Protein AF-A0A2T4X636-F1 (afdb_monomer)

Mean predicted aligned error: 6.69 Å

Radius of gyration: 26.36 Å; Cα contacts (8 Å, |Δi|>4): 778; chains: 1; bounding box: 72×62×75 Å

Solvent-accessible surface area (backbone atoms only — not comparable to full-atom values): 30979 Å² total; per-residue (Å²): 132,88,80,74,57,60,69,55,56,63,67,68,44,77,60,80,83,81,60,77,66,59,59,66,57,51,48,53,50,50,52,52,51,50,48,54,50,50,49,51,52,50,52,53,51,54,50,48,56,52,46,47,70,71,57,72,45,69,71,61,35,57,55,52,45,30,56,50,26,40,52,50,53,51,48,53,50,49,50,53,46,49,56,43,63,79,36,38,71,59,47,50,43,44,52,48,47,42,45,55,34,64,25,47,36,58,58,36,20,49,49,41,29,59,50,24,45,52,48,18,50,39,34,67,51,46,36,67,74,73,46,41,51,54,33,66,53,58,76,89,53,53,46,79,38,68,100,33,43,70,54,66,77,70,54,90,72,36,49,67,62,48,51,51,38,25,50,52,17,18,53,19,16,46,34,28,24,52,7,43,60,27,44,67,20,19,48,51,20,26,55,25,41,50,51,59,67,42,57,51,37,28,60,69,43,79,68,84,57,43,63,74,31,50,51,38,47,48,42,38,61,43,67,43,35,50,20,88,15,51,48,26,49,52,46,25,74,76,71,65,51,72,71,70,71,58,33,29,72,37,23,32,56,56,43,52,53,50,48,53,52,20,48,31,34,27,29,15,29,50,36,20,29,62,72,31,8,55,53,36,23,76,39,67,22,54,42,26,49,28,27,40,39,18,56,40,54,76,64,57,70,53,94,74,66,58,69,82,38,59,70,60,42,22,52,49,41,43,48,50,39,52,49,22,55,44,35,53,63,24,58,50,41,81,70,40,32,52,53,40,32,53,48,48,44,50,50,37,49,50,33,31,57,62,41,70,48,61,58,64,65,61,38,51,59,41,58,67,70,51,65,56,66,62,52,46,60,62,65,55,74,80,54,61,69,70,58,54,50,49,51,52,48,47,52,38,60,74,43,56,92,43,82,62,56,45,58,53,54,53,57,40,54,58,54,52,54,61,58,70,73,60,93,70,86,65,80,85,71,79,78,83,66,66,68,63,80,58,42,50,58,51,51,51,48,55,51,50,52,36,48,53,24,23,75,68,68,35,66,31,76,79,42,43,29,37,85,37,76,24,70,68,54,55,64,53,49,60,34,50,46,73,50,30,22,32,86,86,64,50,74,53,61,62,66,60,52,31,57,75,67,71,52,59,46,73,71,48,44,60,49,20,39,49,32,43,51,28,55,75,68,66,39,60,67,60,25,46,56,50,46,50,42,49,50,52,53,51,34,60,70,35,69,77,47,67,59,40,54,32,25,41,29,29,43,35,31,34,54,31,48,75,95,65,66,79,63,63,79,40,76,43,81,67,29,37,35,36,65,56,98,86,40,82,44,74,45,113

Sequence (588 aa):
MVNMHWTNIYRALPRPADAAPDYGAWRRLSLTGLRYFGLLLALFSVCYYFLDWLVGEARYFRTLQLYYSRLLVLGIGAIVGYLVLGHWLVFKGVVARFLFESVAPQLLALLRMALLFKLAGHLFYYVPTHLAAAAAMPYEARAGLPYANWYIQLLPINPDLYQVVSILGGVSCLLAGVGLFTRPSLIVATLAIFYVLGVPNFYGKVNHTHFMLWAPAILAFSPAGAALSIDAWWRYRRDGTLVRQPHYAYGLPLKVILLQLGFVYFFSAIGKLWLGGLQWALSDNLIHLMHLEWLEQYDKIPALRIDRYPWLCRLGAMGVICFELLYIFLILTPVTRVVALVGAIGFHGITGYFLTINFKFLQLLNALSLNFWAIYARLWRGLPVLVGWLVGGILFFLFRTIDFIGGLVFLFGLFAFWQVRRPEPAPFSPVVVLPARLFTPLVVGLLSFNFLFGLNQITSWPFSAYPSYSFVRTGEVRYVWFIPQTATGDTLDLNQLGQQAAYRKENILPLAEQAVNLWNQQDTIAFRKHTLNYWLLFREQLPALKAATGAAVVLQEFSTNPDSLAAPRWEVKIGEISRQAGEWQLQF

Foldseek 3Di:
DDPPPCVVVVVVPPDCPPDVQPVVVVVVLVVVLVVQLVVLVVVLLVVLVVLCVVPVDPVVSQVVLLVSLVVSVVVNVVSVVCSCVVPVVNNVSLQCCQLWPFAWLVLLLLCLQLLLQVLLCCLVPVLVQFPLLLLCFDLLQFAAAVVCNVVSVPDDGHNVVLNVLSNLLSVLSVCCNQLPVVLVSLVSNLVSCLRNLASLCRRQDQDQCLLSNVLSVLVSQAVNSLPNHPVVVVVCVVPVDHDGTTGSSSSNSLSLSQLLVLLLLQLLLVLQCNPVGLCCQQPLQLLLLLLVLCVLQLNVAFPDPCSVPSVVSSVVSVVSSVLSNCLNVLLSDQVSLVVSLCSLCVVQVVCCRRNVGHPVVSNVSSVSSHSVVVVCCVVVPDDDPVVVVVVLVVVLVVVVVSVPSSVVVVVVSVVVVVVVPDDDDDPDDPPPNPPVVPSVVSSCVLSVQQNVQSVVQRRGPSHGNHNSVSDRDDQKDKFWDKFFAAPVRDTDDLSVLCVVSVHGSVSLRSLRVVLVVCVVVVVVVCNFSSVVSSLSSSCSSRVVSVRTQKIFIKIFMAGSDSVRGDGGPDIDRPWMWHDDPNDTGTGD

pLDDT: mean 87.61, std 14.61, range [34.47, 98.56]

Secondary structure (DSSP, 8-state):
-----HHHHHHHSPPTTS----HHHHHHHHHHHHHHHHHHHHHHHHHHHHHHHHH--HHHHHHHHHHHHHHHHHHHHHHHHHHHHHTHHHHHHHHHHHHT--B-HHHHHHHHHHHHHHHHHIIIIIIIIIIHHHHHS-GGG--PPTTTHHHHHH----HHHHHHHHHHHHHHHHHHHHTSSHHHHHHHHHHHHHHHHHGGGGGS---S-HHHHHHHHHHHTTTTTSSSSHHHHHHHHHH-----S-BHHHHHHHHHHHHHHHHHHHHHHHHIIIII-THHHHSTHHHHHHHHHHHHTTS---SS-GGG-HHHHHHHHHHHHHHHHHHHHHTTSHHHHHHHHHHHHHHHHHHHHHSS---HHHHHHHHTTS-HHHHHHHHTTSS-HHHHHHHHHHHHHHTTT-TTHHHHHHHHHHHHHHHHT-------PPP----HHHHHHHHHHHHHHHHHHHHTT-B-SS-B----------SEEEEEEEEEEETT-PBP-HHHHHHHTT--GGGTHHHHHHHHHHHHTT-HHHHHHHHHHHHHHHHHHSGGGGGEEEEEEEEEEEE--GGG-SS-SEEEEEEEEEEETTEEEEE-

Structure (mmCIF, N/CA/C/O backbone):
data_AF-A0A2T4X636-F1
#
_entry.id   AF-A0A2T4X636-F1
#
loop_
_atom_site.group_PDB
_atom_site.id
_atom_site.type_symbol
_atom_site.label_atom_id
_atom_site.label_alt_id
_atom_site.label_comp_id
_atom_site.label_asym_id
_atom_site.label_entity_id
_atom_site.label_seq_id
_atom_site.pdbx_PDB_ins_code
_atom_site.Cartn_x
_atom_site.Cartn_y
_atom_site.Cartn_z
_atom_site.occupancy
_atom_site.B_iso_or_equiv
_atom_site.auth_seq_id
_atom_site.auth_comp_id
_atom_site.auth_asym_id
_atom_site.auth_atom_id
_atom_site.pdbx_PDB_model_num
ATOM 1 N N . MET A 1 1 ? 44.057 6.626 -2.683 1.00 37.16 1 MET A N 1
ATOM 2 C CA . MET A 1 1 ? 42.802 7.355 -2.984 1.00 37.16 1 MET A CA 1
ATOM 3 C C . MET A 1 1 ? 42.229 6.819 -4.288 1.00 37.16 1 MET A C 1
ATOM 5 O O . MET A 1 1 ? 42.777 7.075 -5.351 1.00 37.16 1 MET A O 1
ATOM 9 N N . VAL A 1 2 ? 41.200 5.975 -4.200 1.00 35.97 2 VAL A N 1
ATOM 10 C CA . VAL A 1 2 ? 40.680 5.182 -5.325 1.00 35.97 2 VAL A CA 1
ATOM 11 C C . VAL A 1 2 ? 39.724 6.029 -6.166 1.00 35.97 2 VAL A C 1
ATOM 13 O O . VAL A 1 2 ? 38.530 6.115 -5.892 1.00 35.97 2 VAL A O 1
ATOM 16 N N . ASN A 1 3 ? 40.247 6.643 -7.226 1.00 34.47 3 ASN A N 1
ATOM 17 C CA . ASN A 1 3 ? 39.444 7.140 -8.342 1.00 34.47 3 ASN A CA 1
ATOM 18 C C . ASN A 1 3 ? 39.066 5.943 -9.237 1.00 34.47 3 ASN A C 1
ATOM 20 O O . ASN A 1 3 ? 39.542 5.804 -10.360 1.00 34.47 3 ASN A O 1
ATOM 24 N N . MET A 1 4 ? 38.215 5.038 -8.736 1.00 36.34 4 MET A N 1
ATOM 25 C CA . MET A 1 4 ? 37.537 4.072 -9.606 1.00 36.34 4 MET A CA 1
ATOM 26 C C . MET A 1 4 ? 36.564 4.862 -10.481 1.00 36.34 4 MET A C 1
ATOM 28 O O . MET A 1 4 ? 35.461 5.244 -10.082 1.00 36.34 4 MET A O 1
ATOM 32 N N . HIS A 1 5 ? 37.025 5.190 -11.681 1.00 44.06 5 HIS A N 1
ATOM 33 C CA . HIS A 1 5 ? 36.209 5.769 -12.726 1.00 44.06 5 HIS A CA 1
ATOM 34 C C . HIS A 1 5 ? 35.113 4.768 -13.103 1.00 44.06 5 HIS A C 1
ATOM 36 O O . HIS A 1 5 ? 35.369 3.733 -13.710 1.00 44.06 5 HIS A O 1
ATOM 42 N N . TRP A 1 6 ? 33.869 5.082 -12.734 1.00 42.94 6 TRP A N 1
ATOM 43 C CA . TRP A 1 6 ? 32.672 4.301 -13.062 1.00 42.94 6 TRP A CA 1
ATOM 44 C C . TRP A 1 6 ? 32.520 4.038 -14.566 1.00 42.94 6 TRP A C 1
ATOM 46 O O . TRP A 1 6 ? 31.889 3.057 -14.945 1.00 42.94 6 TRP A O 1
ATOM 56 N N . THR A 1 7 ? 33.145 4.848 -15.426 1.00 44.50 7 THR A N 1
ATOM 57 C CA . THR A 1 7 ? 33.273 4.569 -16.864 1.00 44.50 7 THR A CA 1
ATOM 58 C C . THR A 1 7 ? 33.902 3.201 -17.147 1.00 44.50 7 THR A C 1
ATOM 60 O O . THR A 1 7 ? 33.511 2.566 -18.120 1.00 44.50 7 THR A O 1
ATOM 63 N N . ASN A 1 8 ? 34.783 2.690 -16.280 1.00 45.50 8 ASN A N 1
ATOM 64 C CA . ASN A 1 8 ? 35.349 1.345 -16.402 1.00 45.50 8 ASN A CA 1
ATOM 65 C C . ASN A 1 8 ? 34.354 0.248 -16.001 1.00 45.50 8 ASN A C 1
ATOM 67 O O . ASN A 1 8 ? 34.302 -0.773 -16.673 1.00 45.50 8 ASN A O 1
ATOM 71 N N . ILE A 1 9 ? 33.504 0.467 -14.989 1.00 50.72 9 ILE A N 1
ATOM 72 C CA . ILE A 1 9 ? 32.430 -0.483 -14.635 1.00 50.72 9 ILE A CA 1
ATOM 73 C C . ILE A 1 9 ? 31.382 -0.537 -15.757 1.00 50.72 9 ILE A C 1
ATOM 75 O O . ILE A 1 9 ? 30.964 -1.619 -16.154 1.00 50.72 9 ILE A O 1
ATOM 79 N N . TYR A 1 10 ? 31.012 0.610 -16.337 1.00 48.12 10 TYR A N 1
ATOM 80 C CA . TYR A 1 10 ? 30.095 0.664 -17.483 1.00 48.12 10 TYR A CA 1
ATOM 81 C C . TYR A 1 10 ? 30.688 0.071 -18.771 1.00 48.12 10 TYR A C 1
ATOM 83 O O . TYR A 1 10 ? 29.934 -0.465 -19.575 1.00 48.12 10 TYR A O 1
ATOM 91 N N . ARG A 1 11 ? 32.013 0.141 -18.974 1.00 50.44 11 ARG A N 1
ATOM 92 C CA . ARG A 1 11 ? 32.704 -0.551 -20.081 1.00 50.44 11 ARG A CA 1
ATOM 93 C C . ARG A 1 11 ? 32.886 -2.051 -19.829 1.00 50.44 11 ARG A C 1
ATOM 95 O O . ARG A 1 11 ? 32.939 -2.801 -20.794 1.00 50.44 11 ARG A O 1
ATOM 102 N N . ALA A 1 12 ? 32.996 -2.468 -18.566 1.00 53.56 12 ALA A N 1
ATOM 103 C CA . ALA A 1 12 ? 33.135 -3.870 -18.170 1.00 53.56 12 ALA A CA 1
ATOM 104 C C . ALA A 1 12 ? 31.794 -4.618 -18.127 1.00 53.56 12 ALA A C 1
ATOM 106 O O . ALA A 1 12 ? 31.770 -5.846 -18.199 1.00 53.56 12 ALA A O 1
ATOM 107 N N . LEU A 1 13 ? 30.670 -3.902 -18.019 1.00 48.22 13 LEU A N 1
ATOM 108 C CA . LEU A 1 13 ? 29.362 -4.490 -18.272 1.00 48.22 13 LEU A CA 1
ATOM 109 C C . LEU A 1 13 ? 29.266 -4.804 -19.774 1.00 48.22 13 LEU A C 1
ATOM 111 O O . LEU A 1 13 ? 29.459 -3.894 -20.584 1.00 48.22 13 LEU A O 1
ATOM 115 N N . PRO A 1 14 ? 28.988 -6.062 -20.163 1.00 48.62 14 PRO A N 1
ATOM 116 C CA . PRO A 1 14 ? 28.871 -6.429 -21.567 1.00 48.62 14 PRO A CA 1
ATOM 117 C C . PRO A 1 14 ? 27.861 -5.505 -22.241 1.00 48.62 14 PRO A C 1
ATOM 119 O O . PRO A 1 14 ? 26.773 -5.259 -21.703 1.00 48.62 14 PRO A O 1
ATOM 122 N N . ARG A 1 15 ? 28.230 -4.960 -23.407 1.00 52.50 15 ARG A N 1
ATOM 123 C CA . ARG A 1 15 ? 27.288 -4.166 -24.191 1.00 52.50 15 ARG A CA 1
ATOM 124 C C . ARG A 1 15 ? 26.075 -5.062 -24.459 1.00 52.50 15 ARG A C 1
ATOM 126 O O . ARG A 1 15 ? 26.259 -6.219 -24.831 1.00 52.50 15 ARG A O 1
ATOM 133 N N . PRO A 1 16 ? 24.837 -4.559 -24.314 1.00 51.44 16 PRO A N 1
ATOM 134 C CA . PRO A 1 16 ? 23.624 -5.354 -24.527 1.00 51.44 16 PRO A CA 1
ATOM 135 C C . PRO A 1 16 ? 23.537 -6.053 -25.897 1.00 51.44 16 PRO A C 1
ATOM 137 O O . PRO A 1 16 ? 22.674 -6.906 -26.081 1.00 51.44 16 PRO A O 1
ATOM 140 N N . ALA A 1 17 ? 24.389 -5.669 -26.852 1.00 52.31 17 ALA A N 1
ATOM 141 C CA . ALA A 1 17 ? 24.473 -6.241 -28.187 1.00 52.31 17 ALA A CA 1
ATOM 142 C C . ALA A 1 17 ? 25.197 -7.602 -28.248 1.00 52.31 17 ALA A C 1
ATOM 144 O O . ALA A 1 17 ? 24.907 -8.372 -29.158 1.00 52.31 17 ALA A O 1
ATOM 145 N N . ASP A 1 18 ? 26.070 -7.935 -27.290 1.00 52.69 18 ASP A N 1
ATOM 146 C CA . ASP A 1 18 ? 27.062 -9.008 -27.504 1.00 52.69 18 ASP A CA 1
ATOM 147 C C . ASP A 1 18 ? 26.649 -10.377 -26.928 1.00 52.69 18 ASP A C 1
ATOM 149 O O . ASP A 1 18 ? 27.280 -11.393 -27.202 1.00 52.69 18 ASP A O 1
ATOM 153 N N . ALA A 1 19 ? 25.547 -10.446 -26.178 1.00 54.38 19 ALA A N 1
ATOM 154 C CA . ALA A 1 19 ? 24.903 -11.706 -25.820 1.00 54.38 19 ALA A CA 1
ATOM 155 C C . ALA A 1 19 ? 23.397 -11.474 -25.714 1.00 54.38 19 ALA A C 1
ATOM 157 O O . ALA A 1 19 ? 22.909 -10.960 -24.705 1.00 54.38 19 ALA A O 1
ATOM 158 N N . ALA A 1 20 ? 22.644 -11.818 -26.762 1.00 58.78 20 ALA A N 1
ATOM 159 C CA . ALA A 1 20 ? 21.191 -11.825 -26.675 1.00 58.78 20 ALA A CA 1
ATOM 160 C C . ALA A 1 20 ? 20.803 -12.801 -25.549 1.00 58.78 20 ALA A C 1
ATOM 162 O O . ALA A 1 20 ? 21.075 -13.995 -25.680 1.00 58.78 20 ALA A O 1
ATOM 163 N N . PRO A 1 21 ? 20.220 -12.340 -24.424 1.00 64.38 21 PRO A N 1
ATOM 164 C CA . PRO A 1 21 ? 19.830 -13.263 -23.375 1.00 64.38 21 PRO A CA 1
ATOM 165 C C . PRO A 1 21 ? 18.822 -14.239 -23.967 1.00 64.38 21 PRO A C 1
ATOM 167 O O . PRO A 1 21 ? 17.889 -13.818 -24.662 1.00 64.38 21 PRO A O 1
ATOM 170 N N . ASP A 1 22 ? 19.018 -15.528 -23.693 1.00 80.62 22 ASP A N 1
ATOM 171 C CA . ASP A 1 22 ? 18.103 -16.574 -24.127 1.00 80.62 22 ASP A CA 1
ATOM 172 C C . ASP A 1 22 ? 16.776 -16.411 -23.365 1.00 80.62 22 ASP A C 1
ATOM 174 O O . ASP A 1 22 ? 16.523 -17.026 -22.328 1.00 80.62 22 ASP A O 1
ATOM 178 N N . TYR A 1 23 ? 15.904 -15.532 -23.868 1.00 81.94 23 TYR A N 1
ATOM 179 C CA . TYR A 1 23 ? 14.536 -15.400 -23.377 1.00 81.94 23 TYR A CA 1
ATOM 180 C C . TYR A 1 23 ? 13.763 -16.709 -23.520 1.00 81.94 23 TYR A C 1
ATOM 182 O O . TYR A 1 23 ? 12.804 -16.917 -22.780 1.00 81.94 23 TYR A O 1
ATOM 190 N N . GLY A 1 24 ? 14.178 -17.597 -24.427 1.00 87.75 24 GLY A N 1
ATOM 191 C CA . GLY A 1 24 ? 13.690 -18.966 -24.482 1.00 87.75 24 GLY A CA 1
ATOM 192 C C . GLY A 1 24 ? 14.033 -19.723 -23.200 1.00 87.75 24 GLY A C 1
ATOM 193 O O . GLY A 1 24 ? 13.133 -20.299 -22.592 1.00 87.75 24 GLY A O 1
ATOM 194 N N . ALA A 1 25 ? 15.284 -19.664 -22.734 1.00 89.12 25 ALA A N 1
ATOM 195 C CA . ALA A 1 25 ? 15.699 -20.249 -21.456 1.00 89.12 25 ALA A CA 1
ATOM 196 C C . ALA A 1 25 ? 14.946 -19.636 -20.275 1.00 89.12 25 ALA A C 1
ATOM 198 O O . ALA A 1 25 ? 14.393 -20.382 -19.471 1.00 89.12 25 ALA A O 1
ATOM 199 N N . TRP A 1 26 ? 14.844 -18.304 -20.194 1.00 90.62 26 TRP A N 1
ATOM 200 C CA . TRP A 1 26 ? 14.069 -17.661 -19.126 1.00 90.62 26 TRP A CA 1
ATOM 201 C C . TRP A 1 26 ? 12.590 -18.057 -19.160 1.00 90.62 26 TRP A C 1
ATOM 203 O O . TRP A 1 26 ? 12.001 -18.329 -18.116 1.00 90.62 26 TRP A O 1
ATOM 213 N N . ARG A 1 27 ? 11.977 -18.130 -20.347 1.00 90.75 27 ARG A N 1
ATOM 214 C CA . ARG A 1 27 ? 10.582 -18.559 -20.506 1.00 90.75 27 ARG A CA 1
ATOM 215 C C . ARG A 1 27 ? 10.394 -20.005 -20.057 1.00 90.75 27 ARG A C 1
ATOM 217 O O . ARG A 1 27 ? 9.453 -20.272 -19.317 1.00 90.75 27 ARG A O 1
ATOM 224 N N . ARG A 1 28 ? 11.281 -20.922 -20.462 1.00 93.25 28 ARG A N 1
ATOM 225 C CA . ARG A 1 28 ? 11.257 -22.323 -20.004 1.00 93.25 28 ARG A CA 1
ATOM 226 C C . ARG A 1 28 ? 11.391 -22.395 -18.483 1.00 93.25 28 ARG A C 1
ATOM 228 O O . ARG A 1 28 ? 10.572 -23.041 -17.842 1.00 93.25 28 ARG A O 1
ATOM 235 N N . LEU A 1 29 ? 12.345 -21.660 -17.910 1.00 91.31 29 LEU A N 1
ATOM 236 C CA . LEU A 1 29 ? 12.572 -21.606 -16.467 1.00 91.31 29 LEU A CA 1
ATOM 237 C C . LEU A 1 29 ? 11.365 -21.045 -15.705 1.00 91.31 29 LEU A C 1
ATOM 239 O O . LEU A 1 29 ? 10.954 -21.614 -14.699 1.00 91.31 29 LEU A O 1
ATOM 243 N N . SER A 1 30 ? 10.760 -19.971 -16.216 1.00 89.38 30 SER A N 1
ATOM 244 C CA . SER A 1 30 ? 9.572 -19.347 -15.625 1.00 89.38 30 SER A CA 1
ATOM 245 C C . SER A 1 30 ? 8.375 -20.293 -15.640 1.00 89.38 30 SER A C 1
ATOM 247 O O . SER A 1 30 ? 7.648 -20.374 -14.657 1.00 89.38 30 SER A O 1
ATOM 249 N N . LEU A 1 31 ? 8.176 -21.039 -16.733 1.00 92.88 31 LEU A N 1
ATOM 250 C CA . LEU A 1 31 ? 7.114 -22.043 -16.828 1.00 92.88 31 LEU A CA 1
ATOM 251 C C . LEU A 1 31 ? 7.350 -23.207 -15.863 1.00 92.88 31 LEU A C 1
ATOM 253 O O . LEU A 1 31 ? 6.410 -23.650 -15.211 1.00 92.88 31 LEU A O 1
ATOM 257 N N . THR A 1 32 ? 8.591 -23.678 -15.736 1.00 92.75 32 THR A N 1
ATOM 258 C CA . THR A 1 32 ? 8.965 -24.698 -14.748 1.00 92.75 32 THR A CA 1
ATOM 259 C C . THR A 1 32 ? 8.712 -24.207 -13.323 1.00 92.75 32 THR A C 1
ATOM 261 O O . THR A 1 32 ? 8.068 -24.904 -12.543 1.00 92.75 32 THR A O 1
ATOM 264 N N . GLY A 1 33 ? 9.136 -22.984 -12.996 1.00 92.31 33 GLY A N 1
ATOM 265 C CA . GLY A 1 33 ? 8.871 -22.377 -11.694 1.00 92.31 33 GLY A CA 1
ATOM 266 C C . GLY A 1 33 ? 7.382 -22.211 -11.411 1.00 92.31 33 GLY A C 1
ATOM 267 O O . GLY A 1 33 ? 6.932 -22.565 -10.326 1.00 92.31 33 GLY A O 1
ATOM 268 N N . LEU A 1 34 ? 6.598 -21.768 -12.398 1.00 93.69 34 LEU A N 1
ATOM 269 C CA . LEU A 1 34 ? 5.147 -21.632 -12.268 1.00 93.69 34 LEU A CA 1
ATOM 270 C C . LEU A 1 34 ? 4.459 -22.986 -12.031 1.00 93.69 34 LEU A C 1
ATOM 272 O O . LEU A 1 34 ? 3.527 -23.060 -11.235 1.00 93.69 34 LEU A O 1
ATOM 276 N N . ARG A 1 35 ? 4.934 -24.060 -12.677 1.00 95.88 35 ARG A N 1
ATOM 277 C CA . ARG A 1 35 ? 4.435 -25.425 -12.444 1.00 95.88 35 ARG A CA 1
ATOM 278 C C . ARG A 1 35 ? 4.702 -25.878 -11.013 1.00 95.88 35 ARG A C 1
ATOM 280 O O . ARG A 1 35 ? 3.768 -26.305 -10.346 1.00 95.88 35 ARG A O 1
ATOM 287 N N . TYR A 1 36 ? 5.937 -25.751 -10.525 1.00 95.56 36 TYR A N 1
ATOM 288 C CA . TYR A 1 36 ? 6.264 -26.134 -9.147 1.00 95.56 36 TYR A CA 1
ATOM 289 C C . TYR A 1 36 ? 5.523 -25.285 -8.115 1.00 95.56 36 TYR A C 1
ATOM 291 O O . TYR A 1 36 ? 5.009 -25.822 -7.138 1.00 95.56 36 TYR A O 1
ATOM 299 N N . PHE A 1 37 ? 5.414 -23.978 -8.358 1.00 95.38 37 PHE A N 1
ATOM 300 C CA . PHE A 1 37 ? 4.633 -23.071 -7.525 1.00 95.38 37 PHE A CA 1
ATOM 301 C C . PHE A 1 37 ? 3.161 -23.499 -7.451 1.00 95.38 37 PHE A C 1
ATOM 303 O O . PHE A 1 37 ? 2.620 -23.643 -6.357 1.00 95.38 37 PHE A O 1
ATOM 310 N N . GLY A 1 38 ? 2.528 -23.763 -8.600 1.00 95.94 38 GLY A N 1
ATOM 311 C CA . GLY A 1 38 ? 1.140 -24.220 -8.659 1.00 95.94 38 GLY A CA 1
ATOM 312 C C . GLY A 1 38 ? 0.927 -25.576 -7.982 1.00 95.94 38 GLY A C 1
ATOM 313 O O . GLY A 1 38 ? -0.039 -25.735 -7.242 1.00 95.94 38 GLY A O 1
ATOM 314 N N . LEU A 1 39 ? 1.846 -26.529 -8.177 1.00 96.88 39 LEU A N 1
ATOM 315 C CA . LEU A 1 39 ? 1.794 -27.845 -7.531 1.00 96.88 39 LEU A CA 1
ATOM 316 C C . LEU A 1 39 ? 1.913 -27.745 -6.009 1.00 96.88 39 LEU A C 1
ATOM 318 O O . LEU A 1 39 ? 1.117 -28.362 -5.306 1.00 96.88 39 LEU A O 1
ATOM 322 N N . LEU A 1 40 ? 2.861 -26.951 -5.498 1.00 96.50 40 LEU A N 1
ATOM 323 C CA . LEU A 1 40 ? 2.974 -26.713 -4.059 1.00 96.50 40 LEU A CA 1
ATOM 324 C C . LEU A 1 40 ? 1.703 -26.079 -3.506 1.00 96.50 40 LEU A C 1
ATOM 326 O O . LEU A 1 40 ? 1.175 -26.547 -2.506 1.00 96.50 40 LEU A O 1
ATOM 330 N N . LEU A 1 41 ? 1.191 -25.036 -4.155 1.00 95.75 41 LEU A N 1
ATOM 331 C CA . LEU A 1 41 ? 0.007 -24.341 -3.669 1.00 95.75 41 LEU A CA 1
ATOM 332 C C . LEU A 1 41 ? -1.226 -25.251 -3.656 1.00 95.75 41 LEU A C 1
ATOM 334 O O . LEU A 1 41 ? -1.993 -25.229 -2.695 1.00 95.75 41 LEU A O 1
ATOM 338 N N . ALA A 1 42 ? -1.396 -26.081 -4.688 1.00 97.00 42 ALA A N 1
ATOM 339 C CA . ALA A 1 42 ? -2.473 -27.062 -4.760 1.00 97.00 42 ALA A CA 1
ATOM 340 C C . ALA A 1 42 ? -2.342 -28.126 -3.661 1.00 97.00 42 ALA A C 1
ATOM 342 O O . ALA A 1 42 ? -3.301 -28.354 -2.927 1.00 97.00 42 ALA A O 1
ATOM 343 N N . LEU A 1 43 ? -1.150 -28.715 -3.497 1.00 97.50 43 LEU A N 1
ATOM 344 C CA . LEU A 1 43 ? -0.867 -29.689 -2.440 1.00 97.50 43 LEU A CA 1
ATOM 345 C C . LEU A 1 43 ? -1.187 -29.105 -1.061 1.00 97.50 43 LEU A C 1
ATOM 347 O O . LEU A 1 43 ? -1.933 -29.704 -0.290 1.00 97.50 43 LEU A O 1
ATOM 351 N N . PHE A 1 44 ? -0.688 -27.900 -0.785 1.00 98.00 44 PHE A N 1
ATOM 352 C CA . PHE A 1 44 ? -0.918 -27.231 0.487 1.00 98.00 44 PHE A CA 1
ATOM 353 C C . PHE A 1 44 ? -2.381 -26.830 0.698 1.00 98.00 44 PHE A C 1
ATOM 355 O O . PHE A 1 44 ? -2.886 -26.902 1.815 1.00 98.00 44 PHE A O 1
ATOM 362 N N . SER A 1 45 ? -3.115 -26.504 -0.360 1.00 97.62 45 SER A N 1
ATOM 363 C CA . SER A 1 45 ? -4.551 -26.239 -0.245 1.00 97.62 45 SER A CA 1
ATOM 364 C C . SER A 1 45 ? -5.352 -27.506 0.077 1.00 97.62 45 SER A C 1
ATOM 366 O O . SER A 1 45 ? -6.252 -27.464 0.910 1.00 97.62 45 SER A O 1
ATOM 368 N N . VAL A 1 46 ? -5.009 -28.649 -0.526 1.00 97.81 46 VAL A N 1
ATOM 369 C CA . VAL A 1 46 ? -5.656 -29.939 -0.222 1.00 97.81 46 VAL A CA 1
ATOM 370 C C . VAL A 1 46 ? -5.358 -30.367 1.215 1.00 97.81 46 VAL A C 1
ATOM 372 O O . VAL A 1 46 ? -6.273 -30.705 1.965 1.00 97.81 46 VAL A O 1
ATOM 375 N N . CYS A 1 47 ? -4.092 -30.297 1.629 1.00 97.44 47 CYS A N 1
ATOM 376 C CA . CYS A 1 47 ? -3.693 -30.631 2.992 1.00 97.44 47 CYS A CA 1
ATOM 377 C C . CYS A 1 47 ? -4.308 -29.695 4.037 1.00 97.44 47 CYS A C 1
ATOM 379 O O . CYS A 1 47 ? -4.592 -30.150 5.137 1.00 97.44 47 CYS A O 1
ATOM 381 N N . TYR A 1 48 ? -4.547 -28.420 3.710 1.00 97.50 48 TYR A N 1
ATOM 382 C CA . TYR A 1 48 ? -5.262 -27.496 4.592 1.00 97.50 48 TYR A CA 1
ATOM 383 C C . TYR A 1 48 ? -6.664 -28.015 4.936 1.00 97.50 48 TYR A C 1
ATOM 385 O O . TYR A 1 48 ? -6.996 -28.114 6.113 1.00 97.50 48 TYR A O 1
ATOM 393 N N . TYR A 1 49 ? -7.459 -28.407 3.933 1.00 97.62 49 TYR A N 1
ATOM 394 C CA . TYR A 1 49 ? -8.805 -28.943 4.169 1.00 97.62 49 TYR A CA 1
ATOM 395 C C . TYR A 1 49 ? -8.783 -30.311 4.858 1.00 97.62 49 TYR A C 1
ATOM 397 O O . TYR A 1 49 ? -9.632 -30.590 5.699 1.00 97.62 49 TYR A O 1
ATOM 405 N N . PHE A 1 50 ? -7.791 -31.152 4.552 1.00 97.88 50 PHE A N 1
ATOM 406 C CA . PHE A 1 50 ? -7.596 -32.410 5.274 1.00 97.88 50 PHE A CA 1
ATOM 407 C C . PHE A 1 50 ? -7.266 -32.177 6.757 1.00 97.88 50 PHE A C 1
ATOM 409 O O . PHE A 1 50 ? -7.796 -32.867 7.623 1.00 97.88 50 PHE A O 1
ATOM 416 N N . LEU A 1 51 ? -6.419 -31.187 7.055 1.00 97.00 51 LEU A N 1
ATOM 417 C CA . LEU A 1 51 ? -6.052 -30.807 8.417 1.00 97.00 51 LEU A CA 1
ATOM 418 C C . LEU A 1 51 ? -7.245 -30.231 9.193 1.00 97.00 51 LEU A C 1
ATOM 420 O O . LEU A 1 51 ? -7.402 -30.549 10.368 1.00 97.00 51 LEU A O 1
ATOM 424 N N . ASP A 1 52 ? -8.071 -29.412 8.540 1.00 96.69 52 ASP A N 1
ATOM 425 C CA . ASP A 1 52 ? -9.307 -28.856 9.110 1.00 96.69 52 ASP A CA 1
ATOM 426 C C . ASP A 1 52 ? -10.267 -29.978 9.521 1.00 96.69 52 ASP A C 1
ATOM 428 O O . ASP A 1 52 ? -10.689 -30.064 10.675 1.00 96.69 52 ASP A O 1
ATOM 432 N N . TRP A 1 53 ? -10.500 -30.917 8.599 1.00 97.31 53 TRP A N 1
ATOM 433 C CA . TRP A 1 53 ? -11.325 -32.099 8.830 1.00 97.31 53 TRP A CA 1
ATOM 434 C C . TRP A 1 53 ? -10.791 -32.999 9.955 1.00 97.31 53 TRP A C 1
ATOM 436 O O . TRP A 1 53 ? -11.572 -33.486 10.769 1.00 97.31 53 TRP A O 1
ATOM 446 N N . LEU A 1 54 ? -9.474 -33.220 10.014 1.00 97.62 54 LEU A N 1
ATOM 447 C CA . LEU A 1 54 ? -8.853 -34.133 10.977 1.00 97.62 54 LEU A CA 1
ATOM 448 C C . LEU A 1 54 ? -8.835 -33.578 12.408 1.00 97.62 54 LEU A C 1
ATOM 450 O O . LEU A 1 54 ? -9.025 -34.332 13.359 1.00 97.62 54 LEU A O 1
ATOM 454 N N . VAL A 1 55 ? -8.534 -32.286 12.572 1.00 97.12 55 VAL A N 1
ATOM 455 C CA . VAL A 1 55 ? -8.308 -31.681 13.894 1.00 97.12 55 VAL A CA 1
ATOM 456 C C . VAL A 1 55 ? -9.629 -31.305 14.562 1.00 97.12 55 VAL A C 1
ATOM 458 O O . VAL A 1 55 ? -9.767 -31.521 15.764 1.00 97.12 55 VAL A O 1
ATOM 461 N N . GLY A 1 56 ? -10.582 -30.732 13.815 1.00 89.94 56 GLY A N 1
ATOM 462 C CA . GLY A 1 56 ? -11.914 -30.318 14.286 1.00 89.94 56 GLY A CA 1
ATOM 463 C C . GLY A 1 56 ? -11.942 -29.171 15.313 1.00 89.94 56 GLY A C 1
ATOM 464 O O . GLY A 1 56 ? -12.838 -28.330 15.281 1.00 89.94 56 GLY A O 1
ATOM 465 N N . GLU A 1 57 ? -10.958 -29.079 16.211 1.00 94.88 57 GLU A N 1
ATOM 466 C CA . GLU A 1 57 ? -10.853 -28.019 17.211 1.00 94.88 57 GLU A CA 1
ATOM 467 C C . GLU A 1 57 ? -10.155 -26.771 16.645 1.00 94.88 57 GLU A C 1
ATOM 469 O O . GLU A 1 57 ? -8.959 -26.773 16.330 1.00 94.88 57 GLU A O 1
ATOM 474 N N . ALA A 1 58 ? -10.893 -25.658 16.590 1.00 92.94 58 ALA A N 1
ATOM 475 C CA . ALA A 1 58 ? -10.462 -24.416 15.944 1.00 92.94 58 ALA A CA 1
ATOM 476 C C . ALA A 1 58 ? -9.121 -23.866 16.466 1.00 92.94 58 ALA A C 1
ATOM 478 O O . ALA A 1 58 ? -8.322 -23.327 15.693 1.00 92.94 58 ALA A O 1
ATOM 479 N N . ARG A 1 59 ? -8.843 -24.004 17.771 1.00 94.62 59 ARG A N 1
ATOM 480 C CA . ARG A 1 59 ? -7.607 -23.495 18.385 1.00 94.62 59 ARG A CA 1
ATOM 481 C C . ARG A 1 59 ? -6.376 -24.257 17.895 1.00 94.62 59 ARG A C 1
ATOM 483 O O . ARG A 1 59 ? -5.397 -23.626 17.493 1.00 94.62 59 ARG A O 1
ATOM 490 N N . TYR A 1 60 ? -6.418 -25.589 17.916 1.00 95.62 60 TYR A N 1
ATOM 491 C CA . TYR A 1 60 ? -5.308 -26.420 17.444 1.00 95.62 60 TYR A CA 1
ATOM 492 C C . TYR A 1 60 ? -5.142 -26.319 15.931 1.00 95.62 60 TYR A C 1
ATOM 494 O O . TYR A 1 60 ? -4.017 -26.153 15.452 1.00 95.62 60 TYR A O 1
ATOM 502 N N . PHE A 1 61 ? -6.253 -26.315 15.189 1.00 96.19 61 PHE A N 1
ATOM 503 C CA . PHE A 1 61 ? -6.238 -26.139 13.742 1.00 96.19 61 PHE A CA 1
ATOM 504 C C . PHE A 1 61 ? -5.539 -24.837 13.336 1.00 96.19 61 PHE A C 1
ATOM 506 O O . PHE A 1 61 ? -4.624 -24.857 12.510 1.00 96.19 61 PHE A O 1
ATOM 513 N N . ARG A 1 62 ? -5.894 -23.708 13.971 1.00 95.69 62 ARG A N 1
ATOM 514 C CA . ARG A 1 62 ? -5.291 -22.397 13.682 1.00 95.69 62 ARG A CA 1
ATOM 515 C C . ARG A 1 62 ? -3.773 -22.400 13.861 1.00 95.69 62 ARG A C 1
ATOM 517 O O . ARG A 1 62 ? -3.062 -21.819 13.042 1.00 95.69 62 ARG A O 1
ATOM 524 N N . THR A 1 63 ? -3.269 -23.046 14.907 1.00 96.62 63 THR A N 1
ATOM 525 C CA . THR A 1 63 ? -1.825 -23.151 15.154 1.00 96.62 63 THR A CA 1
ATOM 526 C C . THR A 1 63 ? -1.139 -24.038 14.112 1.00 96.62 63 THR A C 1
ATOM 528 O O . THR A 1 63 ? -0.129 -23.637 13.531 1.00 96.62 63 THR A O 1
ATOM 531 N N . LEU A 1 64 ? -1.694 -25.221 13.833 1.00 97.19 64 LEU A N 1
ATOM 532 C CA . LEU A 1 64 ? -1.108 -26.172 12.884 1.00 97.19 64 LEU A CA 1
ATOM 533 C C . LEU A 1 64 ? -1.102 -25.626 11.451 1.00 97.19 64 LEU A C 1
ATOM 535 O O . LEU A 1 64 ? -0.065 -25.678 10.788 1.00 97.19 64 LEU A O 1
ATOM 539 N N . GLN A 1 65 ? -2.208 -25.033 10.987 1.00 97.19 65 GLN A N 1
ATOM 540 C CA . GLN A 1 65 ? -2.282 -24.455 9.640 1.00 97.19 65 GLN A CA 1
ATOM 541 C C . GLN A 1 65 ? -1.299 -23.288 9.463 1.00 97.19 65 GLN A C 1
ATOM 543 O O . GLN A 1 65 ? -0.772 -23.085 8.371 1.00 97.19 65 GLN A O 1
ATOM 548 N N . LEU A 1 66 ? -0.991 -22.550 10.536 1.00 97.25 66 LEU A N 1
ATOM 549 C CA . LEU A 1 66 ? -0.014 -21.467 10.492 1.00 97.25 66 LEU A CA 1
ATOM 550 C C . LEU A 1 66 ? 1.413 -21.999 10.310 1.00 97.25 66 LEU A C 1
ATOM 552 O O . LEU A 1 66 ? 2.143 -21.501 9.451 1.00 97.25 66 LEU A O 1
ATOM 556 N N . TYR A 1 67 ? 1.813 -23.028 11.067 1.00 97.75 67 TYR A N 1
ATOM 557 C CA . TYR A 1 67 ? 3.100 -23.701 10.842 1.00 97.75 67 TYR A CA 1
ATOM 558 C C . TYR A 1 67 ? 3.183 -24.274 9.429 1.00 97.75 67 TYR A C 1
ATOM 560 O O . TYR A 1 67 ? 4.185 -24.085 8.739 1.00 97.75 67 TYR A O 1
ATOM 568 N N . TYR A 1 68 ? 2.100 -24.898 8.973 1.00 97.06 68 TYR A N 1
ATOM 569 C CA . TYR A 1 68 ? 1.999 -25.450 7.633 1.00 97.06 68 TYR A CA 1
ATOM 570 C C . TYR A 1 68 ? 2.158 -24.378 6.543 1.00 97.06 68 TYR A C 1
ATOM 572 O O . TYR A 1 68 ? 2.972 -24.519 5.634 1.00 97.06 68 TYR A O 1
ATOM 580 N N . SER A 1 69 ? 1.478 -23.241 6.670 1.00 97.75 69 SER A N 1
ATOM 581 C CA . SER A 1 69 ? 1.620 -22.114 5.744 1.00 97.75 69 SER A CA 1
ATOM 582 C C . SER A 1 69 ? 3.032 -21.513 5.744 1.00 97.75 69 SER A C 1
ATOM 584 O O . SER A 1 69 ? 3.556 -21.122 4.702 1.00 97.75 69 SER A O 1
ATOM 586 N N . ARG A 1 70 ? 3.720 -21.480 6.890 1.00 97.56 70 ARG A N 1
ATOM 587 C CA . ARG A 1 70 ? 5.125 -21.037 6.943 1.00 97.56 70 ARG A CA 1
ATOM 588 C C . ARG A 1 70 ? 6.051 -22.001 6.207 1.00 97.56 70 ARG A C 1
ATOM 590 O O . ARG A 1 70 ? 6.941 -21.546 5.492 1.00 97.56 70 ARG A O 1
ATOM 597 N N . LEU A 1 71 ? 5.811 -23.310 6.308 1.00 98.06 71 LEU A N 1
ATOM 598 C CA . LEU A 1 71 ? 6.521 -24.305 5.500 1.00 98.06 71 LEU A CA 1
ATOM 599 C C . LEU A 1 71 ? 6.274 -24.098 4.000 1.00 98.06 71 LEU A C 1
ATOM 601 O O . LEU A 1 71 ? 7.222 -24.206 3.225 1.00 98.06 71 LEU A O 1
ATOM 605 N N . LEU A 1 72 ? 5.055 -23.724 3.588 1.00 97.56 72 LEU A N 1
ATOM 606 C CA . LEU A 1 72 ? 4.773 -23.342 2.198 1.00 97.56 72 LEU A CA 1
ATOM 607 C C . LEU A 1 72 ? 5.638 -22.158 1.758 1.00 97.56 72 LEU A C 1
ATOM 609 O O . LEU A 1 72 ? 6.270 -22.223 0.707 1.00 97.56 72 LEU A O 1
ATOM 613 N N . VAL A 1 73 ? 5.692 -21.088 2.559 1.00 97.12 73 VAL A N 1
ATOM 614 C CA . VAL A 1 73 ? 6.509 -19.900 2.258 1.00 97.12 73 VAL A CA 1
ATOM 615 C C . VAL A 1 73 ? 7.986 -20.273 2.114 1.00 97.12 73 VAL A C 1
ATOM 617 O O . VAL A 1 73 ? 8.629 -19.862 1.147 1.00 97.12 73 VAL A O 1
ATOM 620 N N . LEU A 1 74 ? 8.515 -21.092 3.028 1.00 97.38 74 LEU A N 1
ATOM 621 C CA . LEU A 1 74 ? 9.891 -21.587 2.955 1.00 97.38 74 LEU A CA 1
ATOM 622 C C . LEU A 1 74 ? 10.118 -22.462 1.714 1.00 97.38 74 LEU A C 1
ATOM 624 O O . LEU A 1 74 ? 11.133 -22.301 1.041 1.00 97.38 74 LEU A O 1
ATOM 628 N N . GLY A 1 75 ? 9.167 -23.330 1.364 1.00 97.38 75 GLY A N 1
ATOM 629 C CA . GLY A 1 75 ? 9.218 -24.165 0.162 1.00 97.38 75 GLY A CA 1
ATOM 630 C C . GLY A 1 75 ? 9.206 -23.349 -1.133 1.00 97.38 75 GLY A C 1
ATOM 631 O O . GLY A 1 75 ? 10.022 -23.589 -2.023 1.00 97.38 75 GLY A O 1
ATOM 632 N N . ILE A 1 76 ? 8.346 -22.328 -1.220 1.00 96.12 76 ILE A N 1
ATOM 633 C CA . ILE A 1 76 ? 8.336 -21.365 -2.332 1.00 96.12 76 ILE A CA 1
ATOM 634 C C . ILE A 1 76 ? 9.689 -20.648 -2.409 1.00 96.12 76 ILE A C 1
ATOM 636 O O . ILE A 1 76 ? 10.279 -20.568 -3.487 1.00 96.12 76 ILE A O 1
ATOM 640 N N . GLY A 1 77 ? 10.207 -20.170 -1.274 1.00 95.88 77 GLY A N 1
ATOM 641 C CA . GLY A 1 77 ? 11.518 -19.527 -1.188 1.00 95.88 77 GLY A CA 1
ATOM 642 C C . GLY A 1 77 ? 12.656 -20.436 -1.660 1.00 95.88 77 GLY A C 1
ATOM 643 O O . GLY A 1 77 ? 13.503 -19.997 -2.436 1.00 95.88 77 GLY A O 1
ATOM 644 N N . ALA A 1 78 ? 12.641 -21.711 -1.267 1.00 96.50 78 ALA A N 1
ATOM 645 C CA . ALA A 1 78 ? 13.624 -22.707 -1.682 1.00 96.50 78 AL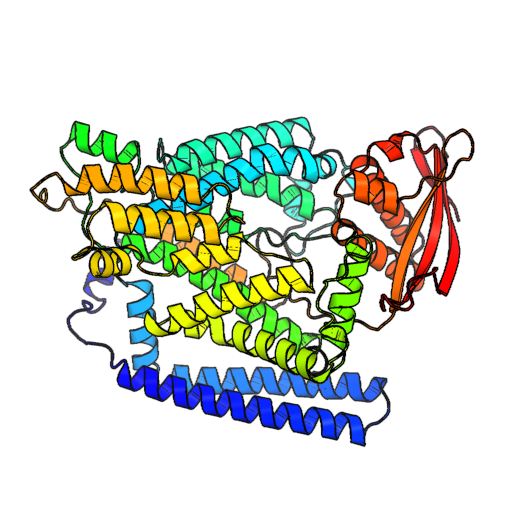A A CA 1
ATOM 646 C C . ALA A 1 78 ? 13.568 -22.984 -3.193 1.00 96.50 78 ALA A C 1
ATOM 648 O O . ALA A 1 78 ? 14.613 -23.025 -3.838 1.00 96.50 78 ALA A O 1
ATOM 649 N N . ILE A 1 79 ? 12.372 -23.101 -3.783 1.00 95.25 79 ILE A N 1
ATOM 650 C CA . ILE A 1 79 ? 12.212 -23.269 -5.238 1.00 95.25 79 ILE A CA 1
ATOM 651 C C . ILE A 1 79 ? 12.710 -22.037 -5.984 1.00 95.25 79 ILE A C 1
ATOM 653 O O . ILE A 1 79 ? 13.476 -22.168 -6.937 1.00 95.25 79 ILE A O 1
ATOM 657 N N . VAL A 1 80 ? 12.305 -20.837 -5.561 1.00 94.50 80 VAL A N 1
ATOM 658 C CA . VAL A 1 80 ? 12.782 -19.588 -6.167 1.00 94.50 80 VAL A CA 1
ATOM 659 C C . VAL A 1 80 ? 14.306 -19.510 -6.068 1.00 94.50 80 VAL A C 1
ATOM 661 O O . VAL A 1 80 ? 14.963 -19.231 -7.069 1.00 94.50 80 VAL A O 1
ATOM 664 N N . GLY A 1 81 ? 14.873 -19.818 -4.899 1.00 95.38 81 GLY A N 1
ATOM 665 C CA . GLY A 1 81 ? 16.314 -19.869 -4.673 1.00 95.38 81 GLY A CA 1
ATOM 666 C C . GLY A 1 81 ? 17.016 -20.866 -5.593 1.00 95.38 81 GLY A C 1
ATOM 667 O O . GLY A 1 81 ? 17.978 -20.499 -6.260 1.00 95.38 81 GLY A O 1
ATOM 668 N N . TYR A 1 82 ? 16.499 -22.090 -5.709 1.00 95.50 82 TYR A N 1
ATOM 669 C CA . TYR A 1 82 ? 17.021 -23.114 -6.614 1.00 95.50 82 TYR A CA 1
ATOM 670 C C . TYR A 1 82 ? 17.002 -22.654 -8.078 1.00 95.50 82 TYR A C 1
ATOM 672 O O . TYR A 1 82 ? 18.014 -22.761 -8.768 1.00 95.50 82 TYR A O 1
ATOM 680 N N . LEU A 1 83 ? 15.888 -22.084 -8.549 1.00 92.56 83 LEU A N 1
ATOM 681 C CA . LEU A 1 83 ? 15.762 -21.607 -9.930 1.00 92.56 83 LEU A CA 1
ATOM 682 C C . LEU A 1 83 ? 16.695 -20.422 -10.211 1.00 92.56 83 LEU A C 1
ATOM 684 O O . LEU A 1 83 ? 17.299 -20.357 -11.280 1.00 92.56 83 LEU A O 1
ATOM 688 N N . VAL A 1 84 ? 16.833 -19.494 -9.260 1.00 92.50 84 VAL A N 1
ATOM 689 C CA . VAL A 1 84 ? 17.715 -18.326 -9.391 1.00 92.50 84 VAL A CA 1
ATOM 690 C C . VAL A 1 84 ? 19.186 -18.732 -9.350 1.00 92.50 84 VAL A C 1
ATOM 692 O O . VAL A 1 84 ? 19.949 -18.292 -10.204 1.00 92.50 84 VAL A O 1
ATOM 695 N N . LEU A 1 85 ? 19.594 -19.564 -8.389 1.00 94.88 85 LEU A N 1
ATOM 696 C CA . LEU A 1 85 ? 20.991 -19.968 -8.209 1.00 94.88 85 LEU A CA 1
ATOM 697 C C . LEU A 1 85 ? 21.428 -20.976 -9.279 1.00 94.88 85 LEU A C 1
ATOM 699 O O . LEU A 1 85 ? 22.476 -20.793 -9.896 1.00 94.88 85 LEU A O 1
ATOM 703 N N . GLY A 1 86 ? 20.600 -21.984 -9.567 1.00 94.94 86 GLY A N 1
ATOM 704 C CA . GLY A 1 86 ? 20.869 -22.996 -10.593 1.00 94.94 86 GLY A CA 1
ATOM 705 C C . GLY A 1 86 ? 20.916 -22.428 -12.014 1.00 94.94 86 GLY A C 1
ATOM 706 O O . GLY A 1 86 ? 21.589 -22.979 -12.882 1.00 94.94 86 GLY A O 1
ATOM 707 N N . HIS A 1 87 ? 20.264 -21.285 -12.252 1.00 93.94 87 HIS A N 1
ATOM 708 C CA . HIS A 1 87 ? 20.276 -20.587 -13.540 1.00 93.94 87 HIS A CA 1
ATOM 709 C C . HIS A 1 87 ? 20.744 -19.133 -13.415 1.00 93.94 87 HIS A C 1
ATOM 711 O O . HIS A 1 87 ? 20.255 -18.244 -14.122 1.00 93.94 87 HIS A O 1
ATOM 717 N N . TRP A 1 88 ? 21.732 -18.891 -12.546 1.00 93.81 88 TRP A N 1
ATOM 718 C CA . TRP A 1 88 ? 22.216 -17.550 -12.209 1.00 93.81 88 TRP A CA 1
ATOM 719 C C . TRP A 1 88 ? 22.583 -16.699 -13.425 1.00 93.81 88 TRP A C 1
ATOM 721 O O . TRP A 1 88 ? 22.225 -15.526 -13.481 1.00 93.81 88 TRP A O 1
ATOM 731 N N . LEU A 1 89 ? 23.244 -17.274 -14.435 1.00 92.81 89 LEU A N 1
ATOM 732 C CA . LEU A 1 89 ? 23.624 -16.536 -15.647 1.00 92.81 89 LEU A CA 1
ATOM 733 C C . LEU A 1 89 ? 22.401 -16.043 -16.437 1.00 92.81 89 LEU A C 1
ATOM 735 O O . LEU A 1 89 ? 22.383 -14.895 -16.887 1.00 92.81 89 LEU A O 1
ATOM 739 N N . VAL A 1 90 ? 21.359 -16.874 -16.554 1.00 91.81 90 VAL A N 1
ATOM 740 C CA . VAL A 1 90 ? 20.098 -16.511 -17.222 1.00 91.81 90 VAL A CA 1
ATOM 741 C C . VAL A 1 90 ? 19.380 -15.432 -16.417 1.00 91.81 90 VAL A C 1
ATOM 743 O O . VAL A 1 90 ? 19.010 -14.397 -16.972 1.00 91.81 90 VAL A O 1
ATOM 746 N N . PHE A 1 91 ? 19.230 -15.636 -15.105 1.00 92.12 91 PHE A N 1
ATOM 747 C CA . PHE A 1 91 ? 18.573 -14.677 -14.218 1.00 92.12 91 PHE A CA 1
ATOM 748 C C . PHE A 1 91 ? 19.290 -13.320 -14.211 1.00 92.12 91 PHE A C 1
ATOM 750 O O . PHE A 1 91 ? 18.660 -12.285 -14.439 1.00 92.12 91 PHE A O 1
ATOM 757 N N . LYS A 1 92 ? 20.619 -13.316 -14.050 1.00 92.75 92 LYS A N 1
ATOM 758 C CA . LYS A 1 92 ? 21.463 -12.117 -14.133 1.00 92.75 92 LYS A CA 1
ATOM 759 C C . LYS A 1 92 ? 21.268 -11.391 -15.463 1.00 92.75 92 LYS A C 1
ATOM 761 O O . LYS A 1 92 ? 21.117 -10.172 -15.462 1.00 92.75 92 LYS A O 1
ATOM 766 N N . GLY A 1 93 ? 21.232 -12.118 -16.582 1.00 90.69 93 GLY A N 1
ATOM 767 C CA . GLY A 1 93 ? 20.981 -11.547 -17.908 1.00 90.69 93 GLY A CA 1
ATOM 768 C C . GLY A 1 93 ? 19.605 -10.881 -18.024 1.00 90.69 93 GLY A C 1
ATOM 769 O O . GLY A 1 93 ? 19.497 -9.770 -18.545 1.00 90.69 93 GLY A O 1
ATOM 770 N N . VAL A 1 94 ? 18.559 -11.513 -17.486 1.00 92.25 94 VAL A N 1
ATOM 771 C CA . VAL A 1 94 ? 17.191 -10.966 -17.468 1.00 92.25 94 VAL A CA 1
ATOM 772 C C . VAL A 1 94 ? 17.101 -9.715 -16.597 1.00 92.25 94 VAL A C 1
ATOM 774 O O . VAL A 1 94 ? 16.577 -8.700 -17.054 1.00 92.25 94 VAL A O 1
ATOM 777 N N . VAL A 1 95 ? 17.648 -9.746 -15.378 1.00 93.38 95 VAL A N 1
ATOM 778 C CA . VAL A 1 95 ? 17.656 -8.592 -14.464 1.00 93.38 95 VAL A CA 1
ATOM 779 C C . VAL A 1 95 ? 18.466 -7.436 -15.046 1.00 93.38 95 VAL A C 1
ATOM 781 O O . VAL A 1 95 ? 17.995 -6.299 -15.040 1.00 93.38 95 VAL A O 1
ATOM 784 N N . ALA A 1 96 ? 19.649 -7.706 -15.605 1.00 91.69 96 ALA A N 1
ATOM 785 C CA . ALA A 1 96 ? 20.456 -6.684 -16.265 1.00 91.69 96 ALA A CA 1
ATOM 786 C C . ALA A 1 96 ? 19.688 -6.054 -17.433 1.00 91.69 96 ALA A C 1
ATOM 788 O O . ALA A 1 96 ? 19.606 -4.831 -17.535 1.00 91.69 96 ALA A O 1
ATOM 789 N N . ARG A 1 97 ? 19.045 -6.866 -18.277 1.00 91.12 97 ARG A N 1
ATOM 790 C CA . ARG A 1 97 ? 18.237 -6.355 -19.388 1.00 91.12 97 ARG A CA 1
ATOM 791 C C . ARG A 1 97 ? 17.025 -5.560 -18.919 1.00 91.12 97 ARG A C 1
ATOM 793 O O . ARG A 1 97 ? 16.688 -4.570 -19.558 1.00 91.12 97 ARG A O 1
ATOM 800 N N . PHE A 1 98 ? 16.382 -5.971 -17.830 1.00 93.62 98 PHE A N 1
ATOM 801 C CA . PHE A 1 98 ? 15.296 -5.218 -17.214 1.00 93.62 98 PHE A CA 1
ATOM 802 C C . PHE A 1 98 ? 15.785 -3.844 -16.741 1.00 93.62 98 PHE A C 1
ATOM 804 O O . PHE A 1 98 ? 15.224 -2.834 -17.161 1.00 93.62 98 PHE A O 1
ATOM 811 N N . LEU A 1 99 ? 16.845 -3.796 -15.926 1.00 92.81 99 LEU A N 1
ATOM 812 C CA . LEU A 1 99 ? 17.380 -2.562 -15.340 1.00 92.81 99 LEU A CA 1
ATOM 813 C C . LEU A 1 99 ? 17.957 -1.600 -16.386 1.00 92.81 99 LEU A C 1
ATOM 815 O O . LEU A 1 99 ? 17.783 -0.388 -16.262 1.00 92.81 99 LEU A O 1
ATOM 819 N N . PHE A 1 100 ? 18.620 -2.134 -17.414 1.00 91.88 100 PHE A N 1
ATOM 820 C CA . PHE A 1 100 ? 19.295 -1.354 -18.454 1.00 91.88 100 PHE A CA 1
ATOM 821 C C . PHE A 1 100 ? 18.505 -1.268 -19.768 1.00 91.88 100 PHE A C 1
ATOM 823 O O . PHE A 1 100 ? 19.052 -0.901 -20.810 1.00 91.88 100 PHE A O 1
ATOM 830 N N . GLU A 1 101 ? 17.206 -1.578 -19.740 1.00 89.62 101 GLU A N 1
ATOM 831 C CA . GLU A 1 101 ? 16.319 -1.377 -20.884 1.00 89.62 101 GLU A CA 1
ATOM 832 C C . GLU A 1 101 ? 16.306 0.106 -21.281 1.00 89.62 101 GLU A C 1
ATOM 834 O O . GLU A 1 101 ? 16.016 0.988 -20.468 1.00 89.62 101 GLU A O 1
ATOM 839 N N . SER A 1 102 ? 16.611 0.390 -22.549 1.00 89.94 102 SER A N 1
ATOM 840 C CA . SER A 1 102 ? 16.576 1.758 -23.063 1.00 89.94 102 SER A CA 1
ATOM 841 C C . SER A 1 102 ? 15.140 2.237 -23.211 1.00 89.94 102 SER A C 1
ATOM 843 O O . SER A 1 102 ? 14.317 1.604 -23.872 1.00 89.94 102 SER A O 1
ATOM 845 N N . VAL A 1 103 ? 14.850 3.385 -22.605 1.00 90.50 103 VAL A N 1
ATOM 846 C CA . VAL A 1 103 ? 13.522 3.996 -22.604 1.00 90.50 103 VAL A CA 1
ATOM 847 C C . VAL A 1 103 ? 13.626 5.413 -23.152 1.00 90.50 103 VAL A C 1
ATOM 849 O O . VAL A 1 103 ? 14.628 6.100 -22.954 1.00 90.50 103 VAL A O 1
ATOM 852 N N . ALA A 1 104 ? 12.593 5.840 -23.876 1.00 89.06 104 ALA A N 1
ATOM 853 C CA . ALA A 1 104 ? 12.502 7.189 -24.411 1.00 89.06 104 ALA A CA 1
ATOM 854 C C . ALA A 1 104 ? 12.401 8.222 -23.264 1.00 89.06 104 ALA A C 1
ATOM 856 O O . ALA A 1 104 ? 11.637 7.998 -22.317 1.00 89.06 104 ALA A O 1
ATOM 857 N N . PRO A 1 105 ? 13.113 9.363 -23.324 1.00 91.25 105 PRO A N 1
ATOM 858 C CA . PRO A 1 105 ? 13.087 10.370 -22.258 1.00 91.25 105 PRO A CA 1
ATOM 859 C C . PRO A 1 105 ? 11.682 10.930 -21.976 1.00 91.25 105 PRO A C 1
ATOM 861 O O . PRO A 1 105 ? 11.380 11.334 -20.853 1.00 91.25 105 PRO A O 1
ATOM 864 N N . GLN A 1 106 ? 10.795 10.895 -22.972 1.00 89.38 106 GLN A N 1
ATOM 865 C CA . GLN A 1 106 ? 9.397 11.302 -22.867 1.00 89.38 106 GLN A CA 1
ATOM 866 C C . GLN A 1 106 ? 8.623 10.451 -21.856 1.00 89.38 106 GLN A C 1
ATOM 868 O O . GLN A 1 106 ? 7.791 10.998 -21.143 1.00 89.38 106 GLN A O 1
ATOM 873 N N . LEU A 1 107 ? 8.901 9.145 -21.737 1.00 89.25 107 LEU A N 1
ATOM 874 C CA . LEU A 1 107 ? 8.180 8.288 -20.788 1.00 89.25 107 LEU A CA 1
ATOM 875 C C . LEU A 1 107 ? 8.508 8.658 -19.336 1.00 89.25 107 LEU A C 1
ATOM 877 O O . LEU A 1 107 ? 7.608 8.737 -18.503 1.00 89.25 107 LEU A O 1
ATOM 881 N N . LEU A 1 108 ? 9.778 8.955 -19.039 1.00 93.12 108 LEU A N 1
ATOM 882 C CA . LEU A 1 108 ? 10.171 9.437 -17.712 1.00 93.12 108 LEU A CA 1
ATOM 883 C C . LEU A 1 108 ? 9.534 10.798 -17.402 1.00 93.12 108 LEU A C 1
ATOM 885 O O . LEU A 1 108 ? 9.087 11.039 -16.282 1.00 93.12 108 LEU A O 1
ATOM 889 N N . ALA A 1 109 ? 9.464 11.682 -18.397 1.00 92.50 109 ALA A N 1
ATOM 890 C CA . ALA A 1 109 ? 8.809 12.971 -18.246 1.00 92.50 109 ALA A CA 1
ATOM 891 C C . ALA A 1 109 ? 7.284 12.846 -18.065 1.00 92.50 109 ALA A C 1
ATOM 893 O O . ALA A 1 109 ? 6.715 13.589 -17.271 1.00 92.50 109 ALA A O 1
ATOM 894 N N . LEU A 1 110 ? 6.630 11.888 -18.732 1.00 88.75 110 LEU A N 1
ATOM 895 C CA . LEU A 1 110 ? 5.214 11.563 -18.524 1.00 88.75 110 LEU A CA 1
ATOM 896 C C . LEU A 1 110 ? 4.958 11.051 -17.110 1.00 88.75 110 LEU A C 1
ATOM 898 O O . LEU A 1 110 ? 4.017 11.515 -16.468 1.00 88.75 110 LEU A O 1
ATOM 902 N N . LEU A 1 111 ? 5.822 10.164 -16.600 1.00 91.81 111 LEU A N 1
ATOM 903 C CA . LEU A 1 111 ? 5.765 9.763 -15.197 1.00 91.81 111 LEU A CA 1
ATOM 904 C C . LEU A 1 111 ? 5.881 10.982 -14.287 1.00 91.81 111 LEU A C 1
ATOM 906 O O . LEU A 1 111 ? 5.014 11.167 -13.440 1.00 91.81 111 LEU A O 1
ATOM 910 N N . ARG A 1 112 ? 6.913 11.816 -14.473 1.00 95.06 112 ARG A N 1
ATOM 911 C CA . ARG A 1 112 ? 7.114 13.041 -13.686 1.00 95.06 112 ARG A CA 1
ATOM 912 C C . ARG A 1 112 ? 5.844 13.897 -13.687 1.00 95.06 112 ARG A C 1
ATOM 914 O O . ARG A 1 112 ? 5.313 14.184 -12.626 1.00 95.06 112 ARG A O 1
ATOM 921 N N . MET A 1 113 ? 5.315 14.260 -14.850 1.00 92.31 113 MET A N 1
ATOM 922 C CA . MET A 1 113 ? 4.105 15.082 -14.946 1.00 92.31 113 MET A CA 1
ATOM 923 C C . MET A 1 113 ? 2.914 14.443 -14.222 1.00 92.31 113 MET A C 1
ATOM 925 O O . MET A 1 113 ? 2.364 15.045 -13.301 1.00 92.31 113 MET A O 1
ATOM 929 N N . ALA A 1 114 ? 2.535 13.219 -14.600 1.00 88.06 114 ALA A N 1
ATOM 930 C CA . ALA A 1 114 ? 1.346 12.561 -14.062 1.00 88.06 114 ALA A CA 1
ATOM 931 C C . ALA A 1 114 ? 1.418 12.400 -12.537 1.00 88.06 114 ALA A C 1
ATOM 933 O O . ALA A 1 114 ? 0.448 12.671 -11.829 1.00 88.06 114 ALA A O 1
ATOM 934 N N . LEU A 1 115 ? 2.590 12.007 -12.040 1.00 92.50 115 LEU A N 1
ATOM 935 C CA . LEU A 1 115 ? 2.878 11.857 -10.623 1.00 92.50 115 LEU A CA 1
ATOM 936 C C . LEU A 1 115 ? 2.786 13.197 -9.887 1.00 92.50 115 LEU A C 1
ATOM 938 O O . LEU A 1 115 ? 2.027 13.325 -8.929 1.00 92.50 115 LEU A O 1
ATOM 942 N N . LEU A 1 116 ? 3.550 14.198 -10.330 1.00 95.38 116 LEU A N 1
ATOM 943 C CA . LEU A 1 116 ? 3.722 15.442 -9.588 1.00 95.38 116 LEU A CA 1
ATOM 944 C C . LEU A 1 116 ? 2.459 16.296 -9.616 1.00 95.38 116 LEU A C 1
ATOM 946 O O . LEU A 1 116 ? 2.107 16.873 -8.595 1.00 95.38 116 LEU A O 1
ATOM 950 N N . PHE A 1 117 ? 1.711 16.326 -10.716 1.00 92.44 117 PHE A N 1
ATOM 951 C CA . PHE A 1 117 ? 0.436 17.033 -10.702 1.00 92.44 117 PHE A CA 1
ATOM 952 C C . PHE A 1 117 ? -0.617 16.332 -9.834 1.00 92.44 117 PHE A C 1
ATOM 954 O O . PHE A 1 117 ? -1.383 17.000 -9.138 1.00 92.44 117 PHE A O 1
ATOM 961 N N . LYS A 1 118 ? -0.637 14.989 -9.806 1.00 89.56 118 LYS A N 1
ATOM 962 C CA . LYS A 1 118 ? -1.513 14.252 -8.886 1.00 89.56 118 LYS A CA 1
ATOM 963 C C . LYS A 1 118 ? -1.157 14.549 -7.427 1.00 89.56 118 LYS A C 1
ATOM 965 O O . LYS A 1 118 ? -2.064 14.725 -6.615 1.00 89.56 118 LYS A O 1
ATOM 970 N N . LEU A 1 119 ? 0.136 14.630 -7.110 1.00 93.81 119 LEU A N 1
ATOM 971 C CA . LEU A 1 119 ? 0.626 15.001 -5.781 1.00 93.81 119 LEU A CA 1
ATOM 972 C C . LEU A 1 119 ? 0.316 16.457 -5.437 1.00 93.81 119 LEU A C 1
ATOM 974 O O . LEU A 1 119 ? -0.132 16.713 -4.328 1.00 93.81 119 LEU A O 1
ATOM 978 N N . ALA A 1 120 ? 0.448 17.391 -6.380 1.00 94.94 120 ALA A N 1
ATOM 979 C CA . ALA A 1 120 ? 0.041 18.778 -6.175 1.00 94.94 120 ALA A CA 1
ATOM 980 C C . ALA A 1 120 ? -1.446 18.865 -5.803 1.00 94.94 120 ALA A C 1
ATOM 982 O O . ALA A 1 120 ? -1.790 19.478 -4.799 1.00 94.94 120 ALA A O 1
ATOM 983 N N . GLY A 1 121 ? -2.324 18.181 -6.546 1.00 90.50 121 GLY A N 1
ATOM 984 C CA . GLY A 1 121 ? -3.745 18.112 -6.203 1.00 90.50 121 GLY A CA 1
ATOM 985 C C . GLY A 1 121 ? -3.995 17.488 -4.825 1.00 90.50 121 GLY A C 1
ATOM 986 O O . GLY A 1 121 ? -4.846 17.956 -4.075 1.00 90.50 121 GLY A O 1
ATOM 987 N N . HIS A 1 122 ? -3.224 16.467 -4.447 1.00 91.50 122 HIS A N 1
ATOM 988 C CA . HIS A 1 122 ? -3.307 15.888 -3.108 1.00 91.50 122 HIS A CA 1
ATOM 989 C C . HIS A 1 122 ? -2.908 16.901 -2.017 1.00 91.50 122 HIS A C 1
ATOM 991 O O . HIS A 1 122 ? -3.641 17.066 -1.049 1.00 91.50 122 HIS A O 1
ATOM 997 N N . LEU A 1 123 ? -1.804 17.630 -2.196 1.00 95.06 123 LEU A N 1
ATOM 998 C CA . LEU A 1 123 ? -1.308 18.617 -1.230 1.00 95.06 123 LEU A CA 1
ATOM 999 C C . LEU A 1 123 ? -2.193 19.873 -1.132 1.00 95.06 123 LEU A C 1
ATOM 1001 O O . LEU A 1 123 ? -2.349 20.423 -0.045 1.00 95.06 123 LEU A O 1
ATOM 1005 N N . PHE A 1 124 ? -2.795 20.325 -2.236 1.00 94.25 124 PHE A N 1
ATOM 1006 C CA . PHE A 1 124 ? -3.666 21.506 -2.227 1.00 94.25 124 PHE A CA 1
ATOM 1007 C C . PHE A 1 124 ? -5.090 21.215 -1.760 1.00 94.25 124 PHE A C 1
ATOM 1009 O O . PHE A 1 124 ? -5.686 22.062 -1.106 1.00 94.25 124 PHE A O 1
ATOM 1016 N N . TYR A 1 125 ? -5.639 20.045 -2.092 1.00 90.75 125 TYR A N 1
ATOM 1017 C CA . TYR A 1 125 ? -7.048 19.750 -1.823 1.00 90.75 125 TYR A CA 1
ATOM 1018 C C . TYR A 1 125 ? -7.228 18.720 -0.718 1.00 90.75 125 TYR A C 1
ATOM 1020 O O . TYR A 1 125 ? -7.953 18.979 0.235 1.00 90.75 125 TYR A O 1
ATOM 1028 N N . TYR A 1 126 ? -6.566 17.565 -0.808 1.00 89.38 126 TYR A N 1
ATOM 1029 C CA . TYR A 1 126 ? -6.801 16.460 0.127 1.00 89.38 126 TYR A CA 1
ATOM 1030 C C . TYR A 1 126 ? -6.190 16.718 1.508 1.00 89.38 126 TYR A C 1
ATOM 1032 O O . TYR A 1 126 ? -6.817 16.449 2.527 1.00 89.38 126 TYR A O 1
ATOM 1040 N N . VAL A 1 127 ? -4.968 17.253 1.560 1.00 90.38 127 VAL A N 1
ATOM 1041 C CA . VAL A 1 127 ? -4.276 17.499 2.831 1.00 90.38 127 VAL A CA 1
ATOM 1042 C C . VAL A 1 127 ? -5.031 18.503 3.715 1.00 90.38 127 VAL A C 1
ATOM 1044 O O . VAL A 1 127 ? -5.305 18.150 4.865 1.00 90.38 127 VAL A O 1
ATOM 1047 N N . PRO A 1 128 ? -5.432 19.699 3.232 1.00 89.38 128 PRO A N 1
ATOM 1048 C CA . PRO A 1 128 ? -6.128 20.666 4.082 1.00 89.38 128 PRO A CA 1
ATOM 1049 C C . PRO A 1 128 ? -7.501 20.179 4.548 1.00 89.38 128 PRO A C 1
ATOM 1051 O O . PRO A 1 128 ? -7.919 20.504 5.652 1.00 89.38 128 PRO A O 1
ATOM 1054 N N . THR A 1 129 ? -8.192 19.388 3.722 1.00 84.44 129 THR A N 1
ATOM 1055 C CA . THR A 1 129 ? -9.555 18.916 4.011 1.00 84.44 129 THR A CA 1
ATOM 1056 C C . THR A 1 129 ? -9.588 17.694 4.921 1.00 84.44 129 THR A C 1
ATOM 1058 O O . THR A 1 129 ? -10.473 17.598 5.764 1.00 84.44 129 THR A O 1
ATOM 1061 N N . HIS A 1 130 ? -8.633 16.769 4.784 1.00 84.00 130 HIS A N 1
ATOM 1062 C CA . HIS A 1 130 ? -8.704 15.471 5.462 1.00 84.00 130 HIS A CA 1
ATOM 1063 C C . HIS A 1 130 ? -7.580 15.215 6.470 1.00 84.00 130 HIS A C 1
ATOM 1065 O O . HIS A 1 130 ? -7.760 14.402 7.373 1.00 84.00 130 HIS A O 1
ATOM 1071 N N . LEU A 1 131 ? -6.415 15.857 6.328 1.00 87.81 131 LEU A N 1
ATOM 1072 C CA . LEU A 1 131 ? -5.228 15.538 7.139 1.00 87.81 131 LEU A CA 1
ATOM 1073 C C . LEU A 1 131 ? -4.813 16.662 8.095 1.00 87.81 131 LEU A C 1
ATOM 1075 O O . LEU A 1 131 ? -4.106 16.390 9.062 1.00 87.81 131 LEU A O 1
ATOM 1079 N N . ALA A 1 132 ? -5.272 17.897 7.877 1.00 89.62 132 ALA A N 1
ATOM 1080 C CA . ALA A 1 132 ? -4.899 19.052 8.699 1.00 89.62 132 ALA A CA 1
ATOM 1081 C C . ALA A 1 132 ? -5.239 18.880 10.189 1.00 89.62 132 ALA A C 1
ATOM 1083 O O . ALA A 1 132 ? -4.468 19.318 11.041 1.00 89.62 132 ALA A O 1
ATOM 1084 N N . ALA A 1 133 ? -6.331 18.176 10.510 1.00 88.38 133 ALA A N 1
ATOM 1085 C CA . ALA A 1 133 ? -6.718 17.883 11.891 1.00 88.38 133 ALA A CA 1
ATOM 1086 C C . ALA A 1 133 ? -5.617 17.137 12.668 1.00 88.38 133 ALA A C 1
ATOM 1088 O O . ALA A 1 133 ? -5.413 17.406 13.847 1.00 88.38 133 ALA A O 1
ATOM 1089 N N . ALA A 1 134 ? -4.843 16.265 12.008 1.00 90.00 134 ALA A N 1
ATOM 1090 C CA . ALA A 1 134 ? -3.741 15.554 12.655 1.00 90.00 134 ALA A CA 1
ATOM 1091 C C . ALA A 1 134 ? -2.645 16.514 13.150 1.00 90.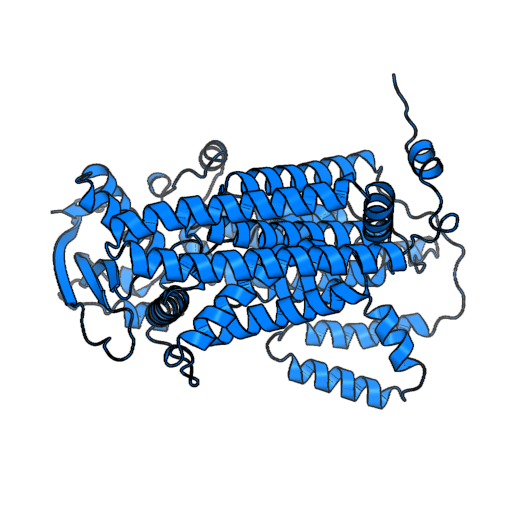00 134 ALA A C 1
ATOM 1093 O O . ALA A 1 134 ? -2.048 16.277 14.193 1.00 90.00 134 ALA A O 1
ATOM 1094 N N . ALA A 1 135 ? -2.404 17.625 12.447 1.00 93.19 135 ALA A N 1
ATOM 1095 C CA . ALA A 1 135 ? -1.408 18.617 12.849 1.00 93.19 135 ALA A CA 1
ATOM 1096 C C . ALA A 1 135 ? -1.856 19.500 14.028 1.00 93.19 135 ALA A C 1
ATOM 1098 O O . ALA A 1 135 ? -1.015 20.152 14.645 1.00 93.19 135 ALA A O 1
ATOM 1099 N N . ALA A 1 136 ? -3.157 19.523 14.340 1.00 91.69 136 ALA A N 1
ATOM 1100 C CA . ALA A 1 136 ? -3.720 20.233 15.488 1.00 91.69 136 ALA A CA 1
ATOM 1101 C C . ALA A 1 136 ? -3.725 19.390 16.775 1.00 91.69 136 ALA A C 1
ATOM 1103 O O . ALA A 1 136 ? -3.983 19.916 17.856 1.00 91.69 136 ALA A O 1
ATOM 1104 N N . MET A 1 137 ? -3.448 18.088 16.672 1.00 89.19 137 MET A N 1
ATOM 1105 C CA . MET A 1 137 ? -3.465 17.187 17.819 1.00 89.19 137 MET A CA 1
ATOM 1106 C C . MET A 1 137 ? -2.291 17.464 18.774 1.00 89.19 137 MET A C 1
ATOM 1108 O O . MET A 1 137 ? -1.166 17.706 18.314 1.00 89.19 137 MET A O 1
ATOM 1112 N N . PRO A 1 138 ? -2.515 17.358 20.097 1.00 88.44 138 PRO A N 1
ATOM 1113 C CA . PRO A 1 138 ? -1.481 17.598 21.098 1.00 88.44 138 PRO A CA 1
ATOM 1114 C C . PRO A 1 138 ? -0.326 16.590 20.987 1.00 88.44 138 PRO A C 1
ATOM 1116 O O . PRO A 1 138 ? -0.456 15.513 20.393 1.00 88.44 138 PRO A O 1
ATOM 1119 N N . TYR A 1 139 ? 0.832 16.941 21.551 1.00 89.62 139 TYR A N 1
ATOM 1120 C CA . TYR A 1 139 ? 2.040 16.113 21.484 1.00 89.62 139 TYR A CA 1
ATOM 1121 C C . TYR A 1 139 ? 1.827 14.735 22.127 1.00 89.62 139 TYR A C 1
ATOM 1123 O O . TYR A 1 139 ? 2.271 13.718 21.600 1.00 89.62 139 TYR A O 1
ATOM 1131 N N . GLU A 1 140 ? 1.070 14.690 23.219 1.00 85.44 140 GLU A N 1
ATOM 1132 C CA . GLU A 1 140 ? 0.761 13.504 24.017 1.00 85.44 140 GLU A CA 1
ATOM 1133 C C . GLU A 1 140 ? -0.132 12.496 23.279 1.00 85.44 140 GLU A C 1
ATOM 1135 O O . GLU A 1 140 ? -0.202 11.329 23.685 1.00 85.44 140 GLU A O 1
ATOM 1140 N N . ALA A 1 141 ? -0.801 12.938 22.205 1.00 84.75 141 ALA A N 1
ATOM 1141 C CA . ALA A 1 141 ? -1.608 12.096 21.328 1.00 84.75 141 ALA A CA 1
ATOM 1142 C C . ALA A 1 141 ? -0.788 11.376 20.250 1.00 84.75 141 ALA A C 1
ATOM 1144 O O . ALA A 1 141 ? -1.311 10.485 19.580 1.00 84.75 141 ALA A O 1
ATOM 1145 N N . ARG A 1 142 ? 0.489 11.737 20.080 1.00 89.50 142 ARG A N 1
ATOM 1146 C CA . ARG A 1 142 ? 1.381 11.088 19.118 1.00 89.50 142 ARG A CA 1
ATOM 1147 C C . ARG A 1 142 ? 1.807 9.714 19.636 1.00 89.50 142 ARG A C 1
ATOM 1149 O O . ARG A 1 142 ? 2.206 9.557 20.788 1.00 89.50 142 ARG A O 1
ATOM 1156 N N . ALA A 1 143 ? 1.780 8.731 18.750 1.00 86.38 143 ALA A N 1
ATOM 1157 C CA . ALA A 1 143 ? 2.265 7.381 18.960 1.00 86.38 143 ALA A CA 1
ATOM 1158 C C . ALA A 1 143 ? 3.596 7.177 18.228 1.00 86.38 143 ALA A C 1
ATOM 1160 O O . ALA A 1 143 ? 3.740 7.513 17.049 1.00 86.38 143 ALA A O 1
ATOM 1161 N N . GLY A 1 144 ? 4.561 6.600 18.945 1.00 87.56 144 GLY A N 1
ATOM 1162 C CA . GLY A 1 144 ? 5.856 6.200 18.409 1.00 87.56 144 GLY A CA 1
ATOM 1163 C C . GLY A 1 144 ? 5.719 5.271 17.204 1.00 87.56 144 GLY A C 1
ATOM 1164 O O . GLY A 1 144 ? 4.982 4.290 17.263 1.00 87.56 144 GLY A O 1
ATOM 1165 N N . LEU A 1 145 ? 6.465 5.536 16.129 1.00 90.56 145 LEU A N 1
ATOM 1166 C CA . LEU A 1 145 ? 6.579 4.602 15.008 1.00 90.56 145 LEU A CA 1
ATOM 1167 C C . LEU A 1 145 ? 7.777 3.661 15.205 1.00 90.56 145 LEU A C 1
ATOM 1169 O O . LEU A 1 145 ? 8.840 4.121 15.646 1.00 90.56 145 LEU A O 1
ATOM 1173 N N . PRO A 1 146 ? 7.668 2.372 14.829 1.00 90.81 146 PRO A N 1
ATOM 1174 C CA . PRO A 1 146 ? 8.794 1.443 14.877 1.00 90.81 146 PRO A CA 1
ATOM 1175 C C . PRO A 1 146 ? 10.026 2.015 14.165 1.00 90.81 146 PRO A C 1
ATOM 1177 O O . PRO A 1 146 ? 9.941 2.434 13.010 1.00 90.81 146 PRO A O 1
ATOM 1180 N N . TYR A 1 147 ? 11.169 2.056 14.858 1.00 90.06 147 TYR A N 1
ATOM 1181 C CA . TYR A 1 147 ? 12.453 2.603 14.372 1.00 90.06 147 TYR A CA 1
ATOM 1182 C C . TYR A 1 147 ? 12.454 4.093 13.966 1.00 90.06 147 TYR A C 1
ATOM 1184 O O . TYR A 1 147 ? 13.482 4.615 13.535 1.00 90.06 147 TYR A O 1
ATOM 1192 N N . ALA A 1 148 ? 11.337 4.798 14.149 1.00 89.38 148 ALA A N 1
ATOM 1193 C CA . ALA A 1 148 ? 11.170 6.214 13.826 1.00 89.38 148 ALA A CA 1
ATOM 1194 C C . ALA A 1 148 ? 10.645 7.023 15.028 1.00 89.38 148 ALA A C 1
ATOM 1196 O O . ALA A 1 148 ? 10.155 8.135 14.871 1.00 89.38 148 ALA A O 1
ATOM 1197 N N . ASN A 1 149 ? 10.776 6.504 16.254 1.00 88.94 149 ASN A N 1
ATOM 1198 C CA . ASN A 1 149 ? 10.347 7.228 17.454 1.00 88.94 149 ASN A CA 1
ATOM 1199 C C . ASN A 1 149 ? 11.126 8.540 17.665 1.00 88.94 149 ASN A C 1
ATOM 1201 O O . ASN A 1 149 ? 10.552 9.550 18.058 1.00 88.94 149 ASN A O 1
ATOM 1205 N N . TRP A 1 150 ? 12.421 8.546 17.328 1.00 88.06 150 TRP A N 1
ATOM 1206 C CA . TRP A 1 150 ? 13.271 9.743 17.371 1.00 88.06 150 TRP A CA 1
ATOM 1207 C C . TRP A 1 150 ? 12.726 10.875 16.486 1.00 88.06 150 TRP A C 1
ATOM 1209 O O . TRP A 1 150 ? 12.842 12.049 16.818 1.00 88.06 150 TRP A O 1
ATOM 1219 N N . TYR A 1 151 ? 12.096 10.526 15.364 1.00 85.00 151 TYR A N 1
ATOM 1220 C CA . TYR A 1 151 ? 11.602 11.484 14.380 1.00 85.00 151 TYR A CA 1
ATOM 1221 C C . TYR A 1 151 ? 10.422 12.300 14.924 1.00 85.00 151 TYR A C 1
ATOM 1223 O O . TYR A 1 151 ? 10.350 13.506 14.702 1.00 85.00 151 TYR A O 1
ATOM 1231 N N . ILE A 1 152 ? 9.548 11.671 15.714 1.00 86.38 152 ILE A N 1
ATOM 1232 C CA . ILE A 1 152 ? 8.384 12.320 16.344 1.00 86.38 152 ILE A CA 1
ATOM 1233 C C . ILE A 1 152 ? 8.805 13.395 17.347 1.00 86.38 152 ILE A C 1
ATOM 1235 O O . ILE A 1 152 ? 8.121 14.410 17.485 1.00 86.38 152 ILE A O 1
ATOM 1239 N N . GLN A 1 153 ? 9.929 13.170 18.028 1.00 88.06 153 GLN A N 1
ATOM 1240 C CA . GLN A 1 153 ? 10.459 14.072 19.049 1.00 88.06 153 GLN A CA 1
ATOM 1241 C C . GLN A 1 153 ? 11.098 15.326 18.442 1.00 88.06 153 GLN A C 1
ATOM 1243 O O . GLN A 1 153 ? 11.100 16.379 19.068 1.00 88.06 153 GLN A O 1
ATOM 1248 N N . LEU A 1 154 ? 11.638 15.220 17.224 1.00 89.88 154 LEU A N 1
ATOM 1249 C CA . LEU A 1 154 ? 12.355 16.314 16.566 1.00 89.88 154 LEU A CA 1
ATOM 1250 C C . LEU A 1 154 ? 11.463 17.191 15.689 1.00 89.88 154 LEU A C 1
ATOM 1252 O O . LEU A 1 154 ? 11.833 18.323 15.383 1.00 89.88 154 LEU A O 1
ATOM 1256 N N . LEU A 1 155 ? 10.322 16.675 15.230 1.00 90.88 155 LEU A N 1
ATOM 1257 C CA . LEU A 1 155 ? 9.477 17.405 14.298 1.00 90.88 155 LEU A CA 1
ATOM 1258 C C . LEU A 1 155 ? 8.623 18.471 14.998 1.00 90.88 155 LEU A C 1
ATOM 1260 O O . LEU A 1 155 ? 7.728 18.121 15.779 1.00 90.88 155 LEU A O 1
ATOM 1264 N N . PRO A 1 156 ? 8.780 19.760 14.641 1.00 94.06 156 PRO A N 1
ATOM 1265 C CA . PRO A 1 156 ? 7.767 20.747 14.968 1.00 94.06 156 PRO A CA 1
ATOM 1266 C C . PRO A 1 156 ? 6.513 20.414 14.157 1.00 94.06 156 PRO A C 1
ATOM 1268 O O . PRO A 1 156 ? 6.559 20.346 12.930 1.00 94.06 156 PRO A O 1
ATOM 1271 N N . ILE A 1 157 ? 5.394 20.172 14.832 1.00 95.25 157 ILE A N 1
ATOM 1272 C CA . ILE A 1 157 ? 4.098 19.921 14.194 1.00 95.25 157 ILE A CA 1
ATOM 1273 C C . ILE A 1 157 ? 3.110 20.895 14.812 1.00 95.25 157 ILE A C 1
ATOM 1275 O O . ILE A 1 157 ? 2.890 20.869 16.021 1.00 95.25 157 ILE A O 1
ATOM 1279 N N . ASN A 1 158 ? 2.572 21.764 13.967 1.00 94.88 158 ASN A N 1
ATOM 1280 C CA . ASN A 1 158 ? 1.458 22.649 14.261 1.00 94.88 158 ASN A CA 1
ATOM 1281 C C . ASN A 1 158 ? 0.699 22.933 12.949 1.00 94.88 158 ASN A C 1
ATOM 1283 O O . ASN A 1 158 ? 1.266 22.710 11.869 1.00 94.88 158 ASN A O 1
ATOM 1287 N N . PRO A 1 159 ? -0.555 23.412 13.014 1.00 94.62 159 PRO A N 1
ATOM 1288 C CA . PRO A 1 159 ? -1.378 23.633 11.826 1.00 94.62 159 PRO A CA 1
ATOM 1289 C C . PRO A 1 159 ? -0.764 24.597 10.801 1.00 94.62 159 PRO A C 1
ATOM 1291 O O . PRO A 1 159 ? -0.786 24.299 9.607 1.00 94.62 159 PRO A O 1
ATOM 1294 N N . ASP A 1 160 ? -0.157 25.697 11.252 1.00 96.06 160 ASP A N 1
ATOM 1295 C CA . ASP A 1 160 ? 0.385 26.738 10.369 1.00 96.06 160 ASP A CA 1
ATOM 1296 C C . ASP A 1 160 ? 1.577 26.223 9.561 1.00 96.06 160 ASP A C 1
ATOM 1298 O O . ASP A 1 160 ? 1.606 26.318 8.332 1.00 96.06 160 ASP A O 1
ATOM 1302 N N . LEU A 1 161 ? 2.549 25.603 10.238 1.00 96.56 161 LEU A N 1
ATOM 1303 C CA . LEU A 1 161 ? 3.700 24.986 9.586 1.00 96.56 161 LEU A CA 1
ATOM 1304 C C . LEU A 1 161 ? 3.248 23.876 8.635 1.00 96.56 161 LEU A C 1
ATOM 1306 O O . LEU A 1 161 ? 3.754 23.777 7.519 1.00 96.56 161 LEU A O 1
ATOM 1310 N N . TYR A 1 162 ? 2.270 23.067 9.045 1.00 96.44 162 TYR A N 1
ATOM 1311 C CA . TYR A 1 162 ? 1.710 22.013 8.207 1.00 96.44 162 TYR A CA 1
ATOM 1312 C C . TYR A 1 162 ? 1.094 22.557 6.918 1.00 96.44 162 TYR A C 1
ATOM 1314 O O . TYR A 1 162 ? 1.390 22.053 5.829 1.00 96.44 162 TYR A O 1
ATOM 1322 N N . GLN A 1 163 ? 0.314 23.633 7.014 1.00 96.44 163 GLN A N 1
ATOM 1323 C CA . GLN A 1 163 ? -0.280 24.300 5.862 1.00 96.44 163 GLN A CA 1
ATOM 1324 C C . GLN A 1 163 ? 0.784 24.932 4.956 1.00 96.44 163 GLN A C 1
ATOM 1326 O O . GLN A 1 163 ? 0.757 24.714 3.742 1.00 96.44 163 GLN A O 1
ATOM 1331 N N . VAL A 1 164 ? 1.752 25.656 5.527 1.00 97.50 164 VAL A N 1
ATOM 1332 C CA . VAL A 1 164 ? 2.851 26.288 4.778 1.00 97.50 164 VAL A CA 1
ATOM 1333 C C . VAL A 1 164 ? 3.667 25.241 4.022 1.00 97.50 164 VAL A C 1
ATOM 1335 O O . VAL A 1 164 ? 3.906 25.398 2.823 1.00 97.50 164 VAL A O 1
ATOM 1338 N N . VAL A 1 165 ? 4.055 24.144 4.680 1.00 98.00 165 VAL A N 1
ATOM 1339 C CA . VAL A 1 165 ? 4.822 23.066 4.040 1.00 98.00 165 VAL A CA 1
ATOM 1340 C C . VAL A 1 165 ? 3.980 22.347 2.981 1.00 98.00 165 VAL A C 1
ATOM 1342 O O . VAL A 1 165 ? 4.517 21.995 1.930 1.00 98.00 165 VAL A O 1
ATOM 1345 N N . SER A 1 166 ? 2.666 22.188 3.186 1.00 97.75 166 SER A N 1
ATOM 1346 C CA . SER A 1 166 ? 1.772 21.626 2.164 1.00 97.75 166 SER A CA 1
ATOM 1347 C C . SER A 1 166 ? 1.689 22.509 0.918 1.00 97.75 166 SER A C 1
ATOM 1349 O O . SER A 1 166 ? 1.847 22.010 -0.198 1.00 97.75 166 SER A O 1
ATOM 1351 N N . ILE A 1 167 ? 1.528 23.827 1.085 1.00 97.44 167 ILE A N 1
ATOM 1352 C CA . ILE A 1 167 ? 1.516 24.791 -0.027 1.00 97.44 167 ILE A CA 1
ATOM 1353 C C . ILE A 1 167 ? 2.864 24.783 -0.750 1.00 97.44 167 ILE A C 1
ATOM 1355 O O . ILE A 1 167 ? 2.903 24.649 -1.975 1.00 97.44 167 ILE A O 1
ATOM 1359 N N . LEU A 1 168 ? 3.975 24.861 -0.010 1.00 98.44 168 LEU A N 1
ATOM 1360 C CA . LEU A 1 168 ? 5.325 24.811 -0.571 1.00 98.44 168 LEU A CA 1
ATOM 1361 C C . LEU A 1 168 ? 5.556 23.517 -1.361 1.00 98.44 168 LEU A C 1
ATOM 1363 O O . LEU A 1 168 ? 6.088 23.551 -2.474 1.00 98.44 168 LEU A O 1
ATOM 1367 N N . GLY A 1 169 ? 5.129 22.379 -0.812 1.00 98.31 169 GLY A N 1
ATOM 1368 C CA . GLY A 1 169 ? 5.184 21.082 -1.474 1.00 98.31 169 GLY A CA 1
ATOM 1369 C C . GLY A 1 169 ? 4.325 21.038 -2.736 1.00 98.31 169 GLY A C 1
ATOM 1370 O O . GLY A 1 169 ? 4.793 20.563 -3.769 1.00 98.31 169 GLY A O 1
ATOM 1371 N N . GLY A 1 170 ? 3.106 21.579 -2.688 1.00 97.12 170 GLY A N 1
ATOM 1372 C CA . GLY A 1 170 ? 2.188 21.661 -3.823 1.00 97.12 170 GLY A CA 1
ATOM 1373 C C . GLY A 1 170 ? 2.752 22.510 -4.961 1.00 97.12 170 GLY A C 1
ATOM 1374 O O . GLY A 1 170 ? 2.811 22.049 -6.101 1.00 97.12 170 GLY A O 1
ATOM 1375 N N . VAL A 1 171 ? 3.261 23.708 -4.654 1.00 97.88 171 VAL A N 1
ATOM 1376 C CA . VAL A 1 171 ? 3.924 24.594 -5.627 1.00 97.88 171 VAL A CA 1
ATOM 1377 C C . VAL A 1 171 ? 5.161 23.915 -6.207 1.00 97.88 171 VAL A C 1
ATOM 1379 O O . VAL A 1 171 ? 5.338 23.883 -7.424 1.00 97.88 171 VAL A O 1
ATOM 1382 N N . SER A 1 172 ? 5.984 23.293 -5.363 1.00 98.56 172 SER A N 1
ATOM 1383 C CA . SER A 1 172 ? 7.166 22.549 -5.809 1.00 98.56 172 SER A CA 1
ATOM 1384 C C . SER A 1 172 ? 6.795 21.376 -6.715 1.00 98.56 172 SER A C 1
ATOM 1386 O O . SER A 1 172 ? 7.479 21.136 -7.707 1.00 98.56 172 SER A O 1
ATOM 1388 N N . CYS A 1 173 ? 5.685 20.686 -6.443 1.00 97.94 173 CYS A N 1
ATOM 1389 C CA . CYS A 1 173 ? 5.143 19.655 -7.322 1.00 97.94 173 CYS A CA 1
ATOM 1390 C C . CYS A 1 173 ? 4.686 20.233 -8.669 1.00 97.94 173 CYS A C 1
ATOM 1392 O O . CYS A 1 173 ? 4.988 19.641 -9.699 1.00 97.94 173 CYS A O 1
ATOM 1394 N N . LEU A 1 174 ? 4.020 21.392 -8.704 1.00 95.25 174 LEU A N 1
ATOM 1395 C CA . LEU A 1 174 ? 3.642 22.045 -9.965 1.00 95.25 174 LEU A CA 1
ATOM 1396 C C . LEU A 1 174 ? 4.875 22.428 -10.794 1.00 95.25 174 LEU A C 1
ATOM 1398 O O . LEU A 1 174 ? 4.946 22.075 -11.972 1.00 95.25 174 LEU A O 1
ATOM 1402 N N . LEU A 1 175 ? 5.872 23.069 -10.173 1.00 97.56 175 LEU A N 1
ATOM 1403 C CA . LEU A 1 175 ? 7.142 23.438 -10.809 1.00 97.56 175 LEU A CA 1
ATOM 1404 C C . LEU A 1 175 ? 7.887 22.202 -11.328 1.00 97.56 175 LEU A C 1
ATOM 1406 O O . LEU A 1 175 ? 8.266 22.138 -12.499 1.00 97.56 175 LEU A O 1
ATOM 1410 N N . ALA A 1 176 ? 8.013 21.168 -10.494 1.00 97.75 176 ALA A N 1
ATOM 1411 C CA . ALA A 1 176 ? 8.597 19.890 -10.877 1.00 97.75 176 ALA A CA 1
ATOM 1412 C C . ALA A 1 176 ? 7.777 19.167 -11.951 1.00 97.75 176 ALA A C 1
ATOM 1414 O O . ALA A 1 176 ? 8.361 18.446 -12.752 1.00 97.75 176 ALA A O 1
ATOM 1415 N N . GLY A 1 177 ? 6.456 19.351 -11.998 1.00 94.75 177 GLY A N 1
ATOM 1416 C CA . GLY A 1 177 ? 5.538 18.792 -12.989 1.00 94.75 177 GLY A CA 1
ATOM 1417 C C . GLY A 1 177 ? 5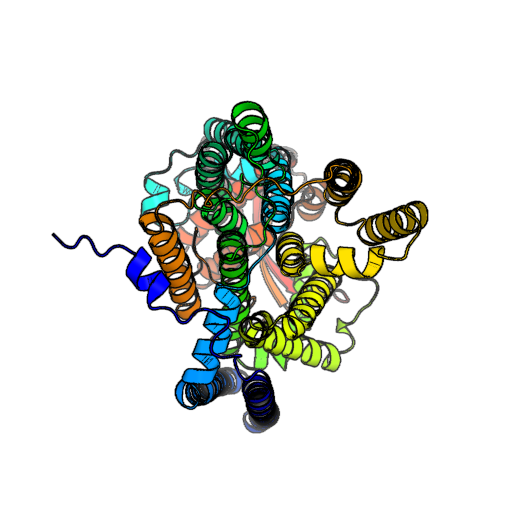.700 19.442 -14.360 1.00 94.75 177 GLY A C 1
ATOM 1418 O O . GLY A 1 177 ? 5.880 18.738 -15.348 1.00 94.75 177 GLY A O 1
ATOM 1419 N N . VAL A 1 178 ? 5.783 20.772 -14.445 1.00 94.69 178 VAL A N 1
ATOM 1420 C CA . VAL A 1 178 ? 6.107 21.474 -15.710 1.00 94.69 178 VAL A CA 1
ATOM 1421 C C . VAL A 1 178 ? 7.596 21.401 -16.065 1.00 94.69 178 VAL A C 1
ATOM 1423 O O . VAL A 1 178 ? 7.992 21.599 -17.212 1.00 94.69 178 VAL A O 1
ATOM 1426 N N . GLY A 1 179 ? 8.433 21.047 -15.092 1.00 96.19 179 GLY A N 1
ATOM 1427 C CA . GLY A 1 179 ? 9.867 20.839 -15.263 1.00 96.19 179 GLY A CA 1
ATOM 1428 C C . GLY A 1 179 ? 10.632 22.150 -15.311 1.00 96.19 179 GLY A C 1
ATOM 1429 O O . GLY A 1 179 ? 11.489 22.330 -16.171 1.00 96.19 179 GLY A O 1
ATOM 1430 N N . LEU A 1 180 ? 10.259 23.059 -14.416 1.00 96.50 180 LEU A N 1
ATOM 1431 C CA . LEU A 1 180 ? 10.935 24.310 -14.121 1.00 96.50 180 LEU A CA 1
ATOM 1432 C C . LEU A 1 180 ? 11.755 24.108 -12.846 1.00 96.50 180 LEU A C 1
ATOM 1434 O O . LEU A 1 180 ? 11.189 23.725 -11.827 1.00 96.50 180 LEU A O 1
ATOM 1438 N N . PHE A 1 181 ? 13.074 24.313 -12.913 1.00 97.19 181 PHE A N 1
ATOM 1439 C CA . PHE A 1 181 ? 13.997 23.992 -11.817 1.00 97.19 181 PHE A CA 1
ATOM 1440 C C . PHE A 1 181 ? 13.808 22.552 -11.322 1.00 97.19 181 PHE A C 1
ATOM 1442 O O . PHE A 1 181 ? 13.790 22.279 -10.122 1.00 97.19 181 PHE A O 1
ATOM 1449 N N . THR A 1 182 ? 13.676 21.613 -12.267 1.00 95.81 182 THR A N 1
ATOM 1450 C CA . THR A 1 182 ? 13.132 20.266 -12.035 1.00 95.81 182 THR A CA 1
ATOM 1451 C C . THR A 1 182 ? 13.750 19.583 -10.816 1.00 95.81 182 THR A C 1
ATOM 1453 O O . THR A 1 182 ? 13.034 19.006 -10.007 1.00 95.81 182 THR A O 1
ATOM 1456 N N . ARG A 1 183 ? 15.078 19.642 -10.664 1.00 95.56 183 ARG A N 1
ATOM 1457 C CA . ARG A 1 183 ? 15.784 18.986 -9.551 1.00 95.56 183 ARG A CA 1
ATOM 1458 C C . ARG A 1 183 ? 15.550 19.685 -8.204 1.00 95.56 183 ARG A C 1
ATOM 1460 O O . ARG A 1 183 ? 15.037 19.003 -7.321 1.00 95.56 183 ARG A O 1
ATOM 1467 N N . PRO A 1 184 ? 15.867 20.988 -8.022 1.00 97.69 184 PRO A N 1
ATOM 1468 C CA . PRO A 1 184 ? 15.508 21.707 -6.799 1.00 97.69 184 PRO A CA 1
ATOM 1469 C C . PRO A 1 184 ? 14.041 21.520 -6.403 1.00 97.69 184 PRO A C 1
ATOM 1471 O O . PRO A 1 184 ? 13.763 21.158 -5.264 1.00 97.69 184 PRO A O 1
ATOM 1474 N N . SER A 1 185 ? 13.112 21.656 -7.351 1.00 98.31 185 SER A N 1
ATOM 1475 C CA . SER A 1 185 ? 11.682 21.487 -7.087 1.00 98.31 185 SER A CA 1
ATOM 1476 C C . SER A 1 185 ? 11.326 20.064 -6.646 1.00 98.31 185 SER A C 1
ATOM 1478 O O . SER A 1 185 ? 10.532 19.905 -5.726 1.00 98.31 185 SER A O 1
ATOM 1480 N N . LEU A 1 186 ? 11.936 19.020 -7.223 1.00 98.19 186 LEU A N 1
ATOM 1481 C CA . LEU A 1 186 ? 11.740 17.637 -6.764 1.00 98.19 186 LEU A CA 1
ATOM 1482 C C . LEU A 1 186 ? 12.311 17.393 -5.361 1.00 98.19 186 LEU A C 1
ATOM 1484 O O . LEU A 1 186 ? 11.699 16.659 -4.589 1.00 98.19 186 LEU A O 1
ATOM 1488 N N . ILE A 1 187 ? 13.452 17.997 -5.016 1.00 97.75 187 ILE A N 1
ATOM 1489 C CA . ILE A 1 187 ? 14.042 17.892 -3.671 1.00 97.75 187 ILE A CA 1
ATOM 1490 C C . ILE A 1 187 ? 13.118 18.551 -2.645 1.00 97.75 187 ILE A C 1
ATOM 1492 O O . ILE A 1 187 ? 12.746 17.908 -1.665 1.00 97.75 187 ILE A O 1
ATOM 1496 N N . VAL A 1 188 ? 12.689 19.793 -2.898 1.00 98.50 188 VAL A N 1
ATOM 1497 C CA . VAL A 1 188 ? 11.767 20.514 -2.007 1.00 98.50 188 VAL A CA 1
ATOM 1498 C C . VAL A 1 188 ? 10.437 19.767 -1.890 1.00 98.50 188 VAL A C 1
ATOM 1500 O O . VAL A 1 188 ? 9.963 19.553 -0.778 1.00 98.50 188 VAL A O 1
ATOM 1503 N N . ALA A 1 189 ? 9.876 19.281 -3.003 1.00 98.44 189 ALA A N 1
ATOM 1504 C CA . ALA A 1 189 ? 8.665 18.462 -2.986 1.00 98.44 189 ALA A CA 1
ATOM 1505 C C . ALA A 1 189 ? 8.846 17.183 -2.153 1.00 98.44 189 ALA A C 1
ATOM 1507 O O . ALA A 1 189 ? 7.978 16.854 -1.355 1.00 98.44 189 ALA A O 1
ATOM 1508 N N . THR A 1 190 ? 9.975 16.482 -2.292 1.00 98.19 190 THR A N 1
ATOM 1509 C CA . THR A 1 190 ? 10.269 15.259 -1.525 1.00 98.19 190 THR A CA 1
ATOM 1510 C C . THR A 1 190 ? 10.302 15.539 -0.023 1.00 98.19 190 THR A C 1
ATOM 1512 O O . THR A 1 190 ? 9.659 14.825 0.741 1.00 98.19 190 THR A O 1
ATOM 1515 N N . LEU A 1 191 ? 11.003 16.592 0.407 1.00 97.56 191 LEU A N 1
ATOM 1516 C CA . LEU A 1 191 ? 11.085 16.974 1.821 1.00 97.56 191 LEU A CA 1
ATOM 1517 C C . LEU A 1 191 ? 9.723 17.418 2.373 1.00 97.56 191 LEU A C 1
ATOM 1519 O O . LEU A 1 191 ? 9.334 17.002 3.463 1.00 97.56 191 LEU A O 1
ATOM 1523 N N . ALA A 1 192 ? 8.974 18.207 1.600 1.00 98.12 192 ALA A N 1
ATOM 1524 C CA . ALA A 1 192 ? 7.636 18.645 1.979 1.00 98.12 192 ALA A CA 1
ATOM 1525 C C . ALA A 1 192 ? 6.668 17.459 2.114 1.00 98.12 192 ALA A C 1
ATOM 1527 O O . ALA A 1 192 ? 5.963 17.352 3.111 1.00 98.12 192 ALA A O 1
ATOM 1528 N N . ILE A 1 193 ? 6.677 16.525 1.158 1.00 97.62 193 ILE A N 1
ATOM 1529 C CA . ILE A 1 193 ? 5.858 15.303 1.194 1.00 97.62 193 ILE A CA 1
ATOM 1530 C C . ILE A 1 193 ? 6.255 14.411 2.374 1.00 97.62 193 ILE A C 1
ATOM 1532 O O . ILE A 1 193 ? 5.374 13.864 3.033 1.00 97.62 193 ILE A O 1
ATOM 1536 N N . PHE A 1 194 ? 7.556 14.274 2.659 1.00 96.38 194 PHE A N 1
ATOM 1537 C CA . PHE A 1 194 ? 8.050 13.502 3.803 1.00 96.38 194 PHE A CA 1
ATOM 1538 C C . PHE A 1 194 ? 7.444 13.996 5.117 1.00 96.38 194 PHE A C 1
ATOM 1540 O O . PHE A 1 194 ? 6.992 13.185 5.923 1.00 96.38 194 PHE A O 1
ATOM 1547 N N . TYR A 1 195 ? 7.399 15.317 5.293 1.00 96.31 195 TYR A N 1
ATOM 1548 C CA . TYR A 1 195 ? 6.792 15.963 6.448 1.00 96.31 195 TYR A CA 1
ATOM 1549 C C . TYR A 1 195 ? 5.261 15.834 6.435 1.00 96.31 195 TYR A C 1
ATOM 1551 O O . TYR A 1 195 ? 4.677 15.253 7.346 1.00 96.31 195 TYR A O 1
ATOM 1559 N N . VAL A 1 196 ? 4.606 16.310 5.372 1.00 96.69 196 VAL A N 1
ATOM 1560 C CA . VAL A 1 196 ? 3.141 16.439 5.299 1.00 96.69 196 VAL A CA 1
ATOM 1561 C C . VAL A 1 196 ? 2.439 15.087 5.370 1.00 96.69 196 VAL A C 1
ATOM 1563 O O . VAL A 1 196 ? 1.472 14.929 6.114 1.00 96.69 196 VAL A O 1
ATOM 1566 N N . LEU A 1 197 ? 2.924 14.092 4.626 1.00 95.06 197 LEU A N 1
ATOM 1567 C CA . LEU A 1 197 ? 2.347 12.750 4.673 1.00 95.06 197 LEU A CA 1
ATOM 1568 C C . LEU A 1 197 ? 2.827 11.952 5.884 1.00 95.06 197 LEU A C 1
ATOM 1570 O O . LEU A 1 197 ? 2.183 10.964 6.213 1.00 95.06 197 LEU A O 1
ATOM 1574 N N . GLY A 1 198 ? 3.910 12.380 6.543 1.00 94.56 198 GLY A N 1
ATOM 1575 C CA . GLY A 1 198 ? 4.446 11.781 7.762 1.00 94.56 198 GLY A CA 1
ATOM 1576 C C . GLY A 1 198 ? 3.561 12.016 8.983 1.00 94.56 198 GLY A C 1
ATOM 1577 O O . GLY A 1 198 ? 3.244 11.050 9.674 1.00 94.56 198 GLY A O 1
ATOM 1578 N N . VAL A 1 199 ? 3.116 13.262 9.201 1.00 94.56 199 VAL A N 1
ATOM 1579 C CA . VAL A 1 199 ? 2.364 13.683 10.403 1.00 94.56 199 VAL A CA 1
ATOM 1580 C C . VAL A 1 199 ? 1.169 12.777 10.732 1.00 94.56 199 VAL A C 1
ATOM 1582 O O . VAL A 1 199 ? 1.097 12.315 11.870 1.00 94.56 199 VAL A O 1
ATOM 1585 N N . PRO A 1 200 ? 0.261 12.438 9.792 1.00 91.94 200 PRO A N 1
ATOM 1586 C CA . PRO A 1 200 ? -0.892 11.597 10.118 1.00 91.94 200 PRO A CA 1
ATOM 1587 C C . PRO A 1 200 ? -0.527 10.188 10.608 1.00 91.94 200 PRO A C 1
ATOM 1589 O O . PRO A 1 200 ? -1.306 9.585 11.339 1.00 91.94 200 PRO A O 1
ATOM 1592 N N . ASN A 1 201 ? 0.656 9.664 10.258 1.00 92.12 201 ASN A N 1
ATOM 1593 C CA . ASN A 1 201 ? 1.069 8.319 10.679 1.00 92.12 201 ASN A CA 1
ATOM 1594 C C . ASN A 1 201 ? 1.361 8.226 12.180 1.00 92.12 201 ASN A C 1
ATOM 1596 O O . ASN A 1 201 ? 1.421 7.124 12.713 1.00 92.12 201 ASN A O 1
ATOM 1600 N N . PHE A 1 202 ? 1.527 9.355 12.873 1.00 91.31 202 PHE A N 1
ATOM 1601 C CA . PHE A 1 202 ? 1.756 9.376 14.318 1.00 91.31 202 PHE A CA 1
ATOM 1602 C C . PHE A 1 202 ? 0.480 9.191 15.138 1.00 91.31 202 PHE A C 1
ATOM 1604 O O . PHE A 1 202 ? 0.547 9.231 16.357 1.00 91.31 202 PHE A O 1
ATOM 1611 N N . TYR A 1 203 ? -0.674 8.983 14.506 1.00 86.44 203 TYR A N 1
ATOM 1612 C CA . TYR A 1 203 ? -1.966 8.911 15.193 1.00 86.44 203 TYR A CA 1
ATOM 1613 C C . TYR A 1 203 ? -2.645 7.547 15.005 1.00 86.44 203 TYR A C 1
ATOM 1615 O O . TYR A 1 203 ? -3.852 7.452 14.822 1.00 86.44 203 TYR A O 1
ATOM 1623 N N . GLY A 1 204 ? -1.848 6.472 15.045 1.00 72.75 204 GLY A N 1
ATOM 1624 C CA . GLY A 1 204 ? -2.323 5.086 15.180 1.00 72.75 204 GLY A CA 1
ATOM 1625 C C . GLY A 1 204 ? -2.642 4.336 13.885 1.00 72.75 204 GLY A C 1
ATOM 1626 O O . GLY A 1 204 ? -2.846 3.126 13.930 1.00 72.75 204 GLY A O 1
ATOM 1627 N N . LYS A 1 205 ? -2.616 5.002 12.725 1.00 83.31 205 LYS A N 1
ATOM 1628 C CA . LYS A 1 205 ? -2.712 4.346 11.413 1.00 83.31 205 LYS A CA 1
ATOM 1629 C C . LYS A 1 205 ? -1.581 4.809 10.509 1.00 83.31 205 LYS A C 1
ATOM 1631 O O . LYS A 1 205 ? -1.522 5.972 10.117 1.00 83.31 205 LYS A O 1
ATOM 1636 N N . VAL A 1 206 ? -0.703 3.882 10.136 1.00 86.56 206 VAL A N 1
ATOM 1637 C CA . VAL A 1 206 ? 0.284 4.145 9.088 1.00 86.56 206 VAL A CA 1
ATOM 1638 C C . VAL A 1 206 ? -0.420 4.049 7.740 1.00 86.56 206 VAL A C 1
ATOM 1640 O O . VAL A 1 206 ? -0.911 2.995 7.342 1.00 86.56 206 VAL A O 1
ATOM 1643 N N . ASN A 1 207 ? -0.484 5.170 7.037 1.00 87.38 207 ASN A N 1
ATOM 1644 C CA . ASN A 1 207 ? -1.003 5.236 5.688 1.00 87.38 207 ASN A CA 1
ATOM 1645 C C . ASN A 1 207 ? 0.072 4.791 4.705 1.00 87.38 207 ASN A C 1
ATOM 1647 O O . ASN A 1 207 ? 1.207 5.264 4.716 1.00 87.38 207 ASN A O 1
ATOM 1651 N N . HIS A 1 208 ? -0.318 3.944 3.763 1.00 85.31 208 HIS A N 1
ATOM 1652 C CA . HIS A 1 208 ? 0.612 3.365 2.799 1.00 85.31 208 HIS A CA 1
ATOM 1653 C C . HIS A 1 208 ? 0.848 4.279 1.599 1.00 85.31 208 HIS A C 1
ATOM 1655 O O . HIS A 1 208 ? 0.794 3.851 0.451 1.00 85.31 208 HIS A O 1
ATOM 1661 N N . THR A 1 209 ? 1.114 5.555 1.859 1.00 90.19 209 THR A N 1
ATOM 1662 C CA . THR A 1 209 ? 1.405 6.581 0.851 1.00 90.19 209 THR A CA 1
ATOM 1663 C C . THR A 1 209 ? 2.905 6.734 0.593 1.00 90.19 209 THR A C 1
ATOM 1665 O O . THR A 1 209 ? 3.315 7.633 -0.130 1.00 90.19 209 THR A O 1
ATOM 1668 N N . HIS A 1 210 ? 3.753 5.840 1.112 1.00 92.00 210 HIS A N 1
ATOM 1669 C CA . HIS A 1 210 ? 5.218 5.935 1.011 1.00 92.00 210 HIS A CA 1
ATOM 1670 C C . HIS A 1 210 ? 5.742 6.071 -0.426 1.00 92.00 210 HIS A C 1
ATOM 1672 O O . HIS A 1 210 ? 6.690 6.808 -0.687 1.00 92.00 210 HIS A O 1
ATOM 1678 N N . PHE A 1 211 ? 5.097 5.427 -1.402 1.00 91.12 211 PHE A N 1
ATOM 1679 C CA . PHE A 1 211 ? 5.474 5.559 -2.812 1.00 91.12 211 PHE A CA 1
ATOM 1680 C C . PHE A 1 211 ? 5.307 6.998 -3.342 1.00 91.12 211 PHE A C 1
ATOM 1682 O O . PHE A 1 211 ? 6.002 7.381 -4.285 1.00 91.12 211 PHE A O 1
ATOM 1689 N N . MET A 1 212 ? 4.421 7.803 -2.735 1.00 93.75 212 MET A N 1
ATOM 1690 C CA . MET A 1 212 ? 4.240 9.227 -3.047 1.00 93.75 212 MET A CA 1
ATOM 1691 C C . MET A 1 212 ? 5.475 10.045 -2.675 1.00 93.75 212 MET A C 1
ATOM 1693 O O . MET A 1 212 ? 5.717 11.079 -3.284 1.00 93.75 212 MET A O 1
ATOM 1697 N N . LEU A 1 213 ? 6.268 9.556 -1.720 1.00 96.00 213 LEU A N 1
ATOM 1698 C CA . LEU A 1 213 ? 7.561 10.105 -1.335 1.00 96.00 213 LEU A CA 1
ATOM 1699 C C . LEU A 1 213 ? 8.709 9.487 -2.144 1.00 96.00 213 LEU A C 1
ATOM 1701 O O . LEU A 1 213 ? 9.581 10.201 -2.636 1.00 96.00 213 LEU A O 1
ATOM 1705 N N . TRP A 1 214 ? 8.736 8.159 -2.289 1.00 95.75 214 TRP A N 1
ATOM 1706 C CA . TRP A 1 214 ? 9.857 7.478 -2.942 1.00 95.75 214 TRP A CA 1
ATOM 1707 C C . TRP A 1 214 ? 9.985 7.859 -4.415 1.00 95.75 214 TRP A C 1
ATOM 1709 O O . TRP A 1 214 ? 11.095 8.027 -4.912 1.00 95.75 214 TRP A O 1
ATOM 1719 N N . ALA A 1 215 ? 8.865 8.016 -5.122 1.00 95.69 215 ALA A N 1
ATOM 1720 C CA . ALA A 1 215 ? 8.879 8.361 -6.536 1.00 95.69 215 ALA A CA 1
ATOM 1721 C C . ALA A 1 215 ? 9.515 9.743 -6.815 1.00 95.69 215 ALA A C 1
ATOM 1723 O O . ALA A 1 215 ? 10.462 9.781 -7.603 1.00 95.69 215 ALA A O 1
ATOM 1724 N N . PRO A 1 216 ? 9.107 10.867 -6.183 1.00 96.94 216 PRO A N 1
ATOM 1725 C CA . PRO A 1 216 ? 9.799 12.142 -6.370 1.00 96.94 216 PRO A CA 1
ATOM 1726 C C . PRO A 1 216 ? 11.249 12.108 -5.871 1.00 96.94 216 PRO A C 1
ATOM 1728 O O . PRO A 1 216 ? 12.104 12.687 -6.541 1.00 96.94 216 PRO A O 1
ATOM 1731 N N . ALA A 1 217 ? 11.559 11.358 -4.802 1.00 96.94 217 ALA A N 1
ATOM 1732 C CA . ALA A 1 217 ? 12.939 11.164 -4.354 1.00 96.94 217 ALA A CA 1
ATOM 1733 C C . ALA A 1 217 ? 13.795 10.513 -5.453 1.00 96.94 217 ALA A C 1
ATOM 1735 O O . ALA A 1 217 ? 14.833 11.045 -5.827 1.00 96.94 217 ALA A O 1
ATOM 1736 N N . ILE A 1 218 ? 13.337 9.408 -6.047 1.00 96.31 218 ILE A N 1
ATOM 1737 C CA . ILE A 1 218 ? 14.023 8.739 -7.165 1.00 96.31 218 ILE A CA 1
ATOM 1738 C C . ILE A 1 218 ? 14.154 9.689 -8.364 1.00 96.31 218 ILE A C 1
ATOM 1740 O O . ILE A 1 218 ? 15.215 9.761 -8.990 1.00 96.31 218 ILE A O 1
ATOM 1744 N N . LEU A 1 219 ? 13.096 10.443 -8.681 1.00 96.25 219 LEU A N 1
ATOM 1745 C CA . LEU A 1 219 ? 13.103 11.376 -9.804 1.00 96.25 219 LEU A CA 1
ATOM 1746 C C . LEU A 1 219 ? 14.095 12.528 -9.603 1.00 96.25 219 LEU A C 1
ATOM 1748 O O . LEU A 1 219 ? 14.725 12.930 -10.585 1.00 96.25 219 LEU A O 1
ATOM 1752 N N . ALA A 1 220 ? 14.273 13.023 -8.372 1.00 96.12 220 ALA A N 1
ATOM 1753 C CA . ALA A 1 220 ? 15.184 14.122 -8.039 1.00 96.12 220 ALA A CA 1
ATOM 1754 C C . ALA A 1 220 ? 16.637 13.824 -8.444 1.00 96.12 220 ALA A C 1
ATOM 1756 O O . ALA A 1 220 ? 17.369 14.719 -8.872 1.00 96.12 220 ALA A O 1
ATOM 1757 N N . PHE A 1 221 ? 17.030 12.549 -8.386 1.00 94.56 221 PHE A N 1
ATOM 1758 C CA . PHE A 1 221 ? 18.366 12.071 -8.753 1.00 94.56 221 PHE A CA 1
ATOM 1759 C C . PHE A 1 221 ? 18.421 11.440 -10.153 1.00 94.56 221 PHE A C 1
ATOM 1761 O O . PHE A 1 221 ? 19.425 10.840 -10.533 1.00 94.56 221 PHE A O 1
ATOM 1768 N N . SER A 1 222 ? 17.363 11.605 -10.947 1.00 94.25 222 SER A N 1
ATOM 1769 C CA . SER A 1 222 ? 17.249 11.088 -12.312 1.00 94.25 222 SER A CA 1
ATOM 1770 C C . SER A 1 222 ? 17.262 12.223 -13.355 1.00 94.25 222 SER A C 1
ATOM 1772 O O . SER A 1 222 ? 17.132 13.404 -13.009 1.00 94.25 222 SER A O 1
ATOM 1774 N N . PRO A 1 223 ? 17.392 11.931 -14.663 1.00 93.81 223 PRO A N 1
ATOM 1775 C CA . PRO A 1 223 ? 17.285 12.943 -15.714 1.00 93.81 223 PRO A CA 1
ATOM 1776 C C . PRO A 1 223 ? 15.816 13.297 -16.049 1.00 93.81 223 PRO A C 1
ATOM 1778 O O . PRO A 1 223 ? 15.468 13.475 -17.215 1.00 93.81 223 PRO A O 1
ATOM 1781 N N . ALA A 1 224 ? 14.941 13.421 -15.043 1.00 95.06 224 ALA A N 1
ATOM 1782 C CA . ALA A 1 224 ? 13.495 13.621 -15.223 1.00 95.06 224 ALA A CA 1
ATOM 1783 C C . ALA A 1 224 ? 13.120 14.936 -15.934 1.00 95.06 224 ALA A C 1
ATOM 1785 O O . ALA A 1 224 ? 12.060 15.030 -16.550 1.00 95.06 224 ALA A O 1
ATOM 1786 N N . GLY A 1 225 ? 14.003 15.938 -15.882 1.00 94.75 225 GLY A N 1
ATOM 1787 C CA . GLY A 1 225 ? 13.854 17.218 -16.578 1.00 94.75 225 GLY A CA 1
ATOM 1788 C C . GLY A 1 225 ? 14.489 17.257 -17.970 1.00 94.75 225 GLY A C 1
ATOM 1789 O O . GLY A 1 225 ? 14.700 18.352 -18.486 1.00 94.75 225 GLY A O 1
ATOM 1790 N N . ALA A 1 226 ? 14.875 16.118 -18.560 1.00 92.44 226 ALA A N 1
ATOM 1791 C CA . ALA A 1 226 ? 15.564 16.075 -19.857 1.00 92.44 226 ALA A CA 1
ATOM 1792 C C . ALA A 1 226 ? 14.639 16.250 -21.071 1.00 92.44 226 ALA A C 1
ATOM 1794 O O . ALA A 1 226 ? 15.102 16.704 -22.114 1.00 92.44 226 ALA A O 1
ATOM 1795 N N . ALA A 1 227 ? 13.357 15.907 -20.937 1.00 91.88 227 ALA A N 1
ATOM 1796 C CA . ALA A 1 227 ? 12.351 16.047 -21.983 1.00 91.88 227 ALA A CA 1
ATOM 1797 C C . ALA A 1 227 ? 11.034 16.574 -21.406 1.00 91.88 227 ALA A C 1
ATOM 1799 O O . ALA A 1 227 ? 10.756 16.401 -20.217 1.00 91.88 227 ALA A O 1
ATOM 1800 N N . LEU A 1 228 ? 10.226 17.195 -22.275 1.00 89.19 228 LEU A N 1
ATOM 1801 C CA . LEU A 1 228 ? 8.898 17.741 -21.952 1.00 89.19 228 LEU A CA 1
ATOM 1802 C C . LEU A 1 228 ? 8.915 18.635 -20.700 1.00 89.19 228 LEU A C 1
ATOM 1804 O O . LEU A 1 228 ? 8.070 18.515 -19.816 1.00 89.19 228 LEU A O 1
ATOM 1808 N N . SER A 1 229 ? 9.937 19.478 -20.593 1.00 93.50 229 SER A N 1
ATOM 1809 C CA . SER A 1 229 ? 10.167 20.362 -19.455 1.00 93.50 229 SER A CA 1
ATOM 1810 C C . SER A 1 229 ? 10.572 21.752 -19.932 1.00 93.50 229 SER A C 1
ATOM 1812 O O . SER A 1 229 ? 11.209 21.893 -20.983 1.00 93.50 229 SER A O 1
ATOM 1814 N N . ILE A 1 230 ? 10.251 22.767 -19.130 1.00 94.12 230 ILE A N 1
ATOM 1815 C CA . ILE A 1 230 ? 10.732 24.139 -19.346 1.00 94.12 230 ILE A CA 1
ATOM 1816 C C . ILE A 1 230 ? 12.268 24.168 -19.321 1.00 94.12 230 ILE A C 1
ATOM 1818 O O . ILE A 1 230 ? 12.878 24.758 -20.208 1.00 94.12 230 ILE A O 1
ATOM 1822 N N . ASP A 1 231 ? 12.904 23.424 -18.411 1.00 94.25 231 ASP A N 1
ATOM 1823 C CA . ASP A 1 231 ? 14.363 23.295 -18.342 1.00 94.25 231 ASP A CA 1
ATOM 1824 C C . ASP A 1 231 ? 14.975 22.752 -19.648 1.00 94.25 231 ASP A C 1
ATOM 1826 O O . ASP A 1 231 ? 16.038 23.202 -20.077 1.00 94.25 231 ASP A O 1
ATOM 1830 N N . ALA A 1 232 ? 14.341 21.760 -20.289 1.00 91.12 232 ALA A N 1
ATOM 1831 C CA . ALA A 1 232 ? 14.818 21.218 -21.563 1.00 91.12 232 ALA A CA 1
ATOM 1832 C C . ALA A 1 232 ? 14.613 22.204 -22.711 1.00 91.12 232 ALA A C 1
ATOM 1834 O O . ALA A 1 232 ? 15.481 22.322 -23.573 1.00 91.12 232 ALA A O 1
ATOM 1835 N N . TRP A 1 233 ? 13.493 22.926 -22.707 1.00 91.19 233 TRP A N 1
ATOM 1836 C CA . TRP A 1 233 ? 13.229 23.972 -23.685 1.00 91.19 233 TRP A CA 1
ATOM 1837 C C . TRP A 1 233 ? 14.219 25.139 -23.568 1.00 91.19 233 TRP A C 1
ATOM 1839 O O . TRP A 1 233 ? 14.741 25.589 -24.585 1.00 91.19 233 TRP A O 1
ATOM 1849 N N . TRP A 1 234 ? 14.545 25.584 -22.352 1.00 93.12 234 TRP A N 1
ATOM 1850 C CA . TRP A 1 234 ? 15.559 26.617 -22.123 1.00 93.12 234 TRP A CA 1
ATOM 1851 C C . TRP A 1 234 ? 16.957 26.185 -22.551 1.00 93.12 234 TRP A C 1
ATOM 1853 O O . TRP A 1 234 ? 17.649 26.967 -23.198 1.00 93.12 234 TRP A O 1
ATOM 1863 N N . ARG A 1 235 ? 17.365 24.943 -22.253 1.00 90.69 235 ARG A N 1
ATOM 1864 C CA . ARG A 1 235 ? 18.633 24.402 -22.771 1.00 90.69 235 ARG A CA 1
ATOM 1865 C C . ARG A 1 235 ? 18.652 24.435 -24.296 1.00 90.69 235 ARG A C 1
ATOM 1867 O O . ARG A 1 235 ? 19.523 25.079 -24.864 1.00 90.69 235 ARG A O 1
ATOM 1874 N N . TYR A 1 236 ? 17.613 23.898 -24.938 1.00 88.19 236 TYR A N 1
ATOM 1875 C CA . TYR A 1 236 ? 17.480 23.931 -26.395 1.00 88.19 236 TYR A CA 1
ATOM 1876 C C . TYR A 1 236 ? 17.559 25.349 -26.978 1.00 88.19 236 TYR A C 1
ATOM 1878 O O . TYR A 1 236 ? 18.220 25.561 -27.988 1.00 88.19 236 TYR A O 1
ATOM 1886 N N . ARG A 1 237 ? 16.916 26.339 -26.349 1.00 91.44 237 ARG A N 1
ATOM 1887 C CA . ARG A 1 237 ? 16.996 27.744 -26.783 1.00 91.44 237 ARG A CA 1
ATOM 1888 C C . ARG A 1 237 ? 18.411 28.316 -26.695 1.00 91.44 237 ARG A C 1
ATOM 1890 O O . ARG A 1 237 ? 18.744 29.176 -27.499 1.00 91.44 237 ARG A O 1
ATOM 1897 N N . ARG A 1 238 ? 19.208 27.870 -25.723 1.00 91.31 238 ARG A N 1
ATOM 1898 C CA . ARG A 1 238 ? 20.558 28.379 -25.465 1.00 91.31 238 ARG A CA 1
ATOM 1899 C C . ARG A 1 238 ? 21.620 27.722 -26.343 1.00 91.31 238 ARG A C 1
ATOM 1901 O O . ARG A 1 238 ? 22.524 28.411 -26.793 1.00 91.31 238 ARG A O 1
ATOM 1908 N N . ASP A 1 239 ? 21.542 26.409 -26.541 1.00 90.50 239 ASP A N 1
ATOM 1909 C CA . ASP A 1 239 ? 22.608 25.625 -27.184 1.00 90.50 239 ASP A CA 1
ATOM 1910 C C . ASP A 1 239 ? 22.124 24.709 -28.324 1.00 90.50 239 ASP A C 1
ATOM 1912 O O . ASP A 1 239 ? 22.915 23.967 -28.900 1.00 90.50 239 ASP A O 1
ATOM 1916 N N . GLY A 1 240 ? 20.837 24.748 -28.681 1.00 84.69 240 GLY A N 1
ATOM 1917 C CA . GLY A 1 240 ? 20.261 23.925 -29.750 1.00 84.69 240 GLY A CA 1
ATOM 1918 C C . GLY A 1 240 ? 20.118 22.441 -29.400 1.00 84.69 240 GLY A C 1
ATOM 1919 O O . GLY A 1 240 ? 19.674 21.656 -30.242 1.00 84.69 240 GLY A O 1
ATOM 1920 N N . THR A 1 241 ? 20.446 22.026 -28.171 1.00 80.69 241 THR A N 1
ATOM 1921 C CA . THR A 1 241 ? 20.463 20.609 -27.792 1.00 80.69 241 THR A CA 1
ATOM 1922 C C . THR A 1 241 ? 19.089 20.126 -27.331 1.00 80.69 241 THR A C 1
ATOM 1924 O O . THR A 1 241 ? 18.417 20.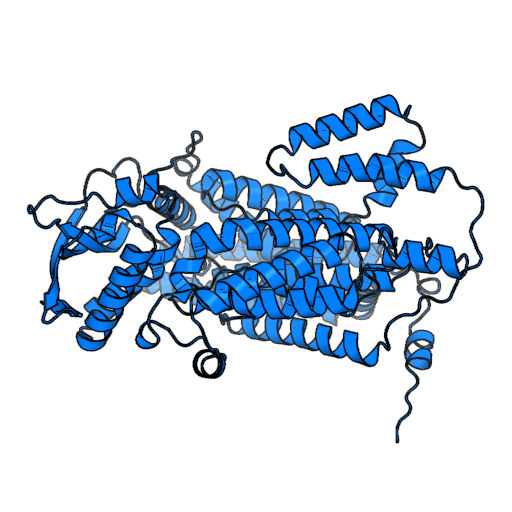741 -26.501 1.00 80.69 241 THR A O 1
ATOM 1927 N N . LEU A 1 242 ? 18.635 18.989 -27.866 1.00 80.25 242 LEU A N 1
ATOM 1928 C CA . LEU A 1 242 ? 17.388 18.357 -27.436 1.00 80.25 242 LEU A CA 1
ATOM 1929 C C . LEU A 1 242 ? 17.574 16.844 -27.373 1.00 80.25 242 LEU A C 1
ATOM 1931 O O . LEU A 1 242 ? 17.854 16.196 -28.381 1.00 80.25 242 LEU A O 1
ATOM 1935 N N . VAL A 1 243 ? 17.410 16.263 -26.182 1.00 80.12 243 VAL A N 1
ATOM 1936 C CA . VAL A 1 243 ? 17.600 14.821 -26.013 1.00 80.12 243 VAL A CA 1
ATOM 1937 C C . VAL A 1 243 ? 16.357 14.081 -26.488 1.00 80.12 243 VAL A C 1
ATOM 1939 O O . VAL A 1 243 ? 15.280 14.206 -25.907 1.00 80.12 243 VAL A O 1
ATOM 1942 N N . ARG A 1 244 ? 16.513 13.303 -27.561 1.00 77.69 244 ARG A N 1
ATOM 1943 C CA . ARG A 1 244 ? 15.425 12.513 -28.164 1.00 77.69 244 ARG A CA 1
ATOM 1944 C C . ARG A 1 244 ? 15.662 11.010 -28.108 1.00 77.69 244 ARG A C 1
ATOM 1946 O O . ARG A 1 244 ? 14.705 10.245 -28.179 1.00 77.69 244 ARG A O 1
ATOM 1953 N N . GLN A 1 245 ? 16.920 10.595 -27.995 1.00 85.00 245 GLN A N 1
ATOM 1954 C CA . GLN A 1 245 ? 17.282 9.193 -28.137 1.00 85.00 245 GLN A CA 1
ATOM 1955 C C . GLN A 1 245 ? 16.924 8.393 -26.877 1.00 85.00 245 GLN A C 1
ATOM 1957 O O . GLN A 1 245 ? 17.190 8.859 -25.763 1.00 85.00 245 GLN A O 1
ATOM 1962 N N . PRO A 1 246 ? 16.336 7.192 -27.028 1.00 88.19 246 PRO A N 1
ATOM 1963 C CA . PRO A 1 246 ? 16.152 6.269 -25.919 1.00 88.19 246 PRO A CA 1
ATOM 1964 C C . PRO A 1 246 ? 17.478 5.944 -25.230 1.00 88.19 246 PRO A C 1
ATOM 1966 O O . PRO A 1 246 ? 18.496 5.736 -25.885 1.00 88.19 246 PRO A O 1
ATOM 1969 N N . HIS A 1 247 ? 17.460 5.874 -23.901 1.00 89.25 247 HIS A N 1
ATOM 1970 C CA . HIS A 1 247 ? 18.642 5.551 -23.104 1.00 89.25 247 HIS A CA 1
ATOM 1971 C C . HIS A 1 247 ? 18.238 4.896 -21.779 1.00 89.25 247 HIS A C 1
ATOM 1973 O O . HIS A 1 247 ? 17.182 5.202 -21.219 1.00 89.25 247 HIS A O 1
ATOM 1979 N N . TYR A 1 248 ? 19.079 4.013 -21.236 1.00 89.88 248 TYR A N 1
ATOM 1980 C CA . TYR A 1 248 ? 18.782 3.315 -19.976 1.00 89.88 248 TYR A CA 1
ATOM 1981 C C . TYR A 1 248 ? 18.681 4.266 -18.776 1.00 89.88 248 TYR A C 1
ATOM 1983 O O . TYR A 1 248 ? 17.952 3.988 -17.833 1.00 89.88 248 TYR A O 1
ATOM 1991 N N . ALA A 1 249 ? 19.356 5.420 -18.817 1.00 91.00 249 ALA A N 1
ATOM 1992 C CA . ALA A 1 249 ? 19.279 6.433 -17.757 1.00 91.00 249 ALA A CA 1
ATOM 1993 C C . ALA A 1 249 ? 17.848 6.963 -17.530 1.00 91.00 249 ALA A C 1
ATOM 1995 O O . ALA A 1 249 ? 17.539 7.434 -16.438 1.00 91.00 249 ALA A O 1
ATOM 1996 N N . TYR A 1 250 ? 16.976 6.871 -18.542 1.00 92.31 250 TYR A N 1
ATOM 1997 C CA . TYR A 1 250 ? 15.551 7.190 -18.421 1.00 92.31 250 TYR A CA 1
ATOM 1998 C C . TYR A 1 250 ? 14.721 5.997 -17.935 1.00 92.31 250 TYR A C 1
ATOM 2000 O O . TYR A 1 250 ? 13.711 6.182 -17.261 1.00 92.31 250 TYR A O 1
ATOM 2008 N N . GLY A 1 251 ? 15.152 4.777 -18.266 1.00 92.44 251 GLY A N 1
ATOM 2009 C CA . GLY A 1 251 ? 14.492 3.533 -17.875 1.00 92.44 251 GLY A CA 1
ATOM 2010 C C . GLY A 1 251 ? 14.739 3.157 -16.418 1.00 92.44 251 GLY A C 1
ATOM 2011 O O . GLY A 1 251 ? 13.805 2.783 -15.717 1.00 92.44 251 GLY A O 1
ATOM 2012 N N . LEU A 1 252 ? 15.972 3.308 -15.938 1.00 94.31 252 LEU A N 1
ATOM 2013 C CA . LEU A 1 252 ? 16.396 2.916 -14.596 1.00 94.31 252 LEU A CA 1
ATOM 2014 C C . LEU A 1 252 ? 15.501 3.467 -13.464 1.00 94.31 252 LEU A C 1
ATOM 2016 O O . LEU A 1 252 ? 15.026 2.653 -12.674 1.00 94.31 252 LEU A O 1
ATOM 2020 N N . PRO A 1 253 ? 15.187 4.779 -13.371 1.00 95.12 253 PRO A N 1
ATOM 2021 C CA . PRO A 1 253 ? 14.273 5.283 -12.337 1.00 95.12 253 PRO A CA 1
ATOM 2022 C C . PRO A 1 253 ? 12.877 4.644 -12.407 1.00 95.12 253 PRO A C 1
ATOM 2024 O O . PRO A 1 253 ? 12.308 4.321 -11.366 1.00 95.12 253 PRO A O 1
ATOM 2027 N N . LEU A 1 254 ? 12.347 4.383 -13.611 1.00 94.81 254 LEU A N 1
ATOM 2028 C CA . LEU A 1 254 ? 11.074 3.670 -13.782 1.00 94.81 254 LEU A CA 1
ATOM 2029 C C . LEU A 1 254 ? 11.174 2.248 -13.222 1.00 94.81 254 LEU A C 1
ATOM 2031 O O . LEU A 1 254 ? 10.288 1.803 -12.500 1.00 94.81 254 LEU A O 1
ATOM 2035 N N . LYS A 1 255 ? 12.266 1.537 -13.520 1.00 95.44 255 LYS A N 1
ATOM 2036 C CA . LYS A 1 255 ? 12.475 0.161 -13.050 1.00 95.44 255 LYS A CA 1
ATOM 2037 C C . LYS A 1 255 ? 12.624 0.075 -11.542 1.00 95.44 255 LYS A C 1
ATOM 2039 O O . LYS A 1 255 ? 12.072 -0.840 -10.944 1.00 95.44 255 LYS A O 1
ATOM 2044 N N . VAL A 1 256 ? 13.309 1.036 -10.928 1.00 95.75 256 VAL A N 1
ATOM 2045 C CA . VAL A 1 256 ? 13.420 1.117 -9.468 1.00 95.75 256 VAL A CA 1
ATOM 2046 C C . VAL A 1 256 ? 12.045 1.328 -8.836 1.00 95.75 256 VAL A C 1
ATOM 2048 O O . VAL A 1 256 ? 11.709 0.624 -7.890 1.00 95.75 256 VAL A O 1
ATOM 2051 N N . ILE A 1 257 ? 11.218 2.226 -9.382 1.00 95.62 257 ILE A N 1
ATOM 2052 C CA . ILE A 1 257 ? 9.841 2.423 -8.901 1.00 95.62 257 ILE A CA 1
ATOM 2053 C C . ILE A 1 257 ? 9.024 1.129 -9.042 1.00 95.62 257 ILE A C 1
ATOM 2055 O O . ILE A 1 257 ? 8.320 0.745 -8.111 1.00 95.62 257 ILE A O 1
ATOM 2059 N N . LEU A 1 258 ? 9.149 0.411 -10.163 1.00 95.50 258 LEU A N 1
ATOM 2060 C CA . LEU A 1 258 ? 8.465 -0.874 -10.355 1.00 95.50 258 LEU A CA 1
ATOM 2061 C C . LEU A 1 258 ? 8.951 -1.961 -9.392 1.00 95.50 258 LEU A C 1
ATOM 2063 O O . LEU A 1 258 ? 8.133 -2.746 -8.925 1.00 95.50 258 LEU A O 1
ATOM 2067 N N . LEU A 1 259 ? 10.245 -2.002 -9.071 1.00 96.12 259 LEU A N 1
ATOM 2068 C CA . LEU A 1 259 ? 10.787 -2.919 -8.065 1.00 96.12 259 LEU A CA 1
ATOM 2069 C C . LEU A 1 259 ? 10.257 -2.597 -6.668 1.00 96.12 259 LEU A C 1
ATOM 2071 O O . LEU A 1 259 ? 9.890 -3.517 -5.945 1.00 96.12 259 LEU A O 1
ATOM 2075 N N . GLN A 1 260 ? 10.139 -1.313 -6.318 1.00 94.75 260 GLN A N 1
ATOM 2076 C CA . GLN A 1 260 ? 9.510 -0.906 -5.060 1.00 94.75 260 GLN A CA 1
ATOM 2077 C C . GLN A 1 260 ? 8.054 -1.379 -4.985 1.00 94.75 260 GLN A C 1
ATOM 2079 O O . GLN A 1 260 ? 7.646 -1.944 -3.974 1.00 94.75 260 GLN A O 1
ATOM 2084 N N . LEU A 1 261 ? 7.287 -1.235 -6.073 1.00 93.88 261 LEU A N 1
ATOM 2085 C CA . LEU A 1 261 ? 5.944 -1.819 -6.161 1.00 93.88 261 LEU A CA 1
ATOM 2086 C C . LEU A 1 261 ? 5.971 -3.347 -6.055 1.00 93.88 261 LEU A C 1
ATOM 2088 O O . LEU A 1 261 ? 5.101 -3.935 -5.423 1.00 93.88 261 LEU A O 1
ATOM 2092 N N . GLY A 1 262 ? 6.980 -3.991 -6.642 1.00 95.31 262 GLY A N 1
ATOM 2093 C CA . GLY A 1 262 ? 7.171 -5.429 -6.523 1.00 95.31 262 GLY A CA 1
ATOM 2094 C C . GLY A 1 262 ? 7.372 -5.883 -5.086 1.00 95.31 262 GLY A C 1
ATOM 2095 O O . GLY A 1 262 ? 6.742 -6.852 -4.685 1.00 95.31 262 GLY A O 1
ATOM 2096 N N . PHE A 1 263 ? 8.163 -5.163 -4.290 1.00 94.88 263 PHE A N 1
ATOM 2097 C CA . PHE A 1 263 ? 8.325 -5.453 -2.862 1.00 94.88 263 PHE A CA 1
ATOM 2098 C C . PHE A 1 263 ? 7.036 -5.238 -2.075 1.00 94.88 263 PHE A C 1
ATOM 2100 O O . PHE A 1 263 ? 6.681 -6.076 -1.253 1.00 94.88 263 PHE A O 1
ATOM 2107 N N . VAL A 1 264 ? 6.315 -4.158 -2.369 1.00 93.19 264 VAL A N 1
ATOM 2108 C CA . VAL A 1 264 ? 5.011 -3.847 -1.770 1.00 93.19 264 VAL A CA 1
ATOM 2109 C C . VAL A 1 264 ? 4.036 -5.017 -1.945 1.00 93.19 264 VAL A C 1
ATOM 2111 O O . VAL A 1 264 ? 3.503 -5.506 -0.952 1.00 93.19 264 VAL A O 1
ATOM 2114 N N . TYR A 1 265 ? 3.856 -5.521 -3.169 1.00 95.50 265 TYR A N 1
ATOM 2115 C CA . TYR A 1 265 ? 2.989 -6.679 -3.414 1.00 95.50 265 TYR A CA 1
ATOM 2116 C C . TYR A 1 265 ? 3.564 -7.976 -2.838 1.00 95.50 265 TYR A C 1
ATOM 2118 O O . TYR A 1 265 ? 2.864 -8.708 -2.146 1.00 95.50 265 TYR A O 1
ATOM 2126 N N . PHE A 1 266 ? 4.848 -8.248 -3.064 1.00 96.62 266 PHE A N 1
ATOM 2127 C CA . PHE A 1 266 ? 5.474 -9.494 -2.631 1.00 96.62 266 PHE A CA 1
ATOM 2128 C C . PHE A 1 266 ? 5.368 -9.686 -1.113 1.00 96.62 266 PHE A C 1
ATOM 2130 O O . PHE A 1 266 ? 4.882 -10.716 -0.646 1.00 96.62 266 PHE A O 1
ATOM 2137 N N . PHE A 1 267 ? 5.750 -8.675 -0.329 1.00 96.12 267 PHE A N 1
ATOM 2138 C CA . PHE A 1 267 ? 5.689 -8.760 1.130 1.00 96.12 267 PHE A CA 1
ATOM 2139 C C . PHE A 1 267 ? 4.267 -8.673 1.689 1.00 96.12 267 PHE A C 1
ATOM 2141 O O . PHE A 1 267 ? 4.033 -9.181 2.786 1.00 96.12 267 PHE A O 1
ATOM 2148 N N . SER A 1 268 ? 3.317 -8.112 0.933 1.00 95.12 268 SER A N 1
ATOM 2149 C CA . SER A 1 268 ? 1.886 -8.189 1.247 1.00 95.12 268 SER A CA 1
ATOM 2150 C C . SER A 1 268 ? 1.407 -9.646 1.260 1.00 95.12 268 SER A C 1
ATOM 2152 O O . SER A 1 268 ? 0.823 -10.086 2.252 1.00 95.12 268 SER A O 1
ATOM 2154 N N . ALA A 1 269 ? 1.734 -10.437 0.231 1.00 97.06 269 ALA A N 1
ATOM 2155 C CA . ALA A 1 269 ? 1.375 -11.857 0.200 1.00 97.06 269 ALA A CA 1
ATOM 2156 C C . ALA A 1 269 ? 2.147 -12.709 1.211 1.00 97.06 269 ALA A C 1
ATOM 2158 O O . ALA A 1 269 ? 1.555 -13.583 1.847 1.00 97.06 269 ALA A O 1
ATOM 2159 N N . ILE A 1 270 ? 3.446 -12.445 1.400 1.00 97.06 270 ILE A N 1
ATOM 2160 C CA . ILE A 1 270 ? 4.224 -13.120 2.449 1.00 97.06 270 ILE A CA 1
ATOM 2161 C C . ILE A 1 270 ? 3.591 -12.862 3.817 1.00 97.06 270 ILE A C 1
ATOM 2163 O O . ILE A 1 270 ? 3.406 -13.809 4.571 1.00 97.06 270 ILE A O 1
ATOM 2167 N N . GLY A 1 271 ? 3.177 -11.626 4.115 1.00 96.00 271 GLY A N 1
ATOM 2168 C CA . GLY A 1 271 ? 2.473 -11.294 5.355 1.00 96.00 271 GLY A CA 1
ATOM 2169 C C . GLY A 1 271 ? 1.186 -12.102 5.541 1.00 96.00 271 GLY A C 1
ATOM 2170 O O . GLY A 1 271 ? 0.984 -12.682 6.606 1.00 96.00 271 GLY A O 1
ATOM 2171 N N . LYS A 1 272 ? 0.347 -12.213 4.498 1.00 97.19 272 LYS A N 1
ATOM 2172 C CA . LYS A 1 272 ? -0.891 -13.020 4.529 1.00 97.19 272 LYS A CA 1
ATOM 2173 C C . LYS A 1 272 ? -0.614 -14.483 4.875 1.00 97.19 272 LYS A C 1
ATOM 2175 O O . LYS A 1 272 ? -1.228 -15.024 5.790 1.00 97.19 272 LYS A O 1
ATOM 2180 N N . LEU A 1 273 ? 0.360 -15.100 4.205 1.00 97.44 273 LEU A N 1
ATOM 2181 C CA . LEU A 1 273 ? 0.723 -16.499 4.447 1.00 97.44 273 LEU A CA 1
ATOM 2182 C C . LEU A 1 273 ? 1.455 -16.707 5.782 1.00 97.44 273 LEU A C 1
ATOM 2184 O O . LEU A 1 273 ? 1.287 -17.747 6.414 1.00 97.44 273 LEU A O 1
ATOM 2188 N N . TRP A 1 274 ? 2.268 -15.748 6.223 1.00 96.94 274 TRP A N 1
ATOM 2189 C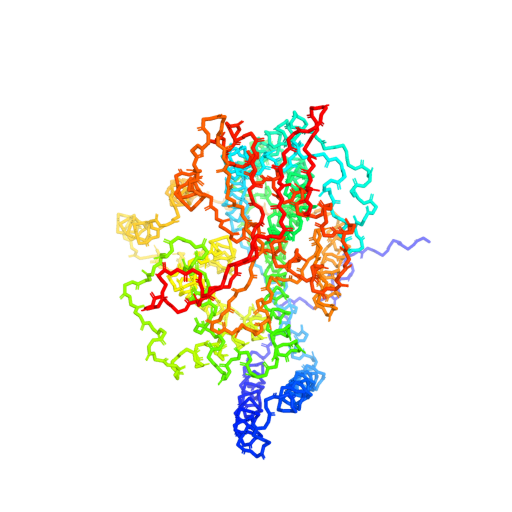 CA . TRP A 1 274 ? 3.109 -15.887 7.414 1.00 96.94 274 TRP A CA 1
ATOM 2190 C C . TRP A 1 274 ? 2.371 -15.605 8.728 1.00 96.94 274 TRP A C 1
ATOM 2192 O O . TRP A 1 274 ? 2.681 -16.226 9.753 1.00 96.94 274 TRP A O 1
ATOM 2202 N N . LEU A 1 275 ? 1.426 -14.657 8.701 1.00 95.81 275 LEU A N 1
ATOM 2203 C CA . LEU A 1 275 ? 0.656 -14.203 9.862 1.00 95.81 275 LEU A CA 1
ATOM 2204 C C . LEU A 1 275 ? -0.752 -14.815 9.898 1.00 95.81 275 LEU A C 1
ATOM 2206 O O . LEU A 1 275 ? -1.171 -15.296 10.948 1.00 95.81 275 LEU A O 1
ATOM 2210 N N . GLY A 1 276 ? -1.468 -14.821 8.769 1.00 95.81 276 GLY A N 1
ATOM 2211 C CA . GLY A 1 276 ? -2.826 -15.373 8.665 1.00 95.81 276 GLY A CA 1
ATOM 2212 C C . GLY A 1 276 ? -2.865 -16.864 8.315 1.00 95.81 276 GLY A C 1
ATOM 2213 O O . GLY A 1 276 ? -3.787 -17.582 8.707 1.00 95.81 276 GLY A O 1
ATOM 2214 N N . GLY A 1 277 ? -1.842 -17.353 7.617 1.00 97.56 277 GLY A N 1
ATOM 2215 C CA . GLY A 1 277 ? -1.795 -18.722 7.117 1.00 97.56 277 GLY A CA 1
ATOM 2216 C C . GLY A 1 277 ? -2.637 -18.927 5.852 1.00 97.56 277 GLY A C 1
ATOM 2217 O O . GLY A 1 277 ? -3.150 -17.975 5.263 1.00 97.56 277 GLY A O 1
ATOM 2218 N N . LEU A 1 278 ? -2.825 -20.184 5.442 1.00 97.88 278 LEU A N 1
ATOM 2219 C CA . LEU A 1 278 ? -3.699 -20.527 4.311 1.00 97.88 278 LEU A CA 1
ATOM 2220 C C . LEU A 1 278 ? -5.171 -20.243 4.613 1.00 97.88 278 LEU A C 1
ATOM 2222 O O . LEU A 1 278 ? -5.943 -19.974 3.692 1.00 97.88 278 LEU A O 1
ATOM 2226 N N . 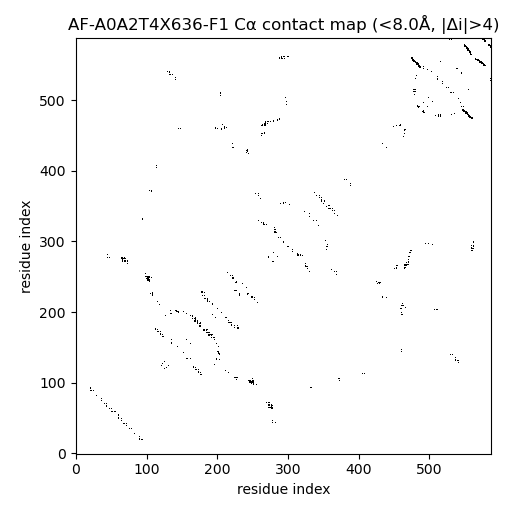GLN A 1 279 ? -5.535 -20.206 5.899 1.00 97.69 279 GLN A N 1
ATOM 2227 C CA . GLN A 1 279 ? -6.851 -19.758 6.344 1.00 97.69 279 GLN A CA 1
ATOM 2228 C C . GLN A 1 279 ? -7.203 -18.369 5.805 1.00 97.69 279 GLN A C 1
ATOM 2230 O O . GLN A 1 279 ? -8.372 -18.117 5.527 1.00 97.69 279 GLN A O 1
ATOM 2235 N N . TRP A 1 280 ? -6.221 -17.489 5.585 1.00 98.19 280 TRP A N 1
ATOM 2236 C CA . TRP A 1 280 ? -6.480 -16.167 5.020 1.00 98.19 280 TRP A CA 1
ATOM 2237 C C . TRP A 1 280 ? -7.229 -16.229 3.680 1.00 98.19 280 TRP A C 1
ATOM 2239 O O . TRP A 1 280 ? -8.124 -15.417 3.452 1.00 98.19 280 TRP A O 1
ATOM 2249 N N . ALA A 1 281 ? -6.887 -17.198 2.819 1.00 98.12 281 ALA A N 1
ATOM 2250 C CA . ALA A 1 281 ? -7.491 -17.356 1.496 1.00 98.12 281 ALA A CA 1
ATOM 2251 C C . ALA A 1 281 ? -8.553 -18.459 1.424 1.00 98.12 281 ALA A C 1
ATOM 2253 O O . ALA A 1 281 ? -9.497 -18.339 0.653 1.00 98.12 281 ALA A O 1
ATOM 2254 N N . LEU A 1 282 ? -8.389 -19.546 2.181 1.00 98.31 282 LEU A N 1
ATOM 2255 C CA . LEU A 1 282 ? -9.206 -20.758 2.038 1.00 98.31 282 LEU A CA 1
ATOM 2256 C C . LEU A 1 282 ? -10.436 -20.810 2.959 1.00 98.31 282 LEU A C 1
ATOM 2258 O O . LEU A 1 282 ? -11.236 -21.741 2.835 1.00 98.31 282 LEU A O 1
ATOM 2262 N N . SER A 1 283 ? -10.605 -19.816 3.835 1.00 97.44 283 SER A N 1
ATOM 2263 C CA . SER A 1 283 ? -11.778 -19.643 4.703 1.00 97.44 283 SER A CA 1
ATOM 2264 C C . SER A 1 283 ? -12.689 -18.501 4.230 1.00 97.44 283 SER A C 1
ATOM 2266 O O . SER A 1 283 ? -12.470 -17.911 3.172 1.00 97.44 283 SER A O 1
ATOM 2268 N N . ASP A 1 284 ? -13.697 -18.151 5.030 1.00 97.94 284 ASP A N 1
ATOM 2269 C CA . ASP A 1 284 ? -14.617 -17.038 4.754 1.00 97.94 284 ASP A CA 1
ATOM 2270 C C . ASP A 1 284 ? -14.025 -15.660 5.102 1.00 97.94 284 ASP A C 1
ATOM 2272 O O . ASP A 1 284 ? -14.709 -14.641 5.065 1.00 97.94 284 ASP A O 1
ATOM 2276 N N . ASN A 1 285 ? -12.719 -15.591 5.375 1.00 97.81 285 ASN A N 1
ATOM 2277 C CA . ASN A 1 285 ? -12.022 -14.352 5.702 1.00 97.81 285 ASN A CA 1
ATOM 2278 C C . ASN A 1 285 ? -12.253 -13.222 4.680 1.00 97.81 285 ASN A C 1
ATOM 2280 O O . ASN A 1 285 ? -12.533 -12.100 5.085 1.00 97.81 285 ASN A O 1
ATOM 2284 N N . LEU A 1 286 ? -12.189 -13.487 3.365 1.00 97.69 286 LEU A N 1
ATOM 2285 C CA . LEU A 1 286 ? -12.443 -12.436 2.365 1.00 97.69 286 LEU A CA 1
ATOM 2286 C C . LEU A 1 286 ? -13.884 -11.903 2.436 1.00 97.69 286 LEU A C 1
ATOM 2288 O O . LEU A 1 286 ? -14.100 -10.715 2.211 1.00 97.69 286 LEU A O 1
ATOM 2292 N N . ILE A 1 287 ? -14.853 -12.756 2.781 1.00 98.31 287 ILE A N 1
ATOM 2293 C CA . ILE A 1 287 ? -16.239 -12.331 3.011 1.00 98.31 287 ILE A CA 1
ATOM 2294 C C . ILE A 1 287 ? -16.285 -11.383 4.207 1.00 98.31 287 ILE A C 1
ATOM 2296 O O . ILE A 1 287 ? -16.802 -10.277 4.084 1.00 98.31 287 ILE A O 1
ATOM 2300 N N . HIS A 1 288 ? -15.670 -11.772 5.324 1.00 97.38 288 HIS A N 1
ATOM 2301 C CA . HIS A 1 288 ? -15.609 -10.941 6.525 1.00 97.38 288 HIS A CA 1
ATOM 2302 C C . HIS A 1 288 ? -14.871 -9.617 6.299 1.00 97.38 288 HIS A C 1
ATOM 2304 O O . HIS A 1 288 ? -15.280 -8.600 6.848 1.00 97.38 288 HIS A O 1
ATOM 2310 N N . LEU A 1 289 ? -13.829 -9.599 5.463 1.00 96.50 289 LEU A N 1
ATOM 2311 C CA . LEU A 1 289 ? -13.150 -8.369 5.050 1.00 96.50 289 LEU A CA 1
ATOM 2312 C C . LEU A 1 289 ? -14.072 -7.448 4.239 1.00 96.50 289 LEU A C 1
ATOM 2314 O O . LEU A 1 289 ? -14.102 -6.253 4.505 1.00 96.50 289 LEU A O 1
ATOM 2318 N N . MET A 1 290 ? -14.841 -7.982 3.282 1.00 97.31 290 MET A N 1
ATOM 2319 C CA . MET A 1 290 ? -15.825 -7.189 2.527 1.00 97.31 290 MET A CA 1
ATOM 2320 C C . MET A 1 290 ? -16.908 -6.615 3.426 1.00 97.31 290 MET A C 1
ATOM 2322 O O . MET A 1 290 ? -17.178 -5.422 3.387 1.00 97.31 290 MET A O 1
ATOM 2326 N N . HIS A 1 291 ? -17.486 -7.467 4.262 1.00 96.81 291 HIS A N 1
ATOM 2327 C CA . HIS A 1 291 ? -18.512 -7.112 5.232 1.00 96.81 291 HIS A CA 1
ATOM 2328 C C . HIS A 1 291 ? -18.048 -6.016 6.191 1.00 96.81 291 HIS A C 1
ATOM 2330 O O . HIS A 1 291 ? -18.761 -5.038 6.404 1.00 96.81 291 HIS A O 1
ATOM 2336 N N . LEU A 1 292 ? -16.821 -6.144 6.698 1.00 94.44 292 LEU A N 1
ATOM 2337 C CA . LEU A 1 292 ? -16.184 -5.117 7.505 1.00 94.44 292 LEU A CA 1
ATOM 2338 C C . LEU A 1 292 ? -16.077 -3.801 6.724 1.00 94.44 292 LEU A C 1
ATOM 2340 O O . LEU A 1 292 ? -16.644 -2.807 7.153 1.00 94.44 292 LEU A O 1
ATOM 2344 N N . GLU A 1 293 ? -15.450 -3.787 5.547 1.00 95.12 293 GLU A N 1
ATOM 2345 C CA . GLU A 1 293 ? -15.292 -2.553 4.757 1.00 95.12 293 GLU A CA 1
ATOM 2346 C C . GLU A 1 293 ? -16.634 -1.883 4.403 1.00 95.12 293 GLU A C 1
ATOM 2348 O O . GLU A 1 293 ? -16.718 -0.655 4.370 1.00 95.12 293 GLU A O 1
ATOM 2353 N N . TRP A 1 294 ? -17.704 -2.655 4.180 1.00 95.50 294 TRP A N 1
ATOM 2354 C CA . TRP A 1 294 ? -19.044 -2.101 3.950 1.00 95.50 294 TRP A CA 1
ATOM 2355 C C . TRP A 1 294 ? -19.562 -1.369 5.186 1.00 95.50 294 TRP A C 1
ATOM 2357 O O . TRP A 1 294 ? -19.989 -0.220 5.064 1.00 95.50 294 TRP A O 1
ATOM 2367 N N . LEU A 1 295 ? -19.447 -1.984 6.367 1.00 93.19 295 LEU A N 1
ATOM 2368 C CA . LEU A 1 295 ? -19.796 -1.374 7.654 1.00 93.19 295 LEU A CA 1
ATOM 2369 C C . LEU A 1 295 ? -18.966 -0.105 7.930 1.00 93.19 295 LEU A C 1
ATOM 2371 O O . LEU A 1 295 ? -19.481 0.919 8.400 1.00 93.19 295 LEU A O 1
ATOM 2375 N N . GLU A 1 296 ? -17.671 -0.142 7.607 1.00 92.06 296 GLU A N 1
ATOM 2376 C CA . GLU A 1 296 ? -16.753 0.990 7.775 1.00 92.06 296 GLU A CA 1
ATOM 2377 C C . GLU A 1 296 ? -17.073 2.173 6.843 1.00 92.06 296 GLU A C 1
ATOM 2379 O O . GLU A 1 296 ? -16.701 3.316 7.133 1.00 92.06 296 GLU A O 1
ATOM 2384 N N . GLN A 1 297 ? -17.790 1.910 5.746 1.00 93.38 297 GLN A N 1
ATOM 2385 C CA . GLN A 1 297 ? -18.258 2.899 4.773 1.00 93.38 297 GLN A CA 1
ATOM 2386 C C . GLN A 1 297 ? -19.765 3.162 4.843 1.00 93.38 297 GLN A C 1
ATOM 2388 O O . GLN A 1 297 ? -20.371 3.497 3.825 1.00 93.38 297 GLN A O 1
ATOM 2393 N N . TYR A 1 298 ? -20.350 3.069 6.040 1.00 93.19 298 TYR A N 1
ATOM 2394 C CA . TYR A 1 298 ? -21.770 3.364 6.282 1.00 93.19 298 TYR A CA 1
ATOM 2395 C C . TYR A 1 298 ? -22.690 2.477 5.439 1.00 93.19 298 TYR A C 1
ATOM 2397 O O . TYR A 1 298 ? -23.551 2.960 4.705 1.00 93.19 298 TYR A O 1
ATOM 2405 N N . ASP A 1 299 ? -22.443 1.171 5.514 1.00 93.19 299 ASP A N 1
ATOM 2406 C CA . ASP A 1 299 ? -23.256 0.118 4.904 1.00 93.19 299 ASP A CA 1
ATOM 2407 C C . ASP A 1 299 ? -23.329 0.223 3.377 1.00 93.19 299 ASP A C 1
ATOM 2409 O O . ASP A 1 299 ? -24.327 -0.096 2.724 1.00 93.19 299 ASP A O 1
ATOM 2413 N N . LYS A 1 300 ? -22.216 0.657 2.774 1.00 94.31 300 LYS A N 1
ATOM 2414 C CA . LYS A 1 300 ? -22.070 0.760 1.324 1.00 94.31 300 LYS A CA 1
ATOM 2415 C C . LYS A 1 300 ? -21.865 -0.618 0.696 1.00 94.31 300 LYS A C 1
ATOM 2417 O O . LYS A 1 300 ? -20.748 -1.026 0.379 1.00 94.31 300 LYS A O 1
ATOM 2422 N N . ILE A 1 301 ? -22.973 -1.310 0.477 1.00 96.44 301 ILE A N 1
ATOM 2423 C CA . ILE A 1 301 ? -23.010 -2.653 -0.102 1.00 96.44 301 ILE A CA 1
ATOM 2424 C C . ILE A 1 301 ? -22.986 -2.563 -1.643 1.00 96.44 301 ILE A C 1
ATOM 2426 O O . ILE A 1 301 ? -23.756 -1.797 -2.232 1.00 96.44 301 ILE A O 1
ATOM 2430 N N . PRO A 1 302 ? -22.131 -3.333 -2.343 1.00 96.81 302 PRO A N 1
ATOM 2431 C CA . PRO A 1 302 ? -22.120 -3.375 -3.799 1.00 96.81 302 PRO A CA 1
ATOM 2432 C C . PRO A 1 302 ? -23.384 -4.048 -4.343 1.00 96.81 302 PRO A C 1
ATOM 2434 O O . PRO A 1 302 ? -23.916 -4.989 -3.757 1.00 96.81 302 PRO A O 1
ATOM 2437 N N . ALA A 1 303 ? -23.827 -3.610 -5.525 1.00 97.25 303 ALA A N 1
ATOM 2438 C CA . ALA A 1 303 ? -24.999 -4.189 -6.186 1.00 97.25 303 ALA A CA 1
ATOM 2439 C C . ALA A 1 303 ? -24.828 -5.694 -6.476 1.00 97.25 303 ALA A C 1
ATOM 2441 O O . ALA A 1 303 ? -25.777 -6.465 -6.358 1.00 97.25 303 ALA A O 1
ATOM 2442 N N . LEU A 1 304 ? -23.611 -6.123 -6.832 1.00 97.56 304 LEU A N 1
ATOM 2443 C CA . LEU A 1 304 ? -23.277 -7.537 -6.986 1.00 97.56 304 LEU A CA 1
ATOM 2444 C C . LEU A 1 304 ? -22.778 -8.120 -5.653 1.00 97.56 304 LEU A C 1
ATOM 2446 O O . LEU A 1 304 ? -21.686 -7.797 -5.190 1.00 97.56 304 LEU A O 1
ATOM 2450 N N . ARG A 1 305 ? -23.559 -9.034 -5.072 1.00 97.62 305 ARG A N 1
ATOM 2451 C CA . ARG A 1 305 ? -23.276 -9.716 -3.797 1.00 97.62 305 ARG A CA 1
ATOM 2452 C C . ARG A 1 305 ? -22.432 -10.983 -3.988 1.00 97.62 305 ARG A C 1
ATOM 2454 O O . ARG A 1 305 ? -22.937 -12.103 -3.905 1.00 97.62 305 ARG A O 1
ATOM 2461 N N . ILE A 1 306 ? -21.142 -10.809 -4.294 1.00 97.81 306 ILE A N 1
ATOM 2462 C CA . ILE A 1 306 ? -20.196 -11.932 -4.470 1.00 97.81 306 ILE A CA 1
ATOM 2463 C C . ILE A 1 306 ? -19.938 -12.705 -3.167 1.00 97.81 306 ILE A C 1
ATOM 2465 O O . ILE A 1 306 ? -19.580 -13.880 -3.202 1.00 97.81 306 ILE A O 1
ATOM 2469 N N . ASP A 1 307 ? -20.188 -12.071 -2.021 1.00 98.12 307 ASP A N 1
ATOM 2470 C CA . ASP A 1 307 ? -20.109 -12.662 -0.686 1.00 98.12 307 ASP A CA 1
ATOM 2471 C C . ASP A 1 307 ? -21.052 -13.860 -0.494 1.00 98.12 307 ASP A C 1
ATOM 2473 O O . ASP A 1 307 ? -20.781 -14.731 0.326 1.00 98.12 307 ASP A O 1
ATOM 2477 N N . ARG A 1 308 ? -22.113 -13.964 -1.306 1.00 97.94 308 ARG A N 1
ATOM 2478 C CA . ARG A 1 308 ? -23.019 -15.125 -1.332 1.00 97.94 308 ARG A CA 1
ATOM 2479 C C . ARG A 1 308 ? -22.433 -16.354 -2.038 1.00 97.94 308 ARG A C 1
ATOM 2481 O O . ARG A 1 308 ? -23.071 -17.403 -2.060 1.00 97.94 308 ARG A O 1
ATOM 2488 N N . TYR A 1 309 ? -21.225 -16.251 -2.596 1.00 98.19 309 TYR A N 1
ATOM 2489 C CA . TYR A 1 309 ? -20.528 -17.331 -3.299 1.00 98.19 309 TYR A CA 1
ATOM 2490 C C . TYR A 1 309 ? -19.149 -17.589 -2.662 1.00 98.19 309 TYR A C 1
ATOM 2492 O O . TYR A 1 309 ? -18.123 -17.166 -3.209 1.00 98.19 309 TYR A O 1
ATOM 2500 N N . PRO A 1 310 ? -19.078 -18.301 -1.517 1.00 97.75 310 PRO A N 1
ATOM 2501 C CA . PRO A 1 310 ? -17.834 -18.439 -0.756 1.00 97.75 310 PRO A CA 1
ATOM 2502 C C . PRO A 1 310 ? -16.675 -19.055 -1.534 1.00 97.75 310 PRO A C 1
ATOM 2504 O O . PRO A 1 310 ? -15.537 -18.608 -1.412 1.00 97.75 310 PRO A O 1
ATOM 2507 N N . TRP A 1 311 ? -16.947 -20.035 -2.398 1.00 98.00 311 TRP A N 1
ATOM 2508 C CA . TRP A 1 311 ? -15.917 -20.661 -3.230 1.00 98.00 311 TRP A CA 1
ATOM 2509 C C . TRP A 1 311 ? -15.250 -19.661 -4.189 1.00 98.00 311 TRP A C 1
ATOM 2511 O O . TRP A 1 311 ? -14.039 -19.728 -4.399 1.00 98.00 311 TRP A O 1
ATOM 2521 N N . LEU A 1 312 ? -16.013 -18.703 -4.730 1.00 97.81 312 LEU A N 1
ATOM 2522 C CA . LEU A 1 312 ? -15.492 -17.679 -5.632 1.00 97.81 312 LEU A CA 1
ATOM 2523 C C . LEU A 1 312 ? -14.648 -16.662 -4.859 1.00 97.81 312 LEU A C 1
ATOM 2525 O O . LEU A 1 312 ? -13.597 -16.247 -5.342 1.00 97.81 312 LEU A O 1
ATOM 2529 N N . CYS A 1 313 ? -15.059 -16.322 -3.633 1.00 98.31 313 CYS A N 1
ATOM 2530 C CA . CYS A 1 313 ? -14.268 -15.489 -2.730 1.00 98.31 313 CYS A CA 1
ATOM 2531 C C . CYS A 1 313 ? -12.939 -16.162 -2.360 1.00 98.31 313 CYS A C 1
ATOM 2533 O O . CYS A 1 313 ? -11.891 -15.528 -2.450 1.00 98.31 313 CYS A O 1
ATOM 2535 N N . ARG A 1 314 ? -12.952 -17.457 -2.023 1.00 98.06 314 ARG A N 1
ATOM 2536 C CA . ARG A 1 314 ? -11.735 -18.225 -1.707 1.00 98.06 314 ARG A CA 1
ATOM 2537 C C . ARG A 1 314 ? -10.789 -18.317 -2.906 1.00 98.06 314 ARG A C 1
ATOM 2539 O O . ARG A 1 314 ? -9.588 -18.079 -2.776 1.00 98.06 314 ARG A O 1
ATOM 2546 N N . LEU A 1 315 ? -11.331 -18.579 -4.099 1.00 97.56 315 LEU A N 1
ATOM 2547 C CA . LEU A 1 315 ? -10.563 -18.566 -5.348 1.00 97.56 315 LEU A CA 1
ATOM 2548 C C . LEU A 1 315 ? -9.971 -17.177 -5.632 1.00 97.56 315 LEU A C 1
ATOM 2550 O O . LEU A 1 315 ? -8.798 -17.069 -5.986 1.00 97.56 315 LEU A O 1
ATOM 2554 N N . GLY A 1 316 ? -10.760 -16.117 -5.440 1.00 97.56 316 GLY A N 1
ATOM 2555 C CA . GLY A 1 316 ? -10.316 -14.733 -5.574 1.00 97.56 316 GLY A CA 1
ATOM 2556 C C . GLY A 1 316 ? -9.185 -14.395 -4.604 1.00 97.56 316 GLY A C 1
ATOM 2557 O O . GLY A 1 316 ? -8.151 -13.889 -5.033 1.00 97.56 316 GLY A O 1
ATOM 2558 N N . ALA A 1 317 ? -9.330 -14.745 -3.324 1.00 98.00 317 ALA A N 1
ATOM 2559 C CA . ALA A 1 317 ? -8.314 -14.542 -2.293 1.00 98.00 317 ALA A CA 1
ATOM 2560 C C . ALA A 1 317 ? -7.010 -15.290 -2.615 1.00 98.00 317 ALA A C 1
ATOM 2562 O O . ALA A 1 317 ? -5.922 -14.726 -2.489 1.00 98.00 317 ALA A O 1
ATOM 2563 N N . MET A 1 318 ? -7.105 -16.527 -3.110 1.00 98.00 318 MET A N 1
ATOM 2564 C CA . MET A 1 318 ? -5.934 -17.268 -3.580 1.00 98.00 318 MET A CA 1
ATOM 2565 C C . MET A 1 318 ? -5.284 -16.589 -4.793 1.00 98.00 318 MET A C 1
ATOM 2567 O O . MET A 1 318 ? -4.064 -16.435 -4.844 1.00 98.00 318 MET A O 1
ATOM 2571 N N . GLY A 1 319 ? -6.095 -16.107 -5.739 1.00 97.50 319 GLY A N 1
ATOM 2572 C CA . GLY A 1 319 ? -5.636 -15.324 -6.884 1.00 97.50 319 GLY A CA 1
ATOM 2573 C C . GLY A 1 319 ? -4.870 -14.062 -6.477 1.00 97.50 319 GLY A C 1
ATOM 2574 O O . GLY A 1 319 ? -3.844 -13.759 -7.089 1.00 97.50 319 GLY A O 1
ATOM 2575 N N . VAL A 1 320 ? -5.306 -13.372 -5.415 1.00 97.12 320 VAL A N 1
ATOM 2576 C CA . VAL A 1 320 ? -4.589 -12.223 -4.833 1.00 97.12 320 VAL A CA 1
ATOM 2577 C C . VAL A 1 320 ? -3.199 -12.635 -4.358 1.00 97.12 320 VAL A C 1
ATOM 2579 O O . VAL A 1 320 ? -2.222 -12.024 -4.786 1.00 97.12 320 VAL A O 1
ATOM 2582 N N . ILE A 1 321 ? -3.089 -13.700 -3.554 1.00 97.56 321 ILE A N 1
ATOM 2583 C CA . ILE A 1 321 ? -1.794 -14.209 -3.070 1.00 97.56 321 ILE A CA 1
ATOM 2584 C C . ILE A 1 321 ? -0.880 -14.575 -4.247 1.00 97.56 321 ILE A C 1
ATOM 2586 O O . ILE A 1 321 ? 0.286 -14.178 -4.271 1.00 97.56 321 ILE A O 1
ATOM 2590 N N . CYS A 1 322 ? -1.395 -15.297 -5.247 1.00 97.69 322 CYS A N 1
ATOM 2591 C CA . CYS A 1 322 ? -0.614 -15.672 -6.425 1.00 97.69 322 CYS A CA 1
ATOM 2592 C C . CYS A 1 322 ? -0.110 -14.448 -7.194 1.00 97.69 322 CYS A C 1
ATOM 2594 O O . CYS A 1 322 ? 1.072 -14.383 -7.531 1.00 97.69 322 CYS A O 1
ATOM 2596 N N . PHE A 1 323 ? -0.988 -13.485 -7.481 1.00 97.62 323 PHE A N 1
ATOM 2597 C CA . PHE A 1 323 ? -0.619 -12.266 -8.194 1.00 97.62 323 PHE A CA 1
ATOM 2598 C C . PHE A 1 323 ? 0.459 -11.490 -7.436 1.00 97.62 323 PHE A C 1
ATOM 2600 O O . PHE A 1 323 ? 1.484 -11.135 -8.017 1.00 97.62 323 PHE A O 1
ATOM 2607 N N . GLU A 1 324 ? 0.255 -11.280 -6.139 1.00 97.31 324 GLU A N 1
ATOM 2608 C CA . GLU A 1 324 ? 1.163 -10.529 -5.280 1.00 97.31 324 GLU A CA 1
ATOM 2609 C C . GLU A 1 324 ? 2.556 -11.180 -5.180 1.00 97.31 324 GLU A C 1
ATOM 2611 O O . GLU A 1 324 ? 3.565 -10.487 -5.337 1.00 97.31 324 GLU A O 1
ATOM 2616 N N . LEU A 1 325 ? 2.636 -12.510 -5.013 1.00 97.25 325 LEU A N 1
ATOM 2617 C CA . LEU A 1 325 ? 3.909 -13.249 -4.997 1.00 97.25 325 LEU A CA 1
ATOM 2618 C C . LEU A 1 325 ? 4.622 -13.222 -6.353 1.00 97.25 325 LEU A C 1
ATOM 2620 O O . LEU A 1 325 ? 5.846 -13.096 -6.419 1.00 97.25 325 LEU A O 1
ATOM 2624 N N . LEU A 1 326 ? 3.871 -13.355 -7.449 1.00 97.06 326 LEU A N 1
ATOM 2625 C CA . LEU A 1 326 ? 4.442 -13.452 -8.792 1.00 97.06 326 LEU A CA 1
ATOM 2626 C C . LEU A 1 326 ? 4.797 -12.088 -9.392 1.00 97.06 326 LEU A C 1
ATOM 2628 O O . LEU A 1 326 ? 5.614 -12.033 -10.314 1.00 97.06 326 LEU A O 1
ATOM 2632 N N . TYR A 1 327 ? 4.234 -10.989 -8.885 1.00 97.12 327 TYR A N 1
ATOM 2633 C CA . TYR A 1 327 ? 4.367 -9.656 -9.474 1.00 97.12 327 TYR A CA 1
ATOM 2634 C C . TYR A 1 327 ? 5.826 -9.255 -9.743 1.00 97.12 327 TYR A C 1
ATOM 2636 O O . TYR A 1 327 ? 6.139 -8.764 -10.832 1.00 97.12 327 TYR A O 1
ATOM 2644 N N . ILE A 1 328 ? 6.742 -9.500 -8.797 1.00 95.81 328 ILE A N 1
ATOM 2645 C CA . ILE A 1 328 ? 8.164 -9.143 -8.951 1.00 95.81 328 ILE A CA 1
ATOM 2646 C C . ILE A 1 328 ? 8.827 -9.857 -10.140 1.00 95.81 328 ILE A C 1
ATOM 2648 O O . ILE A 1 328 ? 9.696 -9.288 -10.797 1.00 95.81 328 ILE A O 1
ATOM 2652 N N . PHE A 1 329 ? 8.379 -11.068 -10.472 1.00 95.44 329 PHE A N 1
ATOM 2653 C CA . PHE A 1 329 ? 8.844 -11.807 -11.644 1.00 95.44 329 PHE A CA 1
ATOM 2654 C C . PHE A 1 329 ? 8.115 -11.362 -12.913 1.00 95.44 329 PHE A C 1
ATOM 2656 O O . PHE A 1 329 ? 8.729 -11.262 -13.980 1.00 95.44 329 PHE A O 1
ATOM 2663 N N . LEU A 1 330 ? 6.823 -11.030 -12.804 1.00 96.00 330 LEU A N 1
ATOM 2664 C CA . LEU A 1 330 ? 6.025 -10.548 -13.930 1.00 96.00 330 LEU A CA 1
ATOM 2665 C C . LEU A 1 330 ? 6.575 -9.235 -14.502 1.00 96.00 330 LEU A C 1
ATOM 2667 O O . LEU A 1 330 ? 6.529 -9.035 -15.714 1.00 96.00 330 LEU A O 1
ATOM 2671 N N . ILE A 1 331 ? 7.173 -8.357 -13.698 1.00 96.25 331 ILE A N 1
ATOM 2672 C CA . ILE A 1 331 ? 7.718 -7.089 -14.213 1.00 96.25 331 ILE A CA 1
ATOM 2673 C C . ILE A 1 331 ? 9.032 -7.233 -15.007 1.00 96.25 331 ILE A C 1
ATOM 2675 O O . ILE A 1 331 ? 9.408 -6.307 -15.734 1.00 96.25 331 ILE A O 1
ATOM 2679 N N . LEU A 1 332 ? 9.725 -8.375 -14.926 1.00 94.69 332 LEU A N 1
ATOM 2680 C CA . LEU A 1 332 ? 11.077 -8.522 -15.484 1.00 94.69 332 LEU A CA 1
ATOM 2681 C C . LEU A 1 332 ? 11.107 -8.493 -17.019 1.00 94.69 332 LEU A C 1
ATOM 2683 O O . LEU A 1 332 ? 12.029 -7.929 -17.609 1.00 94.69 332 LEU A O 1
ATOM 2687 N N . THR A 1 333 ? 10.084 -9.025 -17.695 1.00 92.81 333 THR A N 1
ATOM 2688 C CA . THR A 1 333 ? 10.037 -9.053 -19.169 1.00 92.81 333 THR A CA 1
ATOM 2689 C C . THR A 1 333 ? 8.955 -8.127 -19.731 1.00 92.81 333 THR A C 1
ATOM 2691 O O . THR A 1 333 ? 7.939 -7.908 -19.073 1.00 92.81 333 THR A O 1
ATOM 2694 N N . PRO A 1 334 ? 9.120 -7.572 -20.948 1.00 89.94 334 PRO A N 1
ATOM 2695 C CA . PRO A 1 334 ? 8.098 -6.718 -21.560 1.00 89.94 334 PRO A CA 1
ATOM 2696 C C . PRO A 1 334 ? 6.737 -7.403 -21.738 1.00 89.94 334 PRO A C 1
ATOM 2698 O O . PRO A 1 334 ? 5.709 -6.749 -21.610 1.00 89.94 334 PRO A O 1
ATOM 2701 N N . VAL A 1 335 ? 6.727 -8.710 -22.017 1.00 89.88 335 VAL A N 1
ATOM 2702 C CA . VAL A 1 335 ? 5.492 -9.479 -22.236 1.00 89.88 335 VAL A CA 1
ATOM 2703 C C . VAL A 1 335 ? 4.759 -9.688 -20.916 1.00 89.88 335 VAL A C 1
ATOM 2705 O O . VAL A 1 335 ? 3.581 -9.363 -20.796 1.00 89.88 335 VAL A O 1
ATOM 2708 N N . THR A 1 336 ? 5.464 -10.171 -19.894 1.00 93.50 336 THR A N 1
ATOM 2709 C CA . THR A 1 336 ? 4.866 -10.417 -18.576 1.00 93.50 336 THR A CA 1
ATOM 2710 C C . THR A 1 336 ? 4.489 -9.119 -17.856 1.00 93.50 336 THR A C 1
ATOM 2712 O O . THR A 1 336 ? 3.574 -9.132 -17.040 1.00 93.50 336 THR A O 1
ATOM 2715 N N . ARG A 1 337 ? 5.097 -7.975 -18.209 1.00 93.50 337 ARG A N 1
ATOM 2716 C CA . ARG A 1 337 ? 4.668 -6.648 -17.732 1.00 93.50 337 ARG A CA 1
ATOM 2717 C C . ARG A 1 337 ? 3.241 -6.297 -18.132 1.00 93.50 337 ARG A C 1
ATOM 2719 O O . ARG A 1 337 ? 2.559 -5.629 -17.366 1.00 93.50 337 ARG A O 1
ATOM 2726 N N . VAL A 1 338 ? 2.775 -6.754 -19.295 1.00 91.50 338 VAL A N 1
ATOM 2727 C CA . VAL A 1 338 ? 1.370 -6.570 -19.693 1.00 91.50 338 VAL A CA 1
ATOM 2728 C C . VAL A 1 338 ? 0.457 -7.345 -18.745 1.00 91.50 338 VAL A C 1
ATOM 2730 O O . VAL A 1 338 ? -0.545 -6.804 -18.291 1.00 91.50 338 VAL A O 1
ATOM 2733 N N . VAL A 1 339 ? 0.842 -8.570 -18.374 1.00 94.62 339 VAL A N 1
ATOM 2734 C CA . VAL A 1 339 ? 0.115 -9.369 -17.375 1.00 94.62 339 VAL A CA 1
ATOM 2735 C C . VAL A 1 339 ? 0.139 -8.684 -16.007 1.00 94.62 339 VAL A C 1
ATOM 2737 O O . VAL A 1 339 ? -0.907 -8.577 -15.378 1.00 94.62 339 VAL A O 1
ATOM 2740 N N . ALA A 1 340 ? 1.291 -8.158 -15.573 1.00 95.50 340 ALA A N 1
ATOM 2741 C CA . ALA A 1 340 ? 1.398 -7.391 -14.329 1.00 95.50 340 ALA A CA 1
ATOM 2742 C C . ALA A 1 340 ? 0.471 -6.166 -14.329 1.00 95.50 340 ALA A C 1
ATOM 2744 O O . ALA A 1 340 ? -0.227 -5.935 -13.347 1.00 95.50 340 ALA A O 1
ATOM 2745 N N . LEU A 1 341 ? 0.421 -5.418 -15.438 1.00 93.62 341 LEU A N 1
ATOM 2746 C CA . LEU A 1 341 ? -0.454 -4.258 -15.590 1.00 93.62 341 LEU A CA 1
ATOM 2747 C C . LEU A 1 341 ? -1.933 -4.641 -15.520 1.00 93.62 341 LEU A C 1
ATOM 2749 O O . LEU A 1 341 ? -2.682 -4.044 -14.750 1.00 93.62 341 LEU A O 1
ATOM 2753 N N . VAL A 1 342 ? -2.356 -5.609 -16.337 1.00 93.81 342 VAL A N 1
ATOM 2754 C CA . VAL A 1 342 ? -3.754 -6.060 -16.380 1.00 93.81 342 VAL A CA 1
ATOM 2755 C C . VAL A 1 342 ? -4.160 -6.616 -15.020 1.00 93.81 342 VAL A C 1
ATOM 2757 O O . VAL A 1 342 ? -5.220 -6.261 -14.516 1.00 93.81 342 VAL A O 1
ATOM 2760 N N . GLY A 1 343 ? -3.287 -7.409 -14.395 1.00 95.00 343 GLY A N 1
ATOM 2761 C CA . GLY A 1 343 ? -3.474 -7.913 -13.041 1.00 95.00 343 GLY A CA 1
ATOM 2762 C C . GLY A 1 343 ? -3.601 -6.788 -12.017 1.00 95.00 343 GLY A C 1
ATOM 2763 O O . GLY A 1 343 ? -4.545 -6.801 -11.244 1.00 95.00 343 GLY A O 1
ATOM 2764 N N . ALA A 1 344 ? -2.735 -5.770 -12.051 1.00 94.19 344 ALA A N 1
ATOM 2765 C CA . ALA A 1 344 ? -2.786 -4.644 -11.119 1.00 94.19 344 ALA A CA 1
ATOM 2766 C C . ALA A 1 344 ? -4.054 -3.791 -11.290 1.00 94.19 344 ALA A C 1
ATOM 2768 O O . ALA A 1 344 ? -4.690 -3.440 -10.299 1.00 94.19 344 ALA A O 1
ATOM 2769 N N . ILE A 1 345 ? -4.434 -3.454 -12.529 1.00 92.56 345 ILE A N 1
ATOM 2770 C CA . ILE A 1 345 ? -5.665 -2.696 -12.809 1.00 92.56 345 ILE A CA 1
ATOM 2771 C C . ILE A 1 345 ? -6.891 -3.517 -12.404 1.00 92.56 345 ILE A C 1
ATOM 2773 O O . ILE A 1 345 ? -7.764 -3.000 -11.712 1.00 92.56 345 ILE A O 1
ATOM 2777 N N . GLY A 1 346 ? -6.945 -4.791 -12.803 1.00 94.19 346 GLY A N 1
ATOM 2778 C CA . GLY A 1 346 ? -8.044 -5.694 -12.475 1.00 94.19 346 GLY A CA 1
ATOM 2779 C C . GLY A 1 346 ? -8.187 -5.889 -10.969 1.00 94.19 346 GLY A C 1
ATOM 2780 O O . GLY A 1 346 ? -9.266 -5.673 -10.432 1.00 94.19 346 GLY A O 1
ATOM 2781 N N . PHE A 1 347 ? -7.088 -6.202 -10.278 1.00 94.88 347 PHE A N 1
ATOM 2782 C CA . PHE A 1 347 ? -7.036 -6.345 -8.824 1.00 94.88 347 PHE A CA 1
ATOM 2783 C C . PHE A 1 347 ? -7.577 -5.099 -8.119 1.00 94.88 347 PHE A C 1
ATOM 2785 O O . PHE A 1 347 ? -8.571 -5.193 -7.408 1.00 94.88 347 PHE A O 1
ATOM 2792 N N . HIS A 1 348 ? -6.998 -3.921 -8.378 1.00 94.12 348 HIS A N 1
ATOM 2793 C CA . HIS A 1 348 ? -7.419 -2.679 -7.716 1.00 94.12 348 HIS A CA 1
ATOM 2794 C C . HIS A 1 348 ? -8.818 -2.206 -8.123 1.00 94.12 348 HIS A C 1
ATOM 2796 O O . HIS A 1 348 ? -9.484 -1.507 -7.359 1.00 94.12 348 HIS A O 1
ATOM 2802 N N . GLY A 1 349 ? -9.273 -2.553 -9.328 1.00 94.19 349 GLY A N 1
ATOM 2803 C CA . GLY A 1 349 ? -10.644 -2.313 -9.773 1.00 94.19 349 GLY A CA 1
ATOM 2804 C C . GLY A 1 349 ? -11.649 -3.178 -9.013 1.00 94.19 349 GLY A C 1
ATOM 2805 O O . GLY A 1 349 ? -12.645 -2.660 -8.513 1.00 94.19 349 GLY A O 1
ATOM 2806 N N . ILE A 1 350 ? -11.352 -4.472 -8.869 1.00 95.56 350 ILE A N 1
ATOM 2807 C CA . ILE A 1 350 ? -12.170 -5.442 -8.130 1.00 95.56 350 ILE A CA 1
ATOM 2808 C C . ILE A 1 350 ? -12.210 -5.072 -6.644 1.00 95.56 350 ILE A C 1
ATOM 2810 O O . ILE A 1 350 ? -13.300 -4.963 -6.084 1.00 95.56 350 ILE A O 1
ATOM 2814 N N . THR A 1 351 ? -11.066 -4.794 -6.007 1.00 94.94 351 THR A N 1
ATOM 2815 C CA . THR A 1 351 ? -11.050 -4.327 -4.608 1.00 94.94 351 THR A CA 1
ATOM 2816 C C . THR A 1 351 ? -11.743 -2.975 -4.461 1.00 94.94 351 THR A C 1
ATOM 2818 O O . THR A 1 351 ? -12.452 -2.751 -3.489 1.00 94.94 351 THR A O 1
ATOM 2821 N N . GLY A 1 352 ? -11.616 -2.079 -5.442 1.00 94.44 352 GLY A N 1
ATOM 2822 C CA . GLY A 1 352 ? -12.308 -0.793 -5.428 1.00 94.44 352 GLY A CA 1
ATOM 2823 C C . GLY A 1 352 ? -13.829 -0.927 -5.465 1.00 94.44 352 GLY A C 1
ATOM 2824 O O . GLY A 1 352 ? -14.519 -0.103 -4.872 1.00 94.44 352 GLY A O 1
ATOM 2825 N N . TYR A 1 353 ? -14.343 -1.955 -6.140 1.00 96.38 353 TYR A N 1
ATOM 2826 C CA . TYR A 1 353 ? -15.773 -2.231 -6.225 1.00 96.38 353 TYR A CA 1
ATOM 2827 C C . TYR A 1 353 ? -16.297 -2.989 -4.996 1.00 96.38 353 TYR A C 1
ATOM 2829 O O . TYR A 1 353 ? -17.270 -2.550 -4.391 1.00 96.38 353 TYR A O 1
ATOM 2837 N N . PHE A 1 354 ? -15.646 -4.089 -4.603 1.00 96.88 354 PHE A N 1
ATOM 2838 C CA . PHE A 1 354 ? -16.139 -4.970 -3.534 1.00 96.88 354 PHE A CA 1
ATOM 2839 C C . PHE A 1 354 ? -15.635 -4.622 -2.137 1.00 96.88 354 PHE A C 1
ATOM 2841 O O . PHE A 1 354 ? -16.347 -4.863 -1.178 1.00 96.88 354 PHE A O 1
ATOM 2848 N N . LEU A 1 355 ? -14.428 -4.078 -1.998 1.00 95.12 355 LEU A N 1
ATOM 2849 C CA . LEU A 1 355 ? -13.866 -3.653 -0.709 1.00 95.12 355 LEU A CA 1
ATOM 2850 C C . LEU A 1 355 ? -13.901 -2.140 -0.551 1.00 95.12 355 LEU A C 1
ATOM 2852 O O . LEU A 1 355 ? -13.448 -1.623 0.457 1.00 95.12 355 LEU A O 1
ATOM 2856 N N . THR A 1 356 ? -14.380 -1.396 -1.552 1.00 93.06 356 THR A N 1
ATOM 2857 C CA . THR A 1 356 ? -14.391 0.073 -1.544 1.00 93.06 356 THR A CA 1
ATOM 2858 C C . THR A 1 356 ? -13.012 0.718 -1.309 1.00 93.06 356 THR A C 1
ATOM 2860 O O . THR A 1 356 ? -12.906 1.897 -0.965 1.00 93.06 356 THR A O 1
ATOM 2863 N N . ILE A 1 357 ? -11.944 -0.043 -1.578 1.00 90.31 357 ILE A N 1
ATOM 2864 C CA . ILE A 1 357 ? -10.546 0.366 -1.460 1.00 90.31 357 ILE A CA 1
ATOM 2865 C C . ILE A 1 357 ? -9.922 0.378 -2.852 1.00 90.31 357 ILE A C 1
ATOM 2867 O O . ILE A 1 357 ? -9.740 -0.662 -3.489 1.00 90.31 357 ILE A O 1
ATOM 2871 N N . ASN A 1 358 ? -9.553 1.569 -3.324 1.00 88.75 358 ASN A N 1
ATOM 2872 C CA . ASN A 1 358 ? -8.983 1.745 -4.653 1.00 88.75 358 ASN A CA 1
ATOM 2873 C C . ASN A 1 358 ? -7.656 2.508 -4.610 1.00 88.75 358 ASN A C 1
ATOM 2875 O O . ASN A 1 358 ? -7.604 3.710 -4.341 1.00 88.75 358 ASN A O 1
ATOM 2879 N N . PHE A 1 359 ? -6.581 1.828 -4.998 1.00 89.31 359 PHE A N 1
ATOM 2880 C CA . PHE A 1 359 ? -5.249 2.412 -5.078 1.00 89.31 359 PHE A CA 1
ATOM 2881 C C . PHE A 1 359 ? -4.943 2.949 -6.481 1.00 89.31 359 PHE A C 1
ATOM 2883 O O . PHE A 1 359 ? -4.041 2.480 -7.180 1.00 89.31 359 PHE A O 1
ATOM 2890 N N . LYS A 1 360 ? -5.670 3.993 -6.897 1.00 87.69 360 LYS A N 1
ATOM 2891 C CA . LYS A 1 360 ? -5.525 4.622 -8.229 1.00 87.69 360 LYS A CA 1
ATOM 2892 C C . LYS A 1 360 ? -4.082 5.016 -8.570 1.00 87.69 360 LYS A C 1
ATOM 2894 O O . LYS A 1 360 ? -3.675 4.971 -9.727 1.00 87.69 360 LYS A O 1
ATOM 2899 N N . PHE A 1 361 ? -3.288 5.392 -7.569 1.00 87.12 361 PHE A N 1
ATOM 2900 C CA . PHE A 1 361 ? -1.887 5.757 -7.777 1.00 87.12 361 PHE A CA 1
ATOM 2901 C C . PHE A 1 361 ? -1.010 4.557 -8.161 1.00 87.12 361 PHE A C 1
ATOM 2903 O O . PHE A 1 361 ? -0.169 4.673 -9.049 1.00 87.12 361 PHE A O 1
ATOM 2910 N N . LEU A 1 362 ? -1.226 3.389 -7.545 1.00 89.75 362 LEU A N 1
ATOM 2911 C CA . LEU A 1 362 ? -0.515 2.159 -7.907 1.00 89.75 362 LEU A CA 1
ATOM 2912 C C . LEU A 1 362 ? -0.860 1.732 -9.335 1.00 89.75 362 LEU A C 1
ATOM 2914 O O . LEU A 1 362 ? 0.027 1.300 -10.072 1.00 89.75 362 LEU A O 1
ATOM 2918 N N . GLN A 1 363 ? -2.124 1.898 -9.736 1.00 90.69 363 GLN A N 1
ATOM 2919 C CA . GLN A 1 363 ? -2.569 1.646 -11.108 1.00 90.69 363 GLN A CA 1
ATOM 2920 C C . GLN A 1 363 ? -1.873 2.579 -12.107 1.00 90.69 363 GLN A C 1
ATOM 2922 O O . GLN A 1 363 ? -1.375 2.114 -13.130 1.00 90.69 363 GLN A O 1
ATOM 2927 N N . LEU A 1 364 ? -1.760 3.875 -11.788 1.00 87.25 364 LEU A N 1
ATOM 2928 C CA . LEU A 1 364 ? -1.032 4.846 -12.612 1.00 87.25 364 LEU A CA 1
ATOM 2929 C C . LEU A 1 364 ? 0.437 4.447 -12.805 1.00 87.25 364 LEU A C 1
ATOM 2931 O O . LEU A 1 364 ? 0.930 4.418 -13.933 1.00 87.25 364 LEU A O 1
ATOM 2935 N N . LEU A 1 365 ? 1.140 4.125 -11.716 1.00 90.19 365 LEU A N 1
ATOM 2936 C CA . LEU A 1 365 ? 2.542 3.707 -11.792 1.00 90.19 365 LEU A CA 1
ATOM 2937 C C . LEU A 1 365 ? 2.711 2.415 -12.604 1.00 90.19 365 LEU A C 1
ATOM 2939 O O . LEU A 1 365 ? 3.658 2.295 -13.381 1.00 90.19 365 LEU A O 1
ATOM 2943 N N . ASN A 1 366 ? 1.776 1.473 -12.458 1.00 90.06 366 ASN A N 1
ATOM 2944 C CA . ASN A 1 366 ? 1.740 0.250 -13.253 1.00 90.06 366 ASN A CA 1
ATOM 2945 C C . ASN A 1 366 ? 1.546 0.540 -14.739 1.00 90.06 366 ASN A C 1
ATOM 2947 O O . ASN A 1 366 ? 2.268 -0.019 -15.564 1.00 90.06 366 ASN A O 1
ATOM 2951 N N . ALA A 1 367 ? 0.610 1.422 -15.096 1.00 87.44 367 ALA A N 1
ATOM 2952 C CA . ALA A 1 367 ? 0.354 1.780 -16.488 1.00 87.44 367 ALA A CA 1
ATOM 2953 C C . ALA A 1 367 ? 1.633 2.297 -17.153 1.00 87.44 367 ALA A C 1
ATOM 2955 O O . ALA A 1 367 ? 2.027 1.816 -18.214 1.00 87.44 367 ALA A O 1
ATOM 2956 N N . LEU A 1 368 ? 2.356 3.185 -16.470 1.00 83.62 368 LEU A N 1
ATOM 2957 C CA . LEU A 1 368 ? 3.600 3.792 -16.952 1.00 83.62 368 LEU A CA 1
ATOM 2958 C C . LEU A 1 368 ? 4.791 2.815 -17.053 1.00 83.62 368 LEU A C 1
ATOM 2960 O O . LEU A 1 368 ? 5.867 3.208 -17.504 1.00 83.62 368 LEU A O 1
ATOM 2964 N N . SER A 1 369 ? 4.610 1.540 -16.686 1.00 82.56 369 SER A N 1
ATOM 2965 C CA . SER A 1 369 ? 5.589 0.472 -16.930 1.00 82.56 369 SER A CA 1
ATOM 2966 C C . SER A 1 369 ? 5.689 0.059 -18.403 1.00 82.56 369 SER A C 1
ATOM 2968 O O . SER A 1 369 ? 6.703 -0.525 -18.817 1.00 82.56 369 SER A O 1
ATOM 2970 N N . LEU A 1 370 ? 4.650 0.348 -19.196 1.00 84.12 370 LEU A N 1
ATOM 2971 C CA . LEU A 1 370 ? 4.607 0.030 -20.613 1.00 84.12 370 LEU A CA 1
ATOM 2972 C C . LEU A 1 370 ? 5.259 1.125 -21.450 1.00 84.12 370 LEU A C 1
ATOM 2974 O O . LEU A 1 370 ? 5.126 2.323 -21.199 1.00 84.12 370 LEU A O 1
ATOM 2978 N N . ASN A 1 371 ? 5.925 0.700 -22.521 1.00 80.62 371 ASN A N 1
ATOM 2979 C CA . ASN A 1 371 ? 6.442 1.612 -23.528 1.00 80.62 371 ASN A CA 1
ATOM 2980 C C . ASN A 1 371 ? 5.293 2.077 -24.438 1.00 80.62 371 ASN A C 1
ATOM 2982 O O . ASN A 1 371 ? 5.186 1.661 -25.593 1.00 80.62 371 ASN A O 1
ATOM 2986 N N . PHE A 1 372 ? 4.421 2.936 -23.899 1.00 72.94 372 PHE A N 1
ATOM 2987 C CA . PHE A 1 372 ? 3.300 3.513 -24.642 1.00 72.94 372 PHE A CA 1
ATOM 2988 C C . PHE A 1 372 ? 3.755 4.220 -25.907 1.00 72.94 372 PHE A C 1
ATOM 2990 O O . PHE A 1 372 ? 3.027 4.203 -26.886 1.00 72.94 372 PHE A O 1
ATOM 2997 N N . TRP A 1 373 ? 4.964 4.782 -25.925 1.00 69.94 373 TRP A N 1
ATOM 2998 C CA . TRP A 1 373 ? 5.515 5.396 -27.127 1.00 69.94 373 TRP A CA 1
ATOM 2999 C C . TRP A 1 373 ? 5.717 4.382 -28.254 1.00 69.94 373 TRP A C 1
ATOM 3001 O O . TRP A 1 373 ? 5.344 4.646 -29.391 1.00 69.94 373 TRP A O 1
ATOM 3011 N N . ALA A 1 374 ? 6.257 3.199 -27.953 1.00 72.25 374 ALA A N 1
ATOM 3012 C CA . ALA A 1 374 ? 6.408 2.137 -28.944 1.00 72.25 374 ALA A CA 1
ATOM 3013 C C . ALA A 1 374 ? 5.054 1.586 -29.414 1.00 72.25 374 ALA A C 1
ATOM 3015 O O . ALA A 1 374 ? 4.894 1.295 -30.598 1.00 72.25 374 ALA A O 1
ATOM 3016 N N . ILE A 1 375 ? 4.082 1.458 -28.504 1.00 71.19 375 ILE A N 1
ATOM 3017 C CA . ILE A 1 375 ? 2.713 1.036 -28.839 1.00 71.19 375 ILE A CA 1
ATOM 3018 C C . ILE A 1 375 ? 2.051 2.087 -29.734 1.00 71.19 375 ILE A C 1
ATOM 3020 O O . ILE A 1 375 ? 1.582 1.759 -30.819 1.00 71.19 375 ILE A O 1
ATOM 3024 N N . TYR A 1 376 ? 2.092 3.353 -29.320 1.00 68.25 376 TYR A N 1
ATOM 3025 C CA . TYR A 1 376 ? 1.592 4.499 -30.068 1.00 68.25 376 TYR A CA 1
ATOM 3026 C C . TYR A 1 376 ? 2.225 4.549 -31.456 1.00 68.25 376 TYR A C 1
ATOM 3028 O O . TYR A 1 376 ? 1.510 4.460 -32.442 1.00 68.25 376 TYR A O 1
ATOM 3036 N N . ALA A 1 377 ? 3.556 4.560 -31.559 1.00 68.62 377 ALA A N 1
ATOM 3037 C CA . ALA A 1 377 ? 4.264 4.608 -32.836 1.00 68.62 377 ALA A CA 1
ATOM 3038 C C . ALA A 1 377 ? 3.939 3.426 -33.767 1.00 68.62 377 ALA A C 1
ATOM 3040 O O . ALA A 1 377 ? 4.038 3.576 -34.980 1.00 68.62 377 ALA A O 1
ATOM 3041 N N . ARG A 1 378 ? 3.565 2.254 -33.234 1.00 73.38 378 ARG A N 1
ATOM 3042 C CA . ARG A 1 378 ? 3.111 1.110 -34.042 1.00 73.38 378 ARG A CA 1
ATOM 3043 C C . ARG A 1 378 ? 1.667 1.271 -34.506 1.00 73.38 378 ARG A C 1
ATOM 3045 O O . ARG A 1 378 ? 1.403 1.069 -35.683 1.00 73.38 378 ARG A O 1
ATOM 3052 N N . LEU A 1 379 ? 0.761 1.650 -33.605 1.00 67.56 379 LEU A N 1
ATOM 3053 C CA . LEU A 1 379 ? -0.664 1.817 -33.910 1.00 67.56 379 LEU A CA 1
ATOM 3054 C C . LEU A 1 379 ? -0.923 3.021 -34.829 1.00 67.56 379 LEU A C 1
ATOM 3056 O O . LEU A 1 379 ? -1.788 2.967 -35.694 1.00 67.56 379 LEU A O 1
ATOM 3060 N N . TRP A 1 380 ? -0.153 4.097 -34.678 1.00 67.06 380 TRP A N 1
ATOM 3061 C CA . TRP A 1 380 ? -0.378 5.370 -35.366 1.00 67.06 380 TRP A CA 1
ATOM 3062 C C . TRP A 1 380 ? 0.363 5.545 -36.692 1.00 67.06 380 TRP A C 1
ATOM 3064 O O . TRP A 1 380 ? 0.151 6.546 -37.370 1.00 67.06 380 TRP A O 1
ATOM 3074 N N . ARG A 1 381 ? 1.191 4.584 -37.117 1.00 63.81 381 ARG A N 1
ATOM 3075 C CA . ARG A 1 381 ? 1.837 4.633 -38.444 1.00 63.81 381 ARG A CA 1
ATOM 3076 C C . ARG A 1 381 ? 0.854 4.505 -39.619 1.00 63.81 381 ARG A C 1
ATOM 3078 O O . ARG A 1 381 ? 1.286 4.692 -40.749 1.00 63.81 381 ARG A O 1
ATOM 3085 N N . GLY A 1 382 ? -0.432 4.222 -39.371 1.00 58.19 382 GLY A N 1
ATOM 3086 C CA . GLY A 1 382 ? -1.441 4.037 -40.424 1.00 58.19 382 GLY A CA 1
ATOM 3087 C C . GLY A 1 382 ? -2.833 4.626 -40.163 1.00 58.19 382 GLY A C 1
ATOM 3088 O O . GLY A 1 382 ? -3.723 4.396 -40.972 1.00 58.19 382 GLY A O 1
ATOM 3089 N N . LEU A 1 383 ? -3.058 5.368 -39.070 1.00 55.78 383 LEU A N 1
ATOM 3090 C CA . LEU A 1 383 ? -4.377 5.936 -38.752 1.00 55.78 383 LEU A CA 1
ATOM 3091 C C . LEU A 1 383 ? -4.431 7.440 -39.071 1.00 55.78 383 LEU A C 1
ATOM 3093 O O . LEU A 1 383 ? -3.540 8.176 -38.638 1.00 55.78 383 LEU A O 1
ATOM 3097 N N . PRO A 1 384 ? -5.474 7.929 -39.777 1.00 63.09 384 PRO A N 1
ATOM 3098 C CA . PRO A 1 384 ? -5.715 9.356 -39.934 1.00 63.09 384 PRO A CA 1
ATOM 3099 C C . PRO A 1 384 ? -5.820 10.014 -38.563 1.00 63.09 384 PRO A C 1
ATOM 3101 O O . PRO A 1 384 ? -6.484 9.498 -37.662 1.00 63.09 384 PRO A O 1
ATOM 3104 N N . VAL A 1 385 ? -5.190 11.180 -38.433 1.00 55.06 385 VAL A N 1
ATOM 3105 C CA . VAL A 1 385 ? -5.050 11.929 -37.180 1.00 55.06 385 VAL A CA 1
ATOM 3106 C C . VAL A 1 385 ? -6.367 11.989 -36.397 1.00 55.06 385 VAL A C 1
ATOM 3108 O O . VAL A 1 385 ? -6.384 11.671 -35.211 1.00 55.06 385 VAL A O 1
ATOM 3111 N N . LEU A 1 386 ? -7.482 12.284 -37.074 1.00 52.22 386 LEU A N 1
ATOM 3112 C CA . LEU A 1 386 ? -8.825 12.389 -36.491 1.00 52.22 386 LEU A CA 1
ATOM 3113 C C . LEU A 1 386 ? -9.303 11.119 -35.762 1.00 52.22 386 LEU A C 1
ATOM 3115 O O . LEU A 1 386 ? -9.904 11.216 -34.697 1.00 52.22 386 LEU A O 1
ATOM 3119 N N . VAL A 1 387 ? -9.020 9.930 -36.299 1.00 58.56 387 VAL A N 1
ATOM 3120 C CA . VAL A 1 387 ? -9.460 8.654 -35.706 1.00 58.56 387 VAL A CA 1
ATOM 3121 C C . VAL A 1 387 ? -8.669 8.360 -34.441 1.00 58.56 387 VAL A C 1
ATOM 3123 O O . VAL A 1 387 ? -9.218 7.891 -33.449 1.00 58.56 387 VAL A O 1
ATOM 3126 N N . GLY A 1 388 ? -7.382 8.695 -34.432 1.00 56.41 388 GLY A N 1
ATOM 3127 C CA . GLY A 1 388 ? -6.580 8.554 -33.232 1.00 56.41 388 GLY A CA 1
ATOM 3128 C C . GLY A 1 388 ? -6.922 9.582 -32.142 1.00 56.41 388 GLY A C 1
ATOM 3129 O O . GLY A 1 388 ? -6.806 9.249 -30.963 1.00 56.41 388 GLY A O 1
ATOM 3130 N N . TRP A 1 389 ? -7.422 10.776 -32.497 1.00 55.22 389 TRP A N 1
ATOM 3131 C CA . TRP A 1 389 ? -8.067 11.692 -31.539 1.00 55.22 389 TRP A CA 1
ATOM 3132 C C . TRP A 1 389 ? -9.345 11.091 -30.957 1.00 55.22 389 TRP A C 1
ATOM 3134 O O . TRP A 1 389 ? -9.570 11.193 -29.756 1.00 55.22 389 TRP A O 1
ATOM 3144 N N . LEU A 1 390 ? -10.151 10.427 -31.784 1.00 55.72 390 LEU A N 1
ATOM 3145 C CA . LEU A 1 390 ? -11.408 9.804 -31.372 1.00 55.72 390 LEU A CA 1
ATOM 3146 C C . LEU A 1 390 ? -11.163 8.600 -30.452 1.00 55.72 390 LEU A C 1
ATOM 3148 O O . LEU A 1 390 ? -11.783 8.502 -29.402 1.00 55.72 390 LEU A O 1
ATOM 3152 N N . VAL A 1 391 ? -10.186 7.743 -30.764 1.00 56.91 391 VAL A N 1
ATOM 3153 C CA . VAL A 1 391 ? -9.769 6.625 -29.897 1.00 56.91 391 VAL A CA 1
ATOM 3154 C C . VAL A 1 391 ? -9.104 7.129 -28.616 1.00 56.91 391 VAL A C 1
ATOM 3156 O O . VAL A 1 391 ? -9.400 6.621 -27.540 1.00 56.91 391 VAL A O 1
ATOM 3159 N N . GLY A 1 392 ? -8.249 8.155 -28.693 1.00 53.56 392 GLY A N 1
ATOM 3160 C CA . GLY A 1 392 ? -7.680 8.808 -27.511 1.00 53.56 392 GLY A CA 1
ATOM 3161 C C . GLY A 1 392 ? -8.753 9.444 -26.620 1.00 53.56 392 GLY A C 1
ATOM 3162 O O . GLY A 1 392 ? -8.685 9.316 -25.401 1.00 53.56 392 GLY A O 1
ATOM 3163 N N . GLY A 1 393 ? -9.776 10.050 -27.228 1.00 51.84 393 GLY A N 1
ATOM 3164 C CA . GLY A 1 393 ? -10.958 10.610 -26.572 1.00 51.84 393 GLY A CA 1
ATOM 3165 C C . GLY A 1 393 ? -11.890 9.549 -25.975 1.00 51.84 393 GLY A C 1
ATOM 3166 O O . GLY A 1 393 ? -12.406 9.736 -24.878 1.00 51.84 393 GLY A O 1
ATOM 3167 N N . ILE A 1 394 ? -12.059 8.402 -26.636 1.00 53.47 394 ILE A N 1
ATOM 3168 C CA . ILE A 1 394 ? -12.821 7.256 -26.118 1.00 53.47 394 ILE A CA 1
ATOM 3169 C C . ILE A 1 394 ? -12.073 6.600 -24.958 1.00 53.47 394 ILE A C 1
ATOM 3171 O O . ILE A 1 394 ? -12.684 6.309 -23.938 1.00 53.47 394 ILE A O 1
ATOM 3175 N N . LEU A 1 395 ? -10.752 6.416 -25.056 1.00 49.53 395 LEU A N 1
ATOM 3176 C CA . LEU A 1 395 ? -9.938 5.941 -23.934 1.00 49.53 395 LEU A CA 1
ATOM 3177 C C . LEU A 1 395 ? -9.992 6.943 -22.771 1.00 49.53 395 LEU A C 1
ATOM 3179 O O . LEU A 1 395 ? -10.197 6.536 -21.634 1.00 49.53 395 LEU A O 1
ATOM 3183 N N . PHE A 1 396 ? -9.918 8.248 -23.046 1.00 47.25 396 PHE A N 1
ATOM 3184 C CA . PHE A 1 396 ? -10.164 9.311 -22.065 1.00 47.25 396 PHE A CA 1
ATOM 3185 C C . PHE A 1 396 ? -11.535 9.158 -21.377 1.00 47.25 396 PHE A C 1
ATOM 3187 O O . PHE A 1 396 ? -11.614 9.238 -20.153 1.00 47.25 396 PHE A O 1
ATOM 3194 N N . PHE A 1 397 ? -12.594 8.863 -22.139 1.00 44.84 397 PHE A N 1
ATOM 3195 C CA . PHE A 1 397 ? -13.949 8.651 -21.618 1.00 44.84 397 PHE A CA 1
ATOM 3196 C C . PHE A 1 397 ? -14.113 7.336 -20.844 1.00 44.84 397 PHE A C 1
ATOM 3198 O O . PHE A 1 397 ? -14.833 7.303 -19.851 1.00 44.84 397 PHE A O 1
ATOM 3205 N N . LEU A 1 398 ? -13.441 6.259 -21.255 1.00 45.31 398 LEU A N 1
ATOM 3206 C CA . LEU A 1 398 ? -13.456 4.969 -20.557 1.00 45.31 398 LEU A CA 1
ATOM 3207 C C . LEU A 1 398 ? -12.659 5.023 -19.243 1.00 45.31 398 LEU A C 1
ATOM 3209 O O . LEU A 1 398 ? -12.998 4.334 -18.285 1.00 45.31 398 LEU A O 1
ATOM 3213 N N . PHE A 1 399 ? -11.655 5.901 -19.155 1.00 51.44 399 PHE A N 1
ATOM 3214 C CA . PHE A 1 399 ? -10.878 6.170 -17.941 1.00 51.44 399 PHE A CA 1
ATOM 3215 C C . PHE A 1 399 ? -11.396 7.383 -17.140 1.00 51.44 399 PHE A C 1
ATOM 3217 O O . PHE A 1 399 ? -10.628 8.020 -16.418 1.00 51.44 399 PHE A O 1
ATOM 3224 N N . ARG A 1 400 ? -12.708 7.674 -17.204 1.00 45.97 400 ARG A N 1
ATOM 3225 C CA . ARG A 1 400 ? -13.392 8.783 -16.496 1.00 45.97 400 ARG A CA 1
ATOM 3226 C C . ARG A 1 400 ? -13.124 8.854 -14.987 1.00 45.97 400 ARG A C 1
ATOM 3228 O O . ARG A 1 400 ? -13.313 9.889 -14.383 1.00 45.97 400 ARG A O 1
ATOM 3235 N N . THR A 1 401 ? -12.649 7.784 -14.352 1.00 47.00 401 THR A N 1
ATOM 3236 C CA . THR A 1 401 ? -12.238 7.784 -12.934 1.00 47.00 401 THR A CA 1
ATOM 3237 C C . THR A 1 401 ? -10.877 8.448 -12.672 1.00 47.00 401 THR A C 1
ATOM 3239 O O . THR A 1 401 ? -10.421 8.484 -11.517 1.00 47.00 401 THR A O 1
ATOM 3242 N N . ILE A 1 402 ? -10.233 8.970 -13.721 1.00 52.25 402 ILE A N 1
ATOM 3243 C CA . ILE A 1 402 ? -8.941 9.655 -13.725 1.00 52.25 402 ILE A CA 1
ATOM 3244 C C . ILE A 1 402 ? -9.109 11.075 -14.312 1.00 52.25 402 ILE A C 1
ATOM 3246 O O . ILE A 1 402 ? -8.444 11.446 -15.280 1.00 52.25 402 ILE A O 1
ATOM 3250 N N . ASP A 1 403 ? -9.984 11.881 -13.701 1.00 53.38 403 ASP A N 1
ATOM 3251 C CA . ASP A 1 403 ? -10.461 13.206 -14.160 1.00 53.38 403 ASP A CA 1
ATOM 3252 C C . ASP A 1 403 ? -9.381 14.229 -14.574 1.00 53.38 403 ASP A C 1
ATOM 3254 O O . ASP A 1 403 ? -9.663 15.204 -15.262 1.00 53.38 403 ASP A O 1
ATOM 3258 N N . PHE A 1 404 ? -8.121 14.016 -14.195 1.00 50.81 404 PHE A N 1
ATOM 3259 C CA . PHE A 1 404 ? -7.032 14.968 -14.414 1.00 50.81 404 PHE A CA 1
ATOM 3260 C C . PHE A 1 404 ? -5.955 14.481 -15.408 1.00 50.81 404 PHE A C 1
ATOM 3262 O O . PHE A 1 404 ? -5.336 15.274 -16.117 1.00 50.81 404 PHE A O 1
ATOM 3269 N N . ILE A 1 405 ? -5.734 13.166 -15.520 1.00 50.34 405 ILE A N 1
ATOM 3270 C CA . ILE A 1 405 ? -4.673 12.612 -16.388 1.00 50.34 405 ILE A CA 1
ATOM 3271 C C . ILE A 1 405 ? -5.112 12.628 -17.847 1.00 50.34 405 ILE A C 1
ATOM 3273 O O . ILE A 1 405 ? -4.294 12.876 -18.729 1.00 50.34 405 ILE A O 1
ATOM 3277 N N . GLY A 1 406 ? -6.407 12.450 -18.101 1.00 51.78 406 GLY A N 1
ATOM 3278 C CA . GLY A 1 406 ? -6.957 12.575 -19.441 1.00 51.78 406 GLY A CA 1
ATOM 3279 C C . GLY A 1 406 ? -6.705 13.957 -20.061 1.00 51.78 406 GLY A C 1
ATOM 3280 O O . GLY A 1 406 ? -6.322 14.046 -21.226 1.00 51.78 406 GLY A O 1
ATOM 3281 N N . GLY A 1 407 ? -6.849 15.034 -19.276 1.00 55.94 407 GLY A N 1
ATOM 3282 C CA . GLY A 1 407 ? -6.598 16.402 -19.745 1.00 55.94 407 GLY A CA 1
ATOM 3283 C C . GLY A 1 407 ? -5.123 16.639 -20.080 1.00 55.94 407 GLY A C 1
ATOM 3284 O O . GLY A 1 407 ? -4.799 17.249 -21.098 1.00 55.94 407 GLY A O 1
ATOM 3285 N N . LEU A 1 408 ? -4.21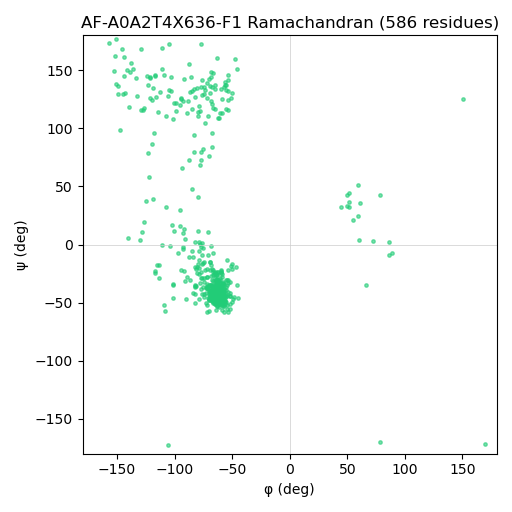4 16.068 -19.283 1.00 54.09 408 LEU A N 1
ATOM 3286 C CA . LEU A 1 408 ? -2.774 16.090 -19.557 1.00 54.09 408 LEU A CA 1
ATOM 3287 C C . LEU A 1 408 ? -2.393 15.277 -20.794 1.00 54.09 408 LEU A C 1
ATOM 3289 O O . LEU A 1 408 ? -1.559 15.728 -21.571 1.00 54.09 408 LEU A O 1
ATOM 3293 N N . VAL A 1 409 ? -3.005 14.110 -21.008 1.00 52.88 409 VAL A N 1
ATOM 3294 C CA . VAL A 1 409 ? -2.794 13.289 -22.212 1.00 52.88 409 VAL A CA 1
ATOM 3295 C C . VAL A 1 409 ? -3.307 14.011 -23.467 1.00 52.88 409 VAL A C 1
ATOM 3297 O O . VAL A 1 409 ? -2.648 13.966 -24.504 1.00 52.88 409 VAL A O 1
ATOM 3300 N N . PHE A 1 410 ? -4.425 14.737 -23.371 1.00 55.59 410 PHE A N 1
ATOM 3301 C CA . PHE A 1 410 ? -4.965 15.555 -24.462 1.00 55.59 410 PHE A CA 1
ATOM 3302 C C . PHE A 1 410 ? -4.046 16.738 -24.818 1.00 55.59 410 PHE A C 1
ATOM 3304 O O . PHE A 1 410 ? -3.650 16.894 -25.976 1.00 55.59 410 PHE A O 1
ATOM 3311 N N . LEU A 1 411 ? -3.611 17.519 -23.822 1.00 54.38 411 LEU A N 1
ATOM 3312 C CA . LEU A 1 411 ? -2.630 18.599 -24.012 1.00 54.38 411 LEU A CA 1
ATOM 3313 C C . LEU A 1 411 ? -1.270 18.064 -24.507 1.00 54.38 411 LEU A C 1
ATOM 3315 O O . LEU A 1 411 ? -0.563 18.726 -25.269 1.00 54.38 411 LEU A O 1
ATOM 3319 N N . PHE A 1 412 ? -0.918 16.835 -24.130 1.00 58.25 412 PHE A N 1
ATOM 3320 C CA . PHE A 1 412 ? 0.285 16.145 -24.586 1.00 58.25 412 PHE A CA 1
ATOM 3321 C C . PHE A 1 412 ? 0.202 15.701 -26.051 1.00 58.25 412 PHE A C 1
ATOM 3323 O O . PHE A 1 412 ? 1.195 15.825 -26.769 1.00 58.25 412 PHE A O 1
ATOM 3330 N N . GLY A 1 413 ? -0.971 15.263 -26.523 1.00 59.78 413 GLY A N 1
ATOM 3331 C CA . GLY A 1 413 ? -1.222 15.023 -27.947 1.00 59.78 413 GLY A CA 1
ATOM 3332 C C . GLY A 1 413 ? -0.895 16.256 -28.795 1.00 59.78 413 GLY A C 1
ATOM 3333 O O . GLY A 1 413 ? -0.220 16.136 -29.817 1.00 59.78 413 GLY A O 1
ATOM 3334 N N . LEU A 1 414 ? -1.256 17.452 -28.314 1.00 56.62 414 LEU A N 1
ATOM 3335 C CA . LEU A 1 414 ? -0.944 18.724 -28.977 1.00 56.62 414 LEU A CA 1
ATOM 3336 C C . LEU A 1 414 ? 0.566 19.033 -28.998 1.00 56.62 414 LEU A C 1
ATOM 3338 O O . LEU A 1 414 ? 1.105 19.425 -30.035 1.00 56.62 414 LEU A O 1
ATOM 3342 N N . PHE A 1 415 ? 1.279 18.826 -27.885 1.00 55.22 415 PHE A N 1
ATOM 3343 C CA . PHE A 1 415 ? 2.710 19.155 -27.792 1.00 55.22 415 PHE A CA 1
ATOM 3344 C C . PHE A 1 415 ? 3.620 18.130 -28.493 1.00 55.22 415 PHE A C 1
ATOM 3346 O O . PHE A 1 415 ? 4.596 18.498 -29.152 1.00 55.22 415 PHE A O 1
ATOM 3353 N N . ALA A 1 416 ? 3.296 16.837 -28.398 1.00 55.78 416 ALA A N 1
ATOM 3354 C CA . ALA A 1 416 ? 4.007 15.773 -29.104 1.00 55.78 416 ALA A CA 1
ATOM 3355 C C . ALA A 1 416 ? 3.838 15.905 -30.626 1.00 55.78 416 ALA A C 1
ATOM 3357 O O . ALA A 1 416 ? 4.812 15.763 -31.366 1.00 55.78 416 ALA A O 1
ATOM 3358 N N . PHE A 1 417 ? 2.637 16.272 -31.089 1.00 58.16 417 PHE A N 1
ATOM 3359 C CA . PHE A 1 417 ? 2.374 16.594 -32.492 1.00 58.16 417 PHE A CA 1
ATOM 3360 C C . PHE A 1 417 ? 3.253 17.747 -33.000 1.00 58.16 417 PHE A C 1
ATOM 3362 O O . PHE A 1 417 ? 3.832 17.656 -34.085 1.00 58.16 417 PHE A O 1
ATOM 3369 N N . TRP A 1 418 ? 3.433 18.797 -32.193 1.00 57.84 418 TRP A N 1
ATOM 3370 C CA . TRP A 1 418 ? 4.322 19.909 -32.532 1.00 57.84 418 TRP A CA 1
ATOM 3371 C C . TRP A 1 418 ? 5.797 19.480 -32.654 1.00 57.84 418 TRP A C 1
ATOM 3373 O O . TRP A 1 418 ? 6.503 19.947 -33.549 1.00 57.84 418 TRP A O 1
ATOM 3383 N N . GLN A 1 419 ? 6.268 18.550 -31.815 1.00 54.00 419 GLN A N 1
ATOM 3384 C CA . GLN A 1 419 ? 7.652 18.057 -31.874 1.00 54.00 419 GLN A CA 1
ATOM 3385 C C . GLN A 1 419 ? 7.937 17.111 -33.052 1.00 54.00 419 GLN A C 1
ATOM 3387 O O . GLN A 1 419 ? 9.054 17.132 -33.571 1.00 54.00 419 GLN A O 1
ATOM 3392 N N . VAL A 1 420 ? 6.961 16.305 -33.490 1.00 57.53 420 VAL A N 1
ATOM 3393 C CA . VAL A 1 420 ? 7.121 15.361 -34.618 1.00 57.53 420 VAL A CA 1
ATOM 3394 C C . VAL A 1 420 ? 7.321 16.087 -35.956 1.00 57.53 420 VAL A C 1
ATOM 3396 O O . VAL A 1 420 ? 7.989 15.561 -36.842 1.00 57.53 420 VAL A O 1
ATOM 3399 N N . ARG A 1 421 ? 6.820 17.320 -36.103 1.00 59.81 421 ARG A N 1
ATOM 3400 C CA . ARG A 1 421 ? 6.913 18.098 -37.352 1.00 59.81 421 ARG A CA 1
ATOM 3401 C C . ARG A 1 421 ? 8.271 18.761 -37.632 1.00 59.81 421 ARG A C 1
ATOM 3403 O O . ARG A 1 421 ? 8.383 19.425 -38.657 1.00 59.81 421 ARG A O 1
ATOM 3410 N N . ARG A 1 422 ? 9.300 18.623 -36.781 1.00 52.34 422 ARG A N 1
ATOM 3411 C CA . ARG A 1 422 ? 10.629 19.220 -37.049 1.00 52.34 422 ARG A CA 1
ATOM 3412 C C . ARG A 1 422 ? 11.631 18.184 -37.581 1.00 52.34 422 ARG A C 1
ATOM 3414 O O . ARG A 1 422 ? 12.080 17.345 -36.790 1.00 52.34 422 ARG A O 1
ATOM 3421 N N . PRO A 1 423 ? 11.994 18.253 -38.877 1.00 45.50 423 PRO A N 1
ATOM 3422 C CA . PRO A 1 423 ? 12.943 17.345 -39.492 1.00 45.50 423 PRO A CA 1
ATOM 3423 C C . PRO A 1 423 ? 14.351 17.802 -39.113 1.00 45.50 423 PRO A C 1
ATOM 3425 O O . PRO A 1 423 ? 14.766 18.901 -39.448 1.00 45.50 423 PRO A O 1
ATOM 3428 N N . GLU A 1 424 ? 14.999 16.992 -38.284 1.00 52.53 424 GLU A N 1
ATOM 3429 C CA . GLU A 1 424 ? 16.431 16.665 -38.272 1.00 52.53 424 GLU A CA 1
ATOM 3430 C C . GLU A 1 424 ? 16.878 16.338 -36.836 1.00 52.53 424 GLU A C 1
ATOM 3432 O O . GLU A 1 424 ? 16.617 17.095 -35.890 1.00 52.53 424 GLU A O 1
ATOM 3437 N N . PRO A 1 425 ? 17.480 15.157 -36.612 1.00 55.22 425 PRO A N 1
ATOM 3438 C CA . PRO A 1 425 ? 18.060 14.818 -35.326 1.00 55.22 425 PRO A CA 1
ATOM 3439 C C . PRO A 1 425 ? 19.319 15.664 -35.114 1.00 55.22 425 PRO A C 1
ATOM 3441 O O . PRO A 1 425 ? 20.334 15.448 -35.767 1.00 55.22 425 PRO A O 1
ATOM 3444 N N . ALA A 1 426 ? 19.264 16.605 -34.170 1.00 57.69 426 ALA A N 1
ATOM 3445 C CA . ALA A 1 426 ? 20.466 17.264 -33.673 1.00 57.69 426 ALA A CA 1
ATOM 3446 C C . ALA A 1 426 ? 21.493 16.207 -33.201 1.00 57.69 426 ALA A C 1
ATOM 3448 O O . ALA A 1 426 ? 21.085 15.156 -32.681 1.00 57.69 426 ALA A O 1
ATOM 3449 N N . PRO A 1 427 ? 22.804 16.461 -33.364 1.00 58.09 427 PRO A N 1
ATOM 3450 C CA . PRO A 1 427 ? 23.850 15.556 -32.906 1.00 58.09 427 PRO A CA 1
ATOM 3451 C C . PRO A 1 427 ? 23.670 15.218 -31.422 1.00 58.09 427 PRO A C 1
ATOM 3453 O O . PRO A 1 427 ? 23.263 16.050 -30.608 1.00 58.09 427 PRO A O 1
ATOM 3456 N N . PHE A 1 428 ? 23.938 13.959 -31.077 1.00 54.22 428 PHE A N 1
ATOM 3457 C CA . PHE A 1 428 ? 23.762 13.442 -29.725 1.00 54.22 428 PHE A CA 1
ATOM 3458 C C . PHE A 1 428 ? 24.660 14.204 -28.745 1.00 54.22 428 PHE A C 1
ATOM 3460 O O . PHE A 1 428 ? 25.876 14.019 -28.736 1.00 54.22 428 PHE A O 1
ATOM 3467 N N . SER A 1 429 ? 24.070 15.031 -27.882 1.00 56.78 429 SER A N 1
ATOM 3468 C CA . SER A 1 429 ? 24.787 15.505 -26.702 1.00 56.78 429 SER A CA 1
ATOM 3469 C C . SER A 1 429 ? 24.882 14.367 -25.688 1.00 56.78 429 SER A C 1
ATOM 3471 O O . SER A 1 429 ? 23.859 13.726 -25.412 1.00 56.78 429 SER A O 1
ATOM 3473 N N . PRO A 1 430 ? 26.067 14.116 -25.099 1.00 61.00 430 PRO A N 1
ATOM 3474 C CA . PRO A 1 430 ? 26.189 13.165 -24.008 1.00 61.00 430 PRO A CA 1
ATOM 3475 C C . PRO A 1 430 ? 25.187 13.556 -22.926 1.00 61.00 430 PRO A C 1
ATOM 3477 O O . PRO A 1 430 ? 25.155 14.700 -22.467 1.00 61.00 430 PRO A O 1
ATOM 3480 N N . VAL A 1 431 ? 24.324 12.610 -22.552 1.00 59.56 431 VAL A N 1
ATOM 3481 C CA . VAL A 1 431 ? 23.390 12.814 -21.449 1.00 59.56 431 VAL A CA 1
ATOM 3482 C C . VAL A 1 431 ? 24.238 13.196 -20.241 1.00 59.56 431 VAL A C 1
ATOM 3484 O O . VAL A 1 431 ? 25.060 12.400 -19.791 1.00 59.56 431 VAL A O 1
ATOM 3487 N N . VAL A 1 432 ? 24.054 14.413 -19.723 1.00 55.91 432 VAL A N 1
ATOM 3488 C CA . VAL A 1 432 ? 24.626 14.832 -18.439 1.00 55.91 432 VAL A CA 1
ATOM 3489 C C . VAL A 1 432 ? 23.879 14.058 -17.353 1.00 55.91 432 VAL A C 1
ATOM 3491 O O . VAL A 1 432 ? 22.947 14.550 -16.710 1.00 55.91 432 VAL A O 1
ATOM 3494 N N . VAL A 1 433 ? 24.221 12.776 -17.223 1.00 56.25 433 VAL A N 1
ATOM 3495 C CA . VAL A 1 433 ? 23.801 11.940 -16.108 1.00 56.25 433 VAL A CA 1
ATOM 3496 C C . VAL A 1 433 ? 24.457 12.557 -14.877 1.00 56.25 433 VAL A C 1
ATOM 3498 O O . VAL A 1 433 ? 25.637 12.910 -14.912 1.00 56.25 433 VAL A O 1
ATOM 3501 N N . LEU A 1 434 ? 23.695 12.723 -13.791 1.00 55.16 434 LEU A N 1
ATOM 3502 C CA . LEU A 1 434 ? 24.287 12.993 -12.479 1.00 55.16 434 LEU A CA 1
ATOM 3503 C C . LEU A 1 434 ? 25.462 12.025 -12.258 1.00 55.16 434 LEU A C 1
ATOM 3505 O O . LEU A 1 434 ? 25.409 10.899 -12.766 1.00 55.16 434 LEU A O 1
ATOM 3509 N N . PRO A 1 435 ? 26.494 12.389 -11.480 1.00 56.06 435 PRO A N 1
ATOM 3510 C CA . PRO A 1 435 ? 27.474 11.399 -11.077 1.00 56.06 435 PRO A CA 1
ATOM 3511 C C . PRO A 1 435 ? 26.705 10.244 -10.431 1.00 56.06 435 PRO A C 1
ATOM 3513 O O . PRO A 1 435 ? 26.055 10.424 -9.401 1.00 56.06 435 PRO A O 1
ATOM 3516 N N . ALA A 1 436 ? 26.767 9.057 -11.048 1.00 62.44 436 ALA A N 1
ATOM 3517 C CA . ALA A 1 436 ? 26.134 7.818 -10.578 1.00 62.44 436 ALA A CA 1
ATOM 3518 C C . ALA A 1 436 ? 26.375 7.551 -9.074 1.00 62.44 436 ALA A C 1
ATOM 3520 O O . ALA A 1 436 ? 25.621 6.833 -8.426 1.00 62.44 436 ALA A O 1
ATOM 3521 N N . ARG A 1 437 ? 27.400 8.214 -8.525 1.00 74.00 437 ARG A N 1
ATOM 3522 C CA . ARG A 1 437 ? 27.776 8.338 -7.120 1.00 74.00 437 ARG A CA 1
ATOM 3523 C C . ARG A 1 437 ? 26.628 8.645 -6.149 1.00 74.00 437 ARG A C 1
ATOM 3525 O O . ARG A 1 437 ? 26.709 8.139 -5.044 1.00 74.00 437 ARG A O 1
ATOM 3532 N N . LEU A 1 438 ? 25.596 9.425 -6.505 1.00 80.06 438 LEU A N 1
ATOM 3533 C CA . LEU A 1 438 ? 24.484 9.725 -5.570 1.00 80.06 438 LEU A CA 1
ATOM 3534 C C . LEU A 1 438 ? 23.213 8.906 -5.826 1.00 80.06 438 LEU A C 1
ATOM 3536 O O . LEU A 1 438 ? 22.534 8.515 -4.880 1.00 80.06 438 LEU A O 1
ATOM 3540 N N . PHE A 1 439 ? 22.902 8.608 -7.089 1.00 84.62 439 PHE A N 1
ATOM 3541 C CA . PHE A 1 439 ? 21.704 7.839 -7.432 1.00 84.62 439 PHE A CA 1
ATOM 3542 C C . PHE A 1 439 ? 21.789 6.397 -6.914 1.00 84.62 439 PHE A C 1
ATOM 3544 O O . PHE A 1 439 ? 20.832 5.894 -6.331 1.00 84.62 439 PHE A O 1
ATOM 3551 N N . THR A 1 440 ? 22.941 5.739 -7.081 1.00 85.69 440 THR A N 1
ATOM 3552 C CA . THR A 1 440 ? 23.098 4.333 -6.691 1.00 85.69 440 THR A CA 1
ATOM 3553 C C . THR A 1 440 ? 22.946 4.118 -5.182 1.00 85.69 440 THR A C 1
ATOM 3555 O O . THR A 1 440 ? 22.126 3.277 -4.818 1.00 85.69 440 THR A O 1
ATOM 3558 N N . PRO A 1 441 ? 23.634 4.861 -4.286 1.00 89.31 441 PRO A N 1
ATOM 3559 C CA . PRO A 1 441 ? 23.442 4.687 -2.845 1.00 89.31 441 PRO A CA 1
ATOM 3560 C C . PRO A 1 441 ? 22.006 4.948 -2.393 1.00 89.31 441 PRO A C 1
ATOM 3562 O O . PRO A 1 441 ? 21.496 4.194 -1.572 1.00 89.31 441 PRO A O 1
ATOM 3565 N N . LEU A 1 442 ? 21.330 5.956 -2.961 1.00 90.44 442 LEU A N 1
ATOM 3566 C CA . LEU A 1 442 ? 19.923 6.224 -2.658 1.00 90.44 442 LEU A CA 1
ATOM 3567 C C . LEU A 1 442 ? 19.038 5.036 -3.039 1.00 90.44 442 LEU A C 1
ATOM 3569 O O . LEU A 1 442 ? 18.247 4.572 -2.225 1.00 90.44 442 LEU A O 1
ATOM 3573 N N . VAL A 1 443 ? 19.163 4.539 -4.271 1.00 90.12 443 VAL A N 1
ATOM 3574 C CA . VAL A 1 443 ? 18.349 3.423 -4.766 1.00 90.12 443 VAL A CA 1
ATOM 3575 C C . VAL A 1 443 ? 18.615 2.148 -3.976 1.00 90.12 443 VAL A C 1
ATOM 3577 O O . VAL A 1 443 ? 17.666 1.479 -3.575 1.00 90.12 443 VAL A O 1
ATOM 3580 N N . VAL A 1 444 ? 19.887 1.826 -3.732 1.00 92.69 444 VAL A N 1
ATOM 3581 C CA . VAL A 1 444 ? 20.275 0.663 -2.926 1.00 92.69 444 VAL A CA 1
ATOM 3582 C C . VAL A 1 444 ? 19.734 0.808 -1.508 1.00 92.69 444 VAL A C 1
ATOM 3584 O O . VAL A 1 444 ? 19.111 -0.121 -1.015 1.00 92.69 444 VAL A O 1
ATOM 3587 N N . GLY A 1 445 ? 19.887 1.975 -0.879 1.00 94.44 445 GLY A N 1
ATOM 3588 C CA . GLY A 1 445 ? 19.337 2.247 0.447 1.00 94.44 445 GLY A CA 1
ATOM 3589 C C . GLY A 1 445 ? 17.820 2.068 0.488 1.00 94.44 445 GLY A C 1
ATOM 3590 O O . GLY A 1 445 ? 17.322 1.285 1.288 1.00 94.44 445 GLY A O 1
ATOM 3591 N N . LEU A 1 446 ? 17.083 2.726 -0.413 1.00 93.06 446 LEU A N 1
ATOM 3592 C CA . LEU A 1 446 ? 15.620 2.637 -0.482 1.00 93.06 446 LEU A CA 1
ATOM 3593 C C . LEU A 1 446 ? 15.129 1.199 -0.695 1.00 93.06 446 LEU A C 1
ATOM 3595 O O . LEU A 1 446 ? 14.153 0.793 -0.070 1.00 93.06 446 LEU A O 1
ATOM 3599 N N . LEU A 1 447 ? 15.758 0.436 -1.594 1.00 94.00 447 LEU A N 1
ATOM 3600 C CA . LEU A 1 447 ? 15.377 -0.956 -1.851 1.00 94.00 447 LEU A CA 1
ATOM 3601 C C . LEU A 1 447 ? 15.715 -1.850 -0.655 1.00 94.00 447 LEU A C 1
ATOM 3603 O O . LEU A 1 447 ? 14.872 -2.643 -0.247 1.00 94.00 447 LEU A O 1
ATOM 3607 N N . SER A 1 448 ? 16.901 -1.694 -0.065 1.00 95.31 448 SER A N 1
ATOM 3608 C CA . SER A 1 448 ? 17.339 -2.482 1.090 1.00 95.31 448 SER A CA 1
ATOM 3609 C C . SER A 1 448 ? 16.483 -2.217 2.325 1.00 95.31 448 SER A C 1
ATOM 3611 O O . SER A 1 448 ? 16.028 -3.168 2.952 1.00 95.31 448 SER A O 1
ATOM 3613 N N . PHE A 1 449 ? 16.203 -0.953 2.661 1.00 94.62 449 PHE A N 1
ATOM 3614 C CA . PHE A 1 449 ? 15.330 -0.629 3.791 1.00 94.62 449 PHE A CA 1
ATOM 3615 C C . PHE A 1 449 ? 13.922 -1.170 3.571 1.00 94.62 449 PHE A C 1
ATOM 3617 O O . PHE A 1 449 ? 13.393 -1.839 4.452 1.00 94.62 449 PHE A O 1
ATOM 3624 N N . ASN A 1 450 ? 13.333 -0.970 2.389 1.00 93.12 450 ASN A N 1
ATOM 3625 C CA . ASN A 1 450 ? 11.991 -1.488 2.134 1.00 93.12 450 ASN A CA 1
ATOM 3626 C C . ASN A 1 450 ? 11.949 -3.028 2.163 1.00 93.12 450 ASN A C 1
ATOM 3628 O O . ASN A 1 450 ? 11.010 -3.611 2.696 1.00 93.12 450 ASN A O 1
ATOM 3632 N N . PHE A 1 451 ? 12.993 -3.697 1.664 1.00 94.75 451 PHE A N 1
ATOM 3633 C CA . PHE A 1 451 ? 13.124 -5.149 1.765 1.00 94.75 451 PHE A CA 1
ATOM 3634 C C . PHE A 1 451 ? 13.220 -5.620 3.221 1.00 94.75 451 PHE A C 1
ATOM 3636 O O . PHE A 1 451 ? 12.511 -6.544 3.606 1.00 94.75 451 PHE A O 1
ATOM 3643 N N . LEU A 1 452 ? 14.058 -4.983 4.044 1.00 95.31 452 LEU A N 1
ATOM 3644 C CA . LEU A 1 452 ? 14.211 -5.334 5.459 1.00 95.31 452 LEU A CA 1
ATOM 3645 C C . LEU A 1 452 ? 12.918 -5.100 6.248 1.00 95.31 452 LEU A C 1
ATOM 3647 O O . LEU A 1 452 ? 12.543 -5.940 7.064 1.00 95.31 452 LEU A O 1
ATOM 3651 N N . PHE A 1 453 ? 12.214 -3.999 5.986 1.00 94.31 453 PHE A N 1
ATOM 3652 C CA . PHE A 1 453 ? 10.920 -3.716 6.609 1.00 94.31 453 PHE A CA 1
ATOM 3653 C C . PHE A 1 453 ? 9.861 -4.725 6.151 1.00 94.31 453 PHE A C 1
ATOM 3655 O O . PHE A 1 453 ? 9.126 -5.252 6.980 1.00 94.31 453 PHE A O 1
ATOM 3662 N N . GLY A 1 454 ? 9.848 -5.074 4.862 1.00 93.00 454 GLY A N 1
ATOM 3663 C CA . GLY A 1 454 ? 9.035 -6.150 4.295 1.00 93.00 454 GLY A CA 1
ATOM 3664 C C . GLY A 1 454 ? 9.263 -7.507 4.958 1.00 93.00 454 GLY A C 1
ATOM 3665 O O . GLY A 1 454 ? 8.315 -8.161 5.397 1.00 93.00 454 GLY A O 1
ATOM 3666 N N . LEU A 1 455 ? 10.527 -7.911 5.070 1.00 93.31 455 LEU A N 1
ATOM 3667 C CA . LEU A 1 455 ? 10.936 -9.192 5.640 1.00 93.31 455 LEU A CA 1
ATOM 3668 C C . LEU A 1 455 ? 10.514 -9.328 7.105 1.00 93.31 455 LEU A C 1
ATOM 3670 O O . LEU A 1 455 ? 10.044 -10.384 7.515 1.00 93.31 455 LEU A O 1
ATOM 3674 N N . ASN A 1 456 ? 10.646 -8.247 7.874 1.00 93.06 456 ASN A N 1
ATOM 3675 C CA . ASN A 1 456 ? 10.297 -8.217 9.293 1.00 93.06 456 ASN A CA 1
ATOM 3676 C C . ASN A 1 456 ? 8.844 -7.775 9.549 1.00 93.06 456 ASN A C 1
ATOM 3678 O O . ASN A 1 456 ? 8.468 -7.597 10.704 1.00 93.06 456 ASN A O 1
ATOM 3682 N N . GLN A 1 457 ? 8.037 -7.574 8.497 1.00 91.19 457 GLN A N 1
ATOM 3683 C CA . GLN A 1 457 ? 6.653 -7.080 8.581 1.00 91.19 457 GLN A CA 1
ATOM 3684 C C . GLN A 1 457 ? 6.523 -5.786 9.413 1.00 91.19 457 GLN A C 1
ATOM 3686 O O . GLN A 1 457 ? 5.547 -5.569 10.129 1.00 91.19 457 GLN A O 1
ATOM 3691 N N . ILE A 1 458 ? 7.524 -4.907 9.315 1.00 91.75 458 ILE A N 1
ATOM 3692 C CA . ILE A 1 458 ? 7.553 -3.625 10.017 1.00 91.75 458 ILE A CA 1
ATOM 3693 C C . ILE A 1 458 ? 6.737 -2.609 9.220 1.00 91.75 458 ILE A C 1
ATOM 3695 O O . ILE A 1 458 ? 6.990 -2.368 8.036 1.00 91.75 458 ILE A O 1
ATOM 3699 N N . THR A 1 459 ? 5.796 -1.970 9.911 1.00 90.94 459 THR A N 1
ATOM 3700 C CA . THR A 1 459 ? 4.980 -0.876 9.379 1.00 90.94 459 THR A CA 1
ATOM 3701 C C . THR A 1 459 ? 5.434 0.434 10.019 1.00 90.94 459 THR A C 1
ATOM 3703 O O . THR A 1 459 ? 5.264 0.626 11.221 1.00 90.94 459 THR A O 1
ATOM 3706 N N . SER A 1 460 ? 6.065 1.320 9.246 1.00 92.94 460 SER A N 1
ATOM 3707 C CA . SER A 1 460 ? 6.594 2.600 9.739 1.00 92.94 460 SER A CA 1
ATOM 3708 C C . SER A 1 460 ? 6.604 3.667 8.641 1.00 92.94 460 SER A C 1
ATOM 3710 O O . SER A 1 460 ? 6.274 3.408 7.487 1.00 92.94 460 SER A O 1
ATOM 3712 N N . TRP A 1 461 ? 7.001 4.893 8.978 1.00 92.88 461 TRP A N 1
ATOM 3713 C CA . TRP A 1 461 ? 7.219 5.972 8.016 1.00 92.88 461 TRP A CA 1
ATOM 3714 C C . TRP A 1 461 ? 8.713 6.326 7.958 1.00 92.88 461 TRP A C 1
ATOM 3716 O O . TRP A 1 461 ? 9.323 6.514 9.010 1.00 92.88 461 TRP A O 1
ATOM 3726 N N . PRO A 1 462 ? 9.333 6.427 6.764 1.00 92.88 462 PRO A N 1
ATOM 3727 C CA . PRO A 1 462 ? 8.747 6.340 5.424 1.00 92.88 462 PRO A CA 1
ATOM 3728 C C . PRO A 1 462 ? 8.830 4.938 4.797 1.00 92.88 462 PRO A C 1
ATOM 3730 O O . PRO A 1 462 ? 8.701 4.820 3.578 1.00 92.88 462 PRO A O 1
ATOM 3733 N N . PHE A 1 463 ? 9.099 3.897 5.586 1.00 92.88 463 PHE A N 1
ATOM 3734 C CA . PHE A 1 463 ? 9.273 2.530 5.097 1.00 92.88 463 PHE A CA 1
ATOM 3735 C C . PHE A 1 463 ? 8.239 1.601 5.706 1.00 92.88 463 PHE A C 1
ATOM 3737 O O . PHE A 1 463 ? 8.153 1.466 6.924 1.00 92.88 463 PHE A O 1
ATOM 3744 N N . SER A 1 464 ? 7.495 0.922 4.844 1.00 85.44 464 SER A N 1
ATOM 3745 C CA . SER A 1 464 ? 6.507 -0.055 5.260 1.00 85.44 464 SER A CA 1
ATOM 3746 C C . SER A 1 464 ? 6.373 -1.114 4.185 1.00 85.44 464 SER A C 1
ATOM 3748 O O . SER A 1 464 ? 6.238 -0.788 3.000 1.00 85.44 464 SER A O 1
ATOM 3750 N N . ALA A 1 465 ? 6.288 -2.373 4.616 1.00 75.25 465 ALA A N 1
ATOM 3751 C CA . ALA A 1 465 ? 5.541 -3.348 3.839 1.00 75.25 465 ALA A CA 1
ATOM 3752 C C . ALA A 1 465 ? 4.122 -2.780 3.648 1.00 75.25 465 ALA A C 1
ATOM 3754 O O . ALA A 1 465 ? 3.570 -2.171 4.563 1.00 75.25 465 ALA A O 1
ATOM 3755 N N . TYR A 1 466 ? 3.545 -2.893 2.460 1.00 71.00 466 TYR A N 1
ATOM 3756 C CA . TYR A 1 466 ? 2.153 -2.504 2.184 1.00 71.00 466 TYR A CA 1
ATOM 3757 C C . TYR A 1 466 ? 1.179 -3.054 3.257 1.00 71.00 466 TYR A C 1
ATOM 3759 O O . TYR A 1 466 ? 1.565 -4.033 3.906 1.00 71.00 466 TYR A O 1
ATOM 3767 N N . PRO A 1 467 ? -0.056 -2.523 3.468 1.00 68.62 467 PRO A N 1
ATOM 3768 C CA . PRO A 1 467 ? -0.963 -3.159 4.411 1.00 68.62 467 PRO A CA 1
ATOM 3769 C C . PRO A 1 467 ? -1.190 -4.553 3.865 1.00 68.62 467 PRO A C 1
ATOM 3771 O O . PRO A 1 467 ? -1.755 -4.736 2.786 1.00 68.62 467 PRO A O 1
ATOM 3774 N N . SER A 1 468 ? -0.702 -5.548 4.590 1.00 73.19 468 SER A N 1
ATOM 3775 C CA . SER A 1 468 ? -0.813 -6.917 4.121 1.00 73.19 468 SER A CA 1
ATOM 3776 C C . SER A 1 468 ? -2.266 -7.383 4.169 1.00 73.19 468 SER A C 1
ATOM 3778 O O . SER A 1 468 ? -2.579 -8.401 3.558 1.00 73.19 468 SER A O 1
ATOM 3780 N N . TYR A 1 469 ? -3.146 -6.655 4.884 1.00 86.62 469 TYR A N 1
ATOM 3781 C CA . TYR A 1 469 ? -4.482 -7.109 5.278 1.00 86.62 469 TYR A CA 1
ATOM 3782 C C . TYR A 1 469 ? -4.418 -8.549 5.800 1.00 86.62 469 TYR A C 1
ATOM 3784 O O . TYR A 1 469 ? -5.326 -9.334 5.581 1.00 86.62 469 TYR A O 1
ATOM 3792 N N . SER A 1 470 ? -3.299 -8.921 6.433 1.00 91.50 470 SER A N 1
ATOM 3793 C CA . SER A 1 470 ? -2.927 -10.312 6.727 1.00 91.50 470 SER A CA 1
ATOM 3794 C C . SER A 1 470 ? -3.696 -10.920 7.890 1.00 91.50 470 SER A C 1
ATOM 3796 O O . SER A 1 470 ? -3.598 -12.121 8.137 1.00 91.50 470 SER A O 1
ATOM 3798 N N . PHE A 1 471 ? -4.457 -10.098 8.604 1.00 92.12 471 PHE A N 1
ATOM 3799 C CA . PHE A 1 471 ? -5.318 -10.543 9.677 1.00 92.12 471 PHE A CA 1
ATOM 3800 C C . PHE A 1 471 ? -6.458 -11.414 9.135 1.00 92.12 471 PHE A C 1
ATOM 3802 O O . PHE A 1 471 ? -6.944 -11.232 8.018 1.00 92.12 471 PHE A O 1
ATOM 3809 N N . VAL A 1 472 ? -6.872 -12.376 9.956 1.00 95.12 472 VAL A N 1
ATOM 3810 C CA . VAL A 1 472 ? -8.053 -13.203 9.711 1.00 95.12 472 VAL A CA 1
ATOM 3811 C C . VAL A 1 472 ? -9.194 -12.609 10.532 1.00 95.12 472 VAL A C 1
ATOM 3813 O O . VAL A 1 472 ? -9.099 -12.573 11.760 1.00 95.12 472 VAL A O 1
ATOM 3816 N N . ARG A 1 473 ? -10.228 -12.091 9.863 1.00 94.62 473 ARG A N 1
ATOM 3817 C CA . ARG A 1 473 ? -11.441 -11.548 10.488 1.00 94.62 473 ARG A CA 1
ATOM 3818 C C . ARG A 1 473 ? -12.475 -12.642 10.729 1.00 94.62 473 ARG A C 1
ATOM 3820 O O . ARG A 1 473 ? -12.498 -13.661 10.043 1.00 94.62 473 ARG A O 1
ATOM 3827 N N . THR A 1 474 ? -13.341 -12.387 11.700 1.00 94.25 474 THR A N 1
ATOM 3828 C CA . THR A 1 474 ? -14.544 -13.165 12.006 1.00 94.25 474 THR A CA 1
ATOM 3829 C C . THR A 1 474 ? -15.790 -12.410 11.531 1.00 94.25 474 THR A C 1
ATOM 3831 O O . THR A 1 474 ? -15.709 -11.249 11.128 1.00 94.25 474 THR A O 1
ATOM 3834 N N . GLY A 1 475 ? -16.963 -13.046 11.600 1.00 94.25 475 GLY A N 1
ATOM 3835 C CA . GLY A 1 475 ? -18.259 -12.424 11.274 1.00 94.25 475 GLY A CA 1
ATOM 3836 C C . GLY A 1 475 ? -18.754 -11.378 12.283 1.00 94.25 475 GLY A C 1
ATOM 3837 O O . GLY A 1 475 ? -19.916 -10.967 12.234 1.00 94.25 475 GLY A O 1
ATOM 3838 N N . GLU A 1 476 ? -17.891 -10.982 13.214 1.00 94.69 476 GLU A N 1
ATOM 3839 C CA . GLU A 1 476 ? -18.174 -10.094 14.333 1.00 94.69 476 GLU A CA 1
ATOM 3840 C C . GLU A 1 476 ? -16.988 -9.172 14.562 1.00 94.69 476 GLU A C 1
ATOM 3842 O O . GLU A 1 476 ? -15.836 -9.549 14.323 1.00 94.69 476 GLU A O 1
ATOM 3847 N N . VAL A 1 477 ? -17.271 -7.975 15.059 1.00 94.06 477 VAL A N 1
ATOM 3848 C CA . VAL A 1 477 ? -16.241 -7.008 15.397 1.00 94.06 477 VAL A CA 1
ATOM 3849 C C . VAL A 1 477 ? -16.615 -6.215 16.641 1.00 94.06 477 VAL A C 1
ATOM 3851 O O . VAL A 1 477 ? -17.789 -5.938 16.883 1.00 94.06 477 VAL A O 1
ATOM 3854 N N . ARG A 1 478 ? -15.603 -5.877 17.444 1.00 95.06 478 ARG A N 1
ATOM 3855 C CA . ARG A 1 478 ? -15.753 -5.121 18.687 1.00 95.06 478 ARG A CA 1
ATOM 3856 C C . ARG A 1 478 ? -14.998 -3.811 18.612 1.00 95.06 478 ARG A C 1
ATOM 3858 O O . ARG A 1 478 ? -13.822 -3.810 18.249 1.00 95.06 478 ARG A O 1
ATOM 3865 N N . TYR A 1 479 ? -15.642 -2.734 19.039 1.00 94.12 479 TYR A N 1
ATOM 3866 C CA . TYR A 1 479 ? -15.039 -1.407 19.074 1.00 94.12 479 TYR A CA 1
ATOM 3867 C C . TYR A 1 479 ? -15.416 -0.665 20.344 1.00 94.12 479 TYR A C 1
ATOM 3869 O O . TYR A 1 479 ? -16.531 -0.799 20.848 1.00 94.12 479 TYR A O 1
ATOM 3877 N N . VAL A 1 480 ? -14.501 0.183 20.809 1.00 96.06 480 VAL A N 1
ATOM 3878 C CA . VAL A 1 480 ? -14.897 1.319 21.637 1.00 96.06 480 VAL A CA 1
ATOM 3879 C C . VAL A 1 480 ? -15.546 2.361 20.734 1.00 96.06 480 VAL A C 1
ATOM 3881 O O . VAL A 1 480 ? -14.987 2.737 19.699 1.00 96.06 480 VAL A O 1
ATOM 3884 N N . TRP A 1 481 ? -16.724 2.820 21.129 1.00 95.94 481 TRP A N 1
ATOM 3885 C CA . TRP A 1 481 ? -17.494 3.833 20.426 1.00 95.94 481 TRP A CA 1
ATOM 3886 C C . TRP A 1 481 ? -17.931 4.944 21.379 1.00 95.94 481 TRP A C 1
ATOM 3888 O O . TRP A 1 481 ? -17.802 4.833 22.601 1.00 95.94 481 TRP A O 1
ATOM 3898 N N . PHE A 1 482 ? -18.425 6.035 20.802 1.00 97.06 482 PHE A N 1
ATOM 3899 C CA . PHE A 1 482 ? -18.850 7.213 21.544 1.00 97.06 482 PHE A CA 1
ATOM 3900 C C . PHE A 1 482 ? -20.319 7.513 21.264 1.00 97.06 482 PHE A C 1
ATOM 3902 O O . PHE A 1 482 ? -20.794 7.359 20.142 1.00 97.06 482 PHE A O 1
ATOM 3909 N N . ILE A 1 483 ? -21.026 7.989 22.280 1.00 97.38 483 ILE A N 1
ATOM 3910 C CA . ILE A 1 483 ? -22.384 8.522 22.162 1.00 97.38 483 ILE A CA 1
ATOM 3911 C C . ILE A 1 483 ? -22.309 9.978 22.632 1.00 97.38 483 ILE A C 1
ATOM 3913 O O . ILE A 1 483 ? -22.438 10.238 23.832 1.00 97.38 483 ILE A O 1
ATOM 3917 N N . PRO A 1 484 ? -21.973 10.928 21.737 1.00 97.81 484 PRO A N 1
ATOM 3918 C CA . PRO A 1 484 ? -21.801 12.325 22.107 1.00 97.81 484 PRO A CA 1
ATOM 3919 C C . PRO A 1 484 ? -23.123 12.963 22.488 1.00 97.81 484 PRO A C 1
ATOM 3921 O O . PRO A 1 484 ? -24.141 12.709 21.847 1.00 97.81 484 PRO A O 1
ATOM 3924 N N . GLN A 1 485 ? -23.069 13.856 23.467 1.00 97.94 485 GLN A N 1
ATOM 3925 C CA . GLN A 1 485 ? -24.216 14.615 23.940 1.00 97.94 485 GLN A CA 1
ATOM 3926 C C . GLN A 1 485 ? -23.938 16.112 23.838 1.00 97.94 485 GLN A C 1
ATOM 3928 O O . GLN A 1 485 ? -22.838 16.579 24.156 1.00 97.94 485 GLN A O 1
ATOM 3933 N N . THR A 1 486 ? -24.926 16.866 23.368 1.00 97.31 486 THR A N 1
ATOM 3934 C CA . THR A 1 486 ? -24.910 18.333 23.374 1.00 97.31 486 THR A CA 1
ATOM 3935 C C . THR A 1 486 ? -25.211 18.875 24.774 1.00 97.31 486 THR A C 1
ATOM 3937 O O . THR A 1 486 ? -25.625 18.145 25.674 1.00 97.31 486 THR A O 1
ATOM 3940 N N . ALA A 1 487 ? -25.081 20.194 24.951 1.00 96.25 487 ALA A N 1
ATOM 3941 C CA . ALA A 1 487 ? -25.468 20.867 26.194 1.00 96.25 487 ALA A CA 1
ATOM 3942 C C . ALA A 1 487 ? -26.959 20.690 26.557 1.00 96.25 487 ALA A C 1
ATOM 3944 O O . ALA A 1 487 ? -27.316 20.797 27.726 1.00 96.25 487 ALA A O 1
ATOM 3945 N N . THR A 1 488 ? -27.820 20.425 25.569 1.00 96.75 488 THR A N 1
ATOM 3946 C CA . THR A 1 488 ? -29.256 20.152 25.748 1.00 96.75 488 THR A CA 1
ATOM 3947 C C . THR A 1 488 ? -29.552 18.687 26.081 1.00 96.75 488 THR A C 1
ATOM 3949 O O . THR A 1 488 ? -30.697 18.358 26.371 1.00 96.75 488 THR A O 1
ATOM 3952 N N . GLY A 1 489 ? -28.538 17.813 26.070 1.00 95.44 489 GLY A N 1
ATOM 3953 C CA . GLY A 1 489 ? -28.684 16.372 26.282 1.00 95.44 489 GLY A CA 1
ATOM 3954 C C . GLY A 1 489 ? -29.019 15.581 25.013 1.00 95.44 489 GLY A C 1
ATOM 3955 O O . GLY A 1 489 ? -29.165 14.360 25.083 1.00 95.44 489 GLY A O 1
ATOM 3956 N N . ASP A 1 490 ? -29.104 16.239 23.853 1.00 97.25 490 ASP A N 1
ATOM 3957 C CA . ASP A 1 490 ? -29.376 15.566 22.584 1.00 97.25 490 ASP A CA 1
ATOM 3958 C C . ASP A 1 490 ? -28.182 14.701 22.175 1.00 97.25 490 ASP A C 1
ATOM 3960 O O . ASP A 1 490 ? -27.026 15.127 22.245 1.00 97.25 490 ASP A O 1
ATOM 3964 N N . THR A 1 491 ? -28.465 13.482 21.717 1.00 97.50 491 THR A N 1
ATOM 3965 C CA . THR A 1 491 ? -27.435 12.569 21.218 1.00 97.50 491 THR A CA 1
ATOM 3966 C C . THR A 1 491 ? -27.094 12.884 19.765 1.00 97.50 491 THR A C 1
ATOM 3968 O O . THR A 1 491 ? -27.983 13.040 18.931 1.00 97.50 491 THR A O 1
ATOM 3971 N N . LEU A 1 492 ? -25.801 12.940 19.446 1.00 96.88 492 LEU A N 1
ATOM 3972 C CA . LEU A 1 492 ? -25.322 13.119 18.076 1.00 96.88 492 LEU A CA 1
ATOM 3973 C C . LEU A 1 492 ? -25.056 11.762 17.410 1.00 96.88 492 LEU A C 1
ATOM 3975 O O . LEU A 1 492 ? -24.234 10.983 17.893 1.00 96.88 492 LEU A O 1
ATOM 3979 N N . ASP A 1 493 ? -25.692 11.496 16.266 1.00 95.56 493 ASP A N 1
ATOM 3980 C CA . ASP A 1 493 ? -25.426 10.287 15.479 1.00 95.56 493 ASP A CA 1
ATOM 3981 C C . ASP A 1 493 ? -24.076 10.395 14.753 1.00 95.56 493 ASP A C 1
ATOM 3983 O O . ASP A 1 493 ? -23.925 11.070 13.730 1.00 95.56 493 ASP A O 1
ATOM 3987 N N . LEU A 1 494 ? -23.071 9.690 15.272 1.00 93.62 494 LEU A N 1
ATOM 3988 C CA . LEU A 1 494 ? -21.727 9.681 14.699 1.00 93.62 494 LEU A CA 1
ATOM 3989 C C . LEU A 1 494 ? -21.650 9.093 13.295 1.00 93.62 494 LEU A C 1
ATOM 3991 O O . LEU A 1 494 ? -20.787 9.504 12.514 1.00 93.62 494 LEU A O 1
ATOM 3995 N N . ASN A 1 495 ? -22.515 8.134 12.966 1.00 92.94 495 ASN A N 1
ATOM 3996 C CA . ASN A 1 495 ? -22.528 7.550 11.635 1.00 92.94 495 ASN A CA 1
ATOM 3997 C C . ASN A 1 495 ? -23.027 8.578 10.627 1.00 92.94 495 ASN A C 1
ATOM 3999 O O . ASN A 1 495 ? -22.364 8.814 9.616 1.00 92.94 495 ASN A O 1
ATOM 4003 N N . GLN A 1 496 ? -24.129 9.251 10.952 1.00 95.06 496 GLN A N 1
ATOM 4004 C CA . GLN A 1 496 ? -24.682 10.309 10.117 1.00 95.06 496 GLN A CA 1
ATOM 4005 C C . GLN A 1 496 ? -23.692 11.472 9.948 1.00 95.06 496 GLN A C 1
ATOM 4007 O O . GLN A 1 496 ? -23.433 11.904 8.823 1.00 95.06 496 GLN A O 1
ATOM 4012 N N . LEU A 1 497 ? -23.092 11.948 11.045 1.00 95.19 497 LEU A N 1
ATOM 4013 C CA . LEU A 1 497 ? -22.107 13.035 11.008 1.00 95.19 497 LEU A CA 1
ATOM 4014 C C . LEU A 1 497 ? -20.873 12.666 10.181 1.00 95.19 497 LEU A C 1
ATOM 4016 O O . LEU A 1 497 ? -20.385 13.469 9.384 1.00 95.19 497 LEU A O 1
ATOM 4020 N N . GLY A 1 498 ? -20.375 11.442 10.345 1.00 93.31 498 GLY A N 1
ATOM 4021 C CA . GLY A 1 498 ? -19.243 10.955 9.573 1.00 93.31 498 GLY A CA 1
ATOM 4022 C C . GLY A 1 498 ? -19.556 10.844 8.078 1.00 93.31 498 GLY A C 1
ATOM 4023 O O . GLY A 1 498 ? -18.762 11.296 7.252 1.00 93.31 498 GLY A O 1
ATOM 4024 N N . GLN A 1 499 ? -20.741 10.344 7.719 1.00 93.62 499 GLN A N 1
ATOM 4025 C CA . GLN A 1 499 ? -21.186 10.267 6.328 1.00 93.62 499 GLN A CA 1
ATOM 4026 C C . GLN A 1 499 ? -21.292 11.661 5.688 1.00 93.62 499 GLN A C 1
ATOM 4028 O O . GLN A 1 499 ? -20.811 11.860 4.571 1.00 93.62 499 GLN A O 1
ATOM 4033 N N . GLN A 1 500 ? -21.856 12.639 6.406 1.00 93.50 500 GLN A N 1
ATOM 4034 C CA . GLN A 1 500 ? -21.959 14.034 5.955 1.00 93.50 500 GLN A CA 1
ATOM 4035 C C . GLN A 1 500 ? -20.587 14.680 5.725 1.00 93.50 500 GLN A C 1
ATOM 4037 O O . GLN A 1 500 ? -20.412 15.441 4.774 1.00 93.50 500 GLN A O 1
ATOM 4042 N N . ALA A 1 501 ? -19.600 14.349 6.559 1.00 90.50 501 ALA A N 1
ATOM 4043 C CA . ALA A 1 501 ? -18.231 14.842 6.435 1.00 90.50 501 ALA A CA 1
ATOM 4044 C C . ALA A 1 501 ? -17.372 14.056 5.423 1.00 90.50 501 ALA A C 1
ATOM 4046 O O . ALA A 1 501 ? -16.178 14.334 5.295 1.00 90.50 501 ALA A O 1
ATOM 4047 N N . ALA A 1 502 ? -17.941 13.057 4.730 1.00 89.62 502 ALA A N 1
ATOM 4048 C CA . ALA A 1 502 ? -17.200 12.088 3.916 1.00 89.62 502 ALA A CA 1
ATOM 4049 C C . ALA A 1 502 ? -16.018 11.449 4.678 1.00 89.62 502 ALA A C 1
ATOM 4051 O O . ALA A 1 502 ? -14.964 11.141 4.112 1.00 89.62 502 ALA A O 1
ATOM 4052 N N . TYR A 1 503 ? -16.193 11.276 5.985 1.00 89.94 503 TYR A N 1
ATOM 4053 C CA . TYR A 1 503 ? -15.226 10.661 6.869 1.00 89.94 503 TYR A CA 1
ATOM 4054 C C . TYR A 1 503 ? -15.241 9.144 6.683 1.00 89.94 503 TYR A C 1
ATOM 4056 O O . TYR A 1 503 ? -16.301 8.563 6.506 1.00 89.94 503 TYR A O 1
ATOM 4064 N N . ARG A 1 504 ? -14.092 8.464 6.725 1.00 89.06 504 ARG A N 1
ATOM 4065 C CA . ARG A 1 504 ? -14.066 6.991 6.679 1.00 89.06 504 ARG A CA 1
ATOM 4066 C C . ARG A 1 504 ? -13.748 6.429 8.059 1.00 89.06 504 ARG A C 1
ATOM 4068 O O . ARG A 1 504 ? -12.712 6.785 8.623 1.00 89.06 504 ARG A O 1
ATOM 4075 N N . LYS A 1 505 ? -14.574 5.503 8.566 1.00 90.38 505 LYS A N 1
ATOM 4076 C CA . LYS A 1 505 ? -14.345 4.868 9.879 1.00 90.38 505 LYS A CA 1
ATOM 4077 C C . LYS A 1 505 ? -13.013 4.117 9.933 1.00 90.38 505 LYS A C 1
ATOM 4079 O O . LYS A 1 505 ? -12.354 4.142 10.965 1.00 90.38 505 LYS A O 1
ATOM 4084 N N . GLU A 1 506 ? -12.532 3.570 8.814 1.00 86.44 506 GLU A N 1
ATOM 4085 C CA . GLU A 1 506 ? -11.207 2.924 8.719 1.00 86.44 506 GLU A CA 1
ATOM 4086 C C . GLU A 1 506 ? -10.038 3.767 9.269 1.00 86.44 506 GLU A C 1
ATOM 4088 O O . GLU A 1 506 ? -8.956 3.235 9.514 1.00 86.44 506 GLU A O 1
ATOM 4093 N N . ASN A 1 507 ? -10.182 5.091 9.388 1.00 84.44 507 ASN A N 1
ATOM 4094 C CA . ASN A 1 507 ? -9.130 5.974 9.894 1.00 84.44 507 ASN A CA 1
ATOM 4095 C C . ASN A 1 507 ? -9.005 5.957 11.418 1.00 84.44 507 ASN A C 1
ATOM 4097 O O . ASN A 1 507 ? -7.944 6.297 11.932 1.00 84.44 507 ASN A O 1
ATOM 4101 N N . ILE A 1 508 ? -10.051 5.529 12.121 1.00 85.62 508 ILE A N 1
ATOM 4102 C CA . ILE A 1 508 ? -10.094 5.449 13.586 1.00 85.62 508 ILE A CA 1
ATOM 4103 C C . ILE A 1 508 ? -10.230 4.030 14.108 1.00 85.62 508 ILE A C 1
ATOM 4105 O O . ILE A 1 508 ? -9.931 3.783 15.270 1.00 85.62 508 ILE A O 1
ATOM 4109 N N . LEU A 1 509 ? -10.653 3.081 13.282 1.00 84.56 509 LEU A N 1
ATOM 4110 C CA . LEU A 1 509 ? -10.890 1.722 13.749 1.00 84.56 509 LEU A CA 1
ATOM 4111 C C . LEU A 1 509 ? -9.663 1.028 14.342 1.00 84.56 509 LEU A C 1
ATOM 4113 O O . LEU A 1 509 ? -9.829 0.394 15.379 1.00 84.56 509 LEU A O 1
ATOM 4117 N N . PRO A 1 510 ? -8.431 1.215 13.829 1.00 83.88 510 PRO A N 1
ATOM 4118 C CA . PRO A 1 510 ? -7.245 0.720 14.527 1.00 83.88 510 PRO A CA 1
ATOM 4119 C C . PRO A 1 510 ? -7.124 1.261 15.961 1.00 83.88 510 PRO A C 1
ATOM 4121 O O . PRO A 1 510 ? -6.750 0.522 16.871 1.00 83.88 510 PRO A O 1
ATOM 4124 N N . LEU A 1 511 ? -7.494 2.529 16.189 1.00 88.06 511 LEU A N 1
ATOM 4125 C CA . LEU A 1 511 ? -7.520 3.123 17.528 1.00 88.06 511 LEU A CA 1
ATOM 4126 C C . LEU A 1 511 ? -8.632 2.508 18.381 1.00 88.06 511 LEU A C 1
ATOM 4128 O O . LEU A 1 511 ? -8.386 2.185 19.542 1.00 88.06 511 LEU A O 1
ATOM 4132 N N . ALA A 1 512 ? -9.822 2.317 17.812 1.00 92.00 512 ALA A N 1
ATOM 4133 C CA . ALA A 1 512 ? -10.955 1.715 18.505 1.00 92.00 512 ALA A CA 1
ATOM 4134 C C . ALA A 1 512 ? -10.667 0.261 18.917 1.00 92.00 512 ALA A C 1
ATOM 4136 O O . ALA A 1 512 ? -10.908 -0.109 20.063 1.00 92.00 512 ALA A O 1
ATOM 4137 N N . GLU A 1 513 ? -10.089 -0.546 18.024 1.00 91.00 513 GLU A N 1
ATOM 4138 C CA . GLU A 1 513 ? -9.666 -1.926 18.298 1.00 91.00 513 GLU A CA 1
ATOM 4139 C C . GLU A 1 513 ? -8.545 -1.981 19.341 1.00 91.00 513 GLU A C 1
ATOM 4141 O O . GLU A 1 513 ? -8.563 -2.819 20.243 1.00 91.00 513 GLU A O 1
ATOM 4146 N N . GLN A 1 514 ? -7.578 -1.062 19.269 1.00 90.69 514 GLN A N 1
ATOM 4147 C CA . GLN A 1 514 ? -6.537 -0.956 20.287 1.00 90.69 514 GLN A CA 1
ATOM 4148 C C . GLN A 1 514 ? -7.121 -0.599 21.661 1.00 90.69 514 GLN A C 1
ATOM 4150 O O . GLN A 1 514 ? -6.677 -1.161 22.661 1.00 90.69 514 GLN A O 1
ATOM 4155 N N . ALA A 1 515 ? -8.142 0.261 21.726 1.00 94.12 515 ALA A N 1
ATOM 4156 C CA . ALA A 1 515 ? -8.849 0.545 22.971 1.00 94.12 515 ALA A CA 1
ATOM 4157 C C . ALA A 1 515 ? -9.515 -0.723 23.537 1.00 94.12 515 ALA A C 1
ATOM 4159 O O . ALA A 1 515 ? -9.368 -1.005 24.723 1.00 94.12 515 ALA A O 1
ATOM 4160 N N . VAL A 1 516 ? -10.154 -1.548 22.696 1.00 95.75 516 VAL A N 1
ATOM 4161 C CA . VAL A 1 516 ? -10.702 -2.852 23.124 1.00 95.75 516 VAL A CA 1
ATOM 4162 C C . VAL A 1 516 ? -9.610 -3.759 23.697 1.00 95.75 516 VAL A C 1
ATOM 4164 O O . VAL A 1 516 ? -9.807 -4.391 24.733 1.00 95.75 516 VAL A O 1
ATOM 4167 N N . ASN A 1 517 ? -8.439 -3.811 23.059 1.00 94.44 517 ASN A N 1
ATOM 4168 C CA . ASN A 1 517 ? -7.324 -4.625 23.543 1.00 94.44 517 ASN A CA 1
ATOM 4169 C C . ASN A 1 517 ? -6.815 -4.154 24.912 1.00 94.44 517 ASN A C 1
ATOM 4171 O O . ASN A 1 517 ? -6.615 -4.985 25.794 1.00 94.44 517 ASN A O 1
ATOM 4175 N N . LEU A 1 518 ? -6.650 -2.842 25.107 1.00 95.38 518 LEU A N 1
ATOM 4176 C CA . LEU A 1 518 ? -6.223 -2.261 26.386 1.00 95.38 518 LEU A CA 1
ATOM 4177 C C . LEU A 1 518 ? -7.257 -2.500 27.494 1.00 95.38 518 LEU A C 1
ATOM 4179 O O . LEU A 1 518 ? -6.889 -2.837 28.617 1.00 95.38 518 LEU A O 1
ATOM 4183 N N . TRP A 1 519 ? -8.547 -2.398 27.159 1.00 96.12 519 TRP A N 1
ATOM 4184 C CA . TRP A 1 519 ? -9.642 -2.735 28.068 1.00 96.12 519 TRP A CA 1
ATOM 4185 C C . TRP A 1 519 ? -9.578 -4.200 28.512 1.00 96.12 519 TRP A C 1
ATOM 4187 O O . TRP A 1 519 ? -9.594 -4.492 29.706 1.00 96.12 519 TRP A O 1
ATOM 4197 N N . ASN A 1 520 ? -9.422 -5.126 27.563 1.00 95.69 520 ASN A N 1
ATOM 4198 C CA . ASN A 1 520 ? -9.324 -6.559 27.852 1.00 95.69 520 ASN A CA 1
ATOM 4199 C C . ASN A 1 520 ? -8.065 -6.922 28.658 1.00 95.69 520 ASN A C 1
ATOM 4201 O O . ASN A 1 520 ? -8.078 -7.893 29.409 1.00 95.69 520 ASN A O 1
ATOM 4205 N N . GLN A 1 521 ? -6.985 -6.152 28.507 1.00 97.00 521 GLN A N 1
ATOM 4206 C CA . GLN A 1 521 ? -5.754 -6.285 29.294 1.00 97.00 521 GLN A CA 1
ATOM 4207 C C . GLN A 1 521 ? -5.861 -5.663 30.692 1.00 97.00 521 GLN A C 1
ATOM 4209 O O . GLN A 1 521 ? -4.933 -5.812 31.482 1.00 97.00 521 GLN A O 1
ATOM 4214 N N . GLN A 1 522 ? -6.970 -4.980 30.999 1.00 96.62 522 GLN A N 1
ATOM 4215 C CA . GLN A 1 522 ? -7.187 -4.239 32.244 1.00 96.62 522 GLN A CA 1
ATOM 4216 C C . GLN A 1 522 ? -6.149 -3.123 32.483 1.00 96.62 522 GLN A C 1
ATOM 4218 O O . GLN A 1 522 ? -5.946 -2.689 33.617 1.00 96.62 522 GLN A O 1
ATOM 4223 N N . ASP A 1 523 ? -5.520 -2.604 31.422 1.00 96.69 523 ASP A N 1
ATOM 4224 C CA . ASP A 1 523 ? -4.615 -1.453 31.509 1.00 96.69 523 ASP A CA 1
ATOM 4225 C C . ASP A 1 523 ? -5.431 -0.152 31.479 1.00 96.69 523 ASP A C 1
ATOM 4227 O O . ASP A 1 523 ? -5.586 0.500 30.443 1.00 96.69 523 ASP A O 1
ATOM 4231 N N . THR A 1 524 ? -6.009 0.215 32.625 1.00 95.94 524 THR A N 1
ATOM 4232 C CA . THR A 1 524 ? -6.920 1.367 32.734 1.00 95.94 524 THR A CA 1
ATOM 4233 C C . THR A 1 524 ? -6.247 2.699 32.404 1.00 95.94 524 THR A C 1
ATOM 4235 O O . THR A 1 524 ? -6.906 3.601 31.880 1.00 95.94 524 THR A O 1
ATOM 4238 N N . ILE A 1 525 ? -4.944 2.833 32.671 1.00 95.44 525 ILE A N 1
ATOM 4239 C CA . ILE A 1 525 ? -4.179 4.060 32.420 1.00 95.44 525 ILE A CA 1
ATOM 4240 C C . ILE A 1 525 ? -3.971 4.234 30.915 1.00 95.44 525 ILE A C 1
ATOM 4242 O O . ILE A 1 525 ? -4.311 5.289 30.365 1.00 95.44 525 ILE A O 1
ATOM 4246 N N . ALA A 1 526 ? -3.457 3.205 30.234 1.00 93.12 526 ALA A N 1
ATOM 4247 C CA . ALA A 1 526 ? -3.275 3.257 28.789 1.00 93.12 526 ALA A CA 1
ATOM 4248 C C . ALA A 1 526 ? -4.624 3.351 28.071 1.00 93.12 526 ALA A C 1
ATOM 4250 O O . ALA A 1 526 ? -4.763 4.163 27.156 1.00 93.12 526 ALA A O 1
ATOM 4251 N N . PHE A 1 527 ? -5.633 2.595 28.519 1.00 95.88 527 PHE A N 1
ATOM 4252 C CA . PHE A 1 527 ? -6.992 2.657 27.987 1.00 95.88 527 PHE A CA 1
ATOM 4253 C C . PHE A 1 527 ? -7.568 4.074 28.063 1.00 95.88 527 PHE A C 1
ATOM 4255 O O . PHE A 1 527 ? -8.061 4.590 27.058 1.00 95.88 527 PHE A O 1
ATOM 4262 N N . ARG A 1 528 ? -7.465 4.729 29.229 1.00 95.81 528 ARG A N 1
ATOM 4263 C CA . ARG A 1 528 ? -7.947 6.100 29.441 1.00 95.81 528 ARG A CA 1
ATOM 4264 C C . ARG A 1 528 ? -7.281 7.079 28.489 1.00 95.81 528 ARG A C 1
ATOM 4266 O O . ARG A 1 528 ? -7.968 7.823 27.790 1.00 95.81 528 ARG A O 1
ATOM 4273 N N . LYS A 1 529 ? -5.948 7.059 28.444 1.00 92.56 529 LYS A N 1
ATOM 4274 C CA . LYS A 1 529 ? -5.165 7.946 27.580 1.00 92.56 529 LYS A CA 1
ATOM 4275 C C . LYS A 1 529 ? -5.506 7.726 26.105 1.00 92.56 529 LYS A C 1
ATOM 4277 O O . LYS A 1 529 ? -5.74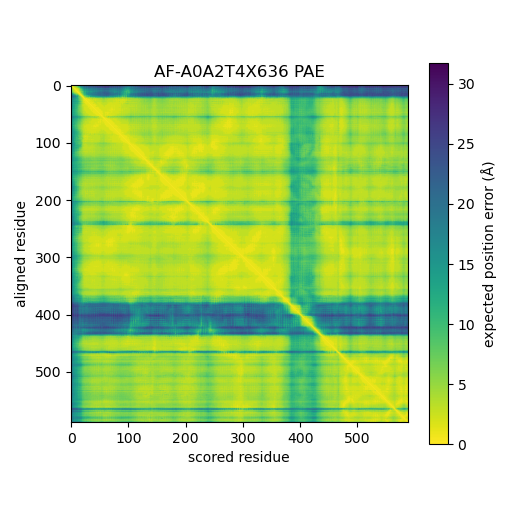9 8.682 25.374 1.00 92.56 529 LYS A O 1
ATOM 4282 N N . HIS A 1 530 ? -5.544 6.469 25.674 1.00 91.75 530 HIS A N 1
ATOM 4283 C CA . HIS A 1 530 ? -5.781 6.099 24.282 1.00 91.75 530 HIS A CA 1
ATOM 4284 C C . HIS A 1 530 ? -7.201 6.449 23.822 1.00 91.75 530 HIS A C 1
ATOM 4286 O O . HIS A 1 530 ? -7.370 7.063 22.771 1.00 91.75 530 HIS A O 1
ATOM 4292 N N . THR A 1 531 ? -8.212 6.145 24.638 1.00 95.19 531 THR A N 1
ATOM 4293 C CA . THR A 1 531 ? -9.621 6.460 24.350 1.00 95.19 531 THR A CA 1
ATOM 4294 C C . THR A 1 531 ? -9.867 7.968 24.293 1.00 95.19 531 THR A C 1
ATOM 4296 O O . THR A 1 531 ? -10.592 8.441 23.419 1.00 95.19 531 THR A O 1
ATOM 4299 N N . LEU A 1 532 ? -9.215 8.748 25.162 1.00 94.12 532 LEU A N 1
ATOM 4300 C CA . LEU A 1 532 ? -9.295 10.208 25.116 1.00 94.12 532 LEU A CA 1
ATOM 4301 C C . LEU A 1 532 ? -8.659 10.776 23.837 1.00 94.12 532 LEU A C 1
ATOM 4303 O O . LEU A 1 532 ? -9.261 11.615 23.170 1.00 94.12 532 LEU A O 1
ATOM 4307 N N . ASN A 1 533 ? -7.474 10.294 23.457 1.00 89.44 533 ASN A N 1
ATOM 4308 C CA . ASN A 1 533 ? -6.817 10.707 22.214 1.00 89.44 533 ASN A CA 1
ATOM 4309 C C . ASN A 1 533 ? -7.668 10.369 20.982 1.00 89.44 533 ASN A C 1
ATOM 4311 O O . ASN A 1 533 ? -7.777 11.179 20.060 1.00 89.44 533 ASN A O 1
ATOM 4315 N N . TYR A 1 534 ? -8.298 9.194 20.995 1.00 90.94 534 TYR A N 1
ATOM 4316 C CA . TYR A 1 534 ? -9.243 8.763 19.973 1.00 90.94 534 TYR A CA 1
ATOM 4317 C C . TYR A 1 534 ? -10.449 9.718 19.880 1.00 90.94 534 TYR A C 1
ATOM 4319 O O . TYR A 1 534 ? -10.751 10.208 18.789 1.00 90.94 534 TYR A O 1
ATOM 4327 N N . TRP A 1 535 ? -11.077 10.069 21.007 1.00 94.19 535 TRP A N 1
ATOM 4328 C CA . TRP A 1 535 ? -12.171 11.048 21.049 1.00 94.19 535 TRP A CA 1
ATOM 4329 C C . TRP A 1 535 ? -11.768 12.415 20.479 1.00 94.19 535 TRP A C 1
ATOM 4331 O O . TRP A 1 535 ? -12.475 12.979 19.642 1.00 94.19 535 TRP A O 1
ATOM 4341 N N . LEU A 1 536 ? -10.614 12.942 20.899 1.00 91.38 536 LEU A N 1
ATOM 4342 C CA . LEU A 1 536 ? -10.124 14.248 20.454 1.00 91.38 536 LEU A CA 1
ATOM 4343 C C . LEU A 1 536 ? -9.866 14.279 18.944 1.00 91.38 536 LEU A C 1
ATOM 4345 O O . LEU A 1 536 ? -10.259 15.239 18.281 1.00 91.38 536 LEU A O 1
ATOM 4349 N N . LEU A 1 537 ? -9.276 13.213 18.392 1.00 88.00 537 LEU A N 1
ATOM 4350 C CA . LEU A 1 537 ? -9.054 13.093 16.952 1.00 88.00 537 LEU A CA 1
ATOM 4351 C C . LEU A 1 537 ? -10.379 13.125 16.185 1.00 88.00 537 LEU A C 1
ATOM 4353 O O . LEU A 1 537 ? -10.508 13.844 15.194 1.00 88.00 537 LEU A O 1
ATOM 4357 N N . PHE A 1 538 ? -11.372 12.380 16.670 1.00 90.25 538 PHE A N 1
ATOM 4358 C CA . PHE A 1 538 ? -12.686 12.314 16.045 1.00 90.25 538 PHE A CA 1
ATOM 4359 C C . PHE A 1 538 ? -13.399 13.672 16.077 1.00 90.25 538 PHE A C 1
ATOM 4361 O O . PHE A 1 538 ? -13.948 14.116 15.068 1.00 90.25 538 PHE A O 1
ATOM 4368 N N . ARG A 1 539 ? -13.309 14.383 17.208 1.00 92.56 539 ARG A N 1
ATOM 4369 C CA . ARG A 1 539 ? -13.890 15.718 17.391 1.00 92.56 539 ARG A CA 1
ATOM 4370 C C . ARG A 1 539 ? -13.269 16.784 16.490 1.00 92.56 539 ARG A C 1
ATOM 4372 O O . ARG A 1 539 ? -13.982 17.675 16.032 1.00 92.56 539 ARG A O 1
ATOM 4379 N N . GLU A 1 540 ? -11.968 16.709 16.218 1.00 89.06 540 GLU A N 1
ATOM 4380 C CA . GLU A 1 540 ? -11.329 17.638 15.278 1.00 89.06 540 GLU A CA 1
ATOM 4381 C C . GLU A 1 540 ? -11.629 17.306 13.813 1.00 89.06 540 GLU A C 1
ATOM 4383 O O . GLU A 1 540 ? -11.686 18.211 12.981 1.00 89.06 540 GLU A O 1
ATOM 4388 N N . GLN A 1 541 ? -11.869 16.033 13.487 1.00 87.81 541 GLN A N 1
ATOM 4389 C CA . GLN A 1 541 ? -12.207 15.603 12.127 1.00 87.81 541 GLN A CA 1
ATOM 4390 C C . GLN A 1 541 ? -13.684 15.822 11.769 1.00 87.81 541 GLN A C 1
ATOM 4392 O O . GLN A 1 541 ? -14.003 15.969 10.590 1.00 87.81 541 GLN A O 1
ATOM 4397 N N . LEU A 1 542 ? -14.576 15.883 12.761 1.00 92.69 542 LEU A N 1
ATOM 4398 C CA . LEU A 1 542 ? -16.011 16.111 12.579 1.00 92.69 542 LEU A CA 1
ATOM 4399 C C . LEU A 1 542 ? -16.438 17.417 13.269 1.00 92.69 542 LEU A C 1
ATOM 4401 O O . LEU A 1 542 ? -16.753 17.400 14.459 1.00 92.69 542 LEU A O 1
ATOM 4405 N N . PRO A 1 543 ? -16.515 18.557 12.548 1.00 90.50 543 PRO A N 1
ATOM 4406 C CA . PRO A 1 543 ? -16.794 19.867 13.146 1.00 90.50 543 PRO A CA 1
ATOM 4407 C C . PRO A 1 543 ? -18.056 19.927 14.016 1.00 90.50 543 PRO A C 1
ATOM 4409 O O . PRO A 1 543 ? -18.067 20.635 15.021 1.00 90.50 543 PRO A O 1
ATOM 4412 N N . ALA A 1 544 ? -19.094 19.154 13.683 1.00 94.62 544 ALA A N 1
ATOM 4413 C CA . ALA A 1 544 ? -20.328 19.071 14.466 1.00 94.62 544 ALA A CA 1
ATOM 4414 C C . ALA A 1 544 ? -20.101 18.575 15.909 1.00 94.62 544 ALA A C 1
ATOM 4416 O O . ALA A 1 544 ? -20.797 19.002 16.828 1.00 94.62 544 ALA A O 1
ATOM 4417 N N . LEU A 1 545 ? -19.072 17.753 16.149 1.00 95.69 545 LEU A N 1
ATOM 4418 C CA . LEU A 1 545 ? -18.714 17.281 17.490 1.00 95.69 545 LEU A CA 1
ATOM 4419 C C . LEU A 1 545 ? -18.113 18.373 18.377 1.00 95.69 545 LEU A C 1
ATOM 4421 O O . LEU A 1 545 ? -17.954 18.174 19.582 1.00 95.69 545 LEU A O 1
ATOM 4425 N N . LYS A 1 546 ? -17.808 19.557 17.833 1.00 94.38 546 LYS A N 1
ATOM 4426 C CA . LYS A 1 546 ? -17.387 20.698 18.656 1.00 94.38 546 LYS A CA 1
ATOM 4427 C C . LYS A 1 546 ? -18.497 21.172 19.596 1.00 94.38 546 LYS A C 1
ATOM 4429 O O . LYS A 1 546 ? -18.152 21.704 20.650 1.00 94.38 546 LYS A O 1
ATOM 4434 N N . ALA A 1 547 ? -19.764 20.906 19.259 1.00 95.06 547 ALA A N 1
ATOM 4435 C CA . ALA A 1 547 ? -20.935 21.180 20.091 1.00 95.06 547 ALA A CA 1
ATOM 4436 C C . ALA A 1 547 ? -21.163 20.153 21.219 1.00 95.06 547 ALA A C 1
ATOM 4438 O O . ALA A 1 547 ? -21.959 20.415 22.120 1.00 95.06 547 ALA A O 1
ATOM 4439 N N . ALA A 1 548 ? -20.482 19.001 21.187 1.00 97.06 548 ALA A N 1
ATOM 4440 C CA . ALA A 1 548 ? -20.599 18.004 22.244 1.00 97.06 548 ALA A CA 1
ATOM 4441 C C . ALA A 1 548 ? -19.955 18.514 23.545 1.00 97.06 548 ALA A C 1
ATOM 4443 O O . ALA A 1 548 ? -18.806 18.972 23.544 1.00 97.06 548 ALA A O 1
ATOM 4444 N N . THR A 1 549 ? -20.687 18.415 24.653 1.00 97.00 549 THR A N 1
ATOM 4445 C CA . THR A 1 549 ? -20.221 18.732 26.015 1.00 97.00 549 THR A CA 1
ATOM 4446 C C . THR A 1 549 ? -19.705 17.498 26.748 1.00 97.00 549 THR A C 1
ATOM 4448 O O . THR A 1 549 ? -18.886 17.623 27.660 1.00 97.00 549 THR A O 1
ATOM 4451 N N . GLY A 1 550 ? -20.139 16.315 26.313 1.00 97.25 550 GLY A N 1
ATOM 4452 C CA . GLY A 1 550 ? -19.711 15.019 26.817 1.00 97.25 550 GLY A CA 1
ATOM 4453 C C . GLY A 1 550 ? -19.925 13.910 25.789 1.00 97.25 550 GLY A C 1
ATOM 4454 O O . GLY A 1 550 ? -20.501 14.141 24.723 1.00 97.25 550 GLY A O 1
ATOM 4455 N N . ALA A 1 551 ? -19.452 12.709 26.097 1.00 98.12 551 ALA A N 1
ATOM 4456 C CA . ALA A 1 551 ? -19.757 11.506 25.336 1.00 98.12 551 ALA A CA 1
ATOM 4457 C C . ALA A 1 551 ? -19.756 10.277 26.245 1.00 98.12 551 ALA A C 1
ATOM 4459 O O . ALA A 1 551 ? -18.776 10.033 26.951 1.00 98.12 551 ALA A O 1
ATOM 4460 N N . ALA A 1 552 ? -20.811 9.463 26.191 1.00 98.12 552 ALA A N 1
ATOM 4461 C CA . ALA A 1 552 ? -20.746 8.139 26.797 1.00 98.12 552 ALA A CA 1
ATOM 4462 C C . ALA A 1 552 ? -19.753 7.285 26.000 1.00 98.12 552 ALA A C 1
ATOM 4464 O O . ALA A 1 552 ? -19.766 7.304 24.768 1.00 98.12 552 ALA A O 1
ATOM 4465 N N . VAL A 1 553 ? -18.895 6.547 26.698 1.00 98.06 553 VAL A N 1
ATOM 4466 C CA . VAL A 1 553 ? -17.980 5.587 26.081 1.00 98.06 553 VAL A CA 1
ATOM 4467 C C . VAL A 1 553 ? -18.591 4.210 26.218 1.00 98.06 553 VAL A C 1
ATOM 4469 O O . VAL A 1 553 ? -18.860 3.750 27.330 1.00 98.06 553 VAL A O 1
ATOM 4472 N N . VAL A 1 554 ? -18.808 3.554 25.086 1.00 97.69 554 VAL A N 1
ATOM 4473 C CA . VAL A 1 554 ? -19.429 2.233 25.031 1.00 97.69 554 VAL A CA 1
ATOM 4474 C C . VAL A 1 554 ? -18.493 1.232 24.370 1.00 97.69 554 VAL A C 1
ATOM 4476 O O . VAL A 1 554 ? -17.770 1.568 23.433 1.00 97.69 554 VAL A O 1
ATOM 4479 N N . LEU A 1 555 ? -18.498 -0.006 24.854 1.00 97.12 555 LEU A N 1
ATOM 4480 C CA . LEU A 1 555 ? -17.937 -1.142 24.134 1.00 97.12 555 LEU A CA 1
ATOM 4481 C C . LEU A 1 555 ? -19.081 -1.817 23.383 1.00 97.12 555 LEU A C 1
ATOM 4483 O O . LEU A 1 555 ? -20.045 -2.252 24.009 1.00 97.12 555 LEU A O 1
ATOM 4487 N N . GLN A 1 556 ? -18.981 -1.880 22.059 1.00 95.81 556 GLN A N 1
ATOM 4488 C CA . GLN A 1 556 ? -20.008 -2.452 21.191 1.00 95.81 556 GLN A CA 1
ATOM 4489 C C . GLN A 1 556 ? -19.473 -3.672 20.448 1.00 95.81 556 GLN A C 1
ATOM 4491 O O . GLN A 1 556 ? -18.312 -3.693 20.036 1.00 95.81 556 GLN A O 1
ATOM 4496 N N . GLU A 1 557 ? -20.338 -4.661 20.237 1.00 95.12 557 GLU A N 1
ATOM 4497 C CA . GLU A 1 557 ? -20.115 -5.785 19.329 1.00 95.12 557 GLU A CA 1
ATOM 4498 C C . GLU A 1 557 ? -21.139 -5.751 18.192 1.00 95.12 557 GLU A C 1
ATOM 4500 O O . GLU A 1 557 ? -22.347 -5.719 18.429 1.00 95.12 557 GLU A O 1
ATOM 4505 N N . PHE A 1 558 ? -20.661 -5.800 16.953 1.00 93.00 558 PHE A N 1
ATOM 4506 C CA . PHE A 1 558 ? -21.491 -5.833 15.753 1.00 93.00 558 PHE A CA 1
ATOM 4507 C C . PHE A 1 558 ? -21.276 -7.131 14.992 1.00 93.00 558 PHE A C 1
ATOM 4509 O O . PHE A 1 558 ? -20.153 -7.629 14.911 1.00 93.00 558 PHE A O 1
ATOM 4516 N N . SER A 1 559 ? -22.333 -7.635 14.352 1.00 94.44 559 SER A N 1
ATOM 4517 C CA . SER A 1 559 ? -22.129 -8.547 13.229 1.00 94.44 559 SER A CA 1
ATOM 4518 C C . SER A 1 559 ? -21.612 -7.752 12.040 1.00 94.44 559 SER A C 1
ATOM 4520 O O . SER A 1 559 ? -22.105 -6.662 11.778 1.00 94.44 559 SER A O 1
ATOM 4522 N N . THR A 1 560 ? -20.653 -8.295 11.299 1.00 94.19 560 THR A N 1
ATOM 4523 C CA . THR A 1 560 ? -20.228 -7.683 10.035 1.00 94.19 560 THR A CA 1
ATOM 4524 C C . THR A 1 560 ? -21.182 -8.041 8.890 1.00 94.19 560 THR A C 1
ATOM 4526 O O . THR A 1 560 ? -21.229 -7.327 7.894 1.00 94.19 560 THR A O 1
ATOM 4529 N N . ASN A 1 561 ? -21.991 -9.101 9.028 1.00 95.94 561 ASN A N 1
ATOM 4530 C CA . ASN A 1 561 ? -22.909 -9.533 7.976 1.00 95.94 561 ASN A CA 1
ATOM 4531 C C . ASN A 1 561 ? -24.000 -8.473 7.719 1.00 95.94 561 ASN A C 1
ATOM 4533 O O . ASN A 1 561 ? -24.847 -8.261 8.597 1.00 95.94 561 ASN A O 1
ATOM 4537 N N . PRO A 1 562 ? -24.053 -7.883 6.508 1.00 94.62 562 PRO A N 1
ATOM 4538 C CA . PRO A 1 562 ? -24.974 -6.800 6.184 1.00 94.62 562 PRO A CA 1
ATOM 4539 C C . PRO A 1 562 ? -26.446 -7.181 6.263 1.00 94.62 562 PRO A C 1
ATOM 4541 O O . PRO A 1 562 ? -27.282 -6.329 6.535 1.00 94.62 562 PRO A O 1
ATOM 4544 N N . ASP A 1 563 ? -26.774 -8.460 6.083 1.00 94.75 563 ASP A N 1
ATOM 4545 C CA . ASP A 1 563 ? -28.157 -8.931 6.152 1.00 94.75 563 ASP A CA 1
ATOM 4546 C C . ASP A 1 563 ? -28.648 -9.049 7.620 1.00 94.75 563 ASP A C 1
ATOM 4548 O O . ASP A 1 563 ? -29.804 -9.378 7.873 1.00 94.75 563 ASP A O 1
ATOM 4552 N N . SER A 1 564 ? -27.771 -8.765 8.595 1.00 90.19 564 SER A N 1
ATOM 4553 C CA . SER A 1 564 ? -28.050 -8.774 10.040 1.00 90.19 564 SER A CA 1
ATOM 4554 C C . SER A 1 564 ? -27.627 -7.487 10.773 1.00 90.19 564 SER A C 1
ATOM 4556 O O . SER A 1 564 ? -27.623 -7.456 12.005 1.00 90.19 564 SER A O 1
ATOM 4558 N N . LEU A 1 565 ? -27.268 -6.426 10.038 1.00 77.69 565 LEU A N 1
ATOM 4559 C CA . LEU A 1 565 ? -26.869 -5.121 10.583 1.00 77.69 565 LEU A CA 1
ATOM 4560 C C . LEU A 1 565 ? -28.103 -4.324 11.035 1.00 77.69 565 LEU A C 1
ATOM 4562 O O . LEU A 1 565 ? -28.595 -3.465 10.313 1.00 77.69 565 LEU A O 1
ATOM 4566 N N . ALA A 1 566 ? -28.633 -4.631 12.219 1.00 72.12 566 ALA A N 1
ATOM 4567 C CA . ALA A 1 566 ? -29.726 -3.855 12.817 1.00 72.12 566 ALA A CA 1
ATOM 4568 C C . ALA A 1 566 ? -29.247 -3.017 14.012 1.00 72.12 566 ALA A C 1
ATOM 4570 O O . ALA A 1 566 ? -29.370 -1.797 14.013 1.00 72.12 566 ALA A O 1
ATOM 4571 N N . ALA A 1 567 ? -28.669 -3.668 15.020 1.00 84.44 567 ALA A N 1
ATOM 4572 C CA . ALA A 1 567 ? -28.188 -3.047 16.252 1.00 84.44 567 ALA A CA 1
ATOM 4573 C C . ALA A 1 567 ? -26.906 -3.750 16.729 1.00 84.44 567 ALA A C 1
ATOM 4575 O O . ALA A 1 567 ? -26.649 -4.887 16.306 1.00 84.44 567 ALA A O 1
ATOM 4576 N N . PRO A 1 568 ? -26.106 -3.108 17.607 1.00 88.81 568 PRO A N 1
ATOM 4577 C CA . PRO A 1 568 ? -25.065 -3.819 18.336 1.00 88.81 568 PRO A CA 1
ATOM 4578 C C . PRO A 1 568 ? -25.681 -5.064 18.982 1.00 88.81 568 PRO A C 1
ATOM 4580 O O . PRO A 1 568 ? -26.720 -4.982 19.637 1.00 88.81 568 PRO A O 1
ATOM 4583 N N . ARG A 1 569 ? -25.056 -6.229 18.800 1.00 91.31 569 ARG A N 1
ATOM 4584 C CA . ARG A 1 569 ? -25.475 -7.460 19.490 1.00 91.31 569 ARG A CA 1
ATOM 4585 C C . ARG A 1 569 ? -25.308 -7.329 20.996 1.00 91.31 569 ARG A C 1
ATOM 4587 O O . ARG A 1 569 ? -26.027 -7.956 21.767 1.00 91.31 569 ARG A O 1
ATOM 4594 N N . TRP A 1 570 ? -24.330 -6.523 21.386 1.00 93.25 570 TRP A N 1
ATOM 4595 C CA . TRP A 1 570 ? -23.971 -6.248 22.755 1.00 93.25 570 TRP A CA 1
ATOM 4596 C C . TRP A 1 570 ? -23.414 -4.828 22.838 1.00 93.25 570 TRP A C 1
ATOM 4598 O O . TRP A 1 570 ? -22.625 -4.416 21.984 1.00 93.25 570 TRP A O 1
ATOM 4608 N N . GLU A 1 571 ? -23.836 -4.084 23.854 1.00 96.38 571 GLU A N 1
ATOM 4609 C CA . GLU A 1 571 ? -23.358 -2.739 24.152 1.00 96.38 571 GLU A CA 1
ATOM 4610 C C . GLU A 1 571 ? -23.272 -2.571 25.667 1.00 96.38 571 GLU A C 1
ATOM 4612 O O . GLU A 1 571 ? -24.229 -2.863 26.385 1.00 96.38 571 GLU A O 1
ATOM 4617 N N . VAL A 1 572 ? -22.131 -2.092 26.157 1.00 97.12 572 VAL A N 1
ATOM 4618 C CA . VAL A 1 572 ? -21.950 -1.752 27.572 1.00 97.12 572 VAL A CA 1
ATOM 4619 C C . VAL A 1 572 ? -21.304 -0.383 27.690 1.00 97.12 572 VAL A C 1
ATOM 4621 O O . VAL A 1 572 ? -20.242 -0.145 27.114 1.00 97.12 572 VAL A O 1
ATOM 4624 N N . LYS A 1 573 ? -21.922 0.509 28.475 1.00 97.44 573 LYS A N 1
ATOM 4625 C CA . LYS A 1 573 ? -21.291 1.762 28.901 1.00 97.44 573 LYS A CA 1
ATOM 4626 C C . LYS A 1 573 ? -20.127 1.423 29.827 1.00 97.44 573 LYS A C 1
ATOM 4628 O O . LYS A 1 573 ? -20.324 0.835 30.885 1.00 97.44 573 LYS A O 1
ATOM 4633 N N . ILE A 1 574 ? -18.927 1.793 29.402 1.00 97.56 574 ILE A N 1
ATOM 4634 C CA . ILE A 1 574 ? -17.675 1.563 30.129 1.00 97.56 574 ILE A CA 1
ATOM 4635 C C . ILE A 1 574 ? -17.064 2.862 30.655 1.00 97.56 574 ILE A C 1
ATOM 4637 O O . ILE A 1 574 ? -16.001 2.826 31.257 1.00 97.56 574 ILE A O 1
ATOM 4641 N N . GLY A 1 575 ? -17.692 4.009 30.397 1.00 97.25 575 GLY A N 1
ATOM 4642 C CA . GLY A 1 575 ? -17.265 5.281 30.957 1.00 97.25 575 GLY A CA 1
ATOM 4643 C C . GLY A 1 575 ? -17.971 6.483 30.344 1.00 97.25 575 GLY A C 1
ATOM 4644 O O . GLY A 1 575 ? -18.918 6.359 29.561 1.00 97.25 575 GLY A O 1
ATOM 4645 N N . GLU A 1 576 ? -17.490 7.667 30.697 1.00 98.12 576 GLU A N 1
ATOM 4646 C CA . GLU A 1 576 ? -18.002 8.946 30.226 1.00 98.12 576 GLU A CA 1
ATOM 4647 C C . GLU A 1 576 ? -16.870 9.955 30.049 1.00 98.12 576 GLU A C 1
ATOM 4649 O O . GLU A 1 576 ? -16.042 10.151 30.937 1.00 98.12 576 GLU A O 1
ATOM 4654 N N . ILE A 1 577 ? -16.824 10.586 28.881 1.00 97.94 577 ILE A N 1
ATOM 4655 C CA . ILE A 1 577 ? -15.921 11.692 28.594 1.00 97.94 577 ILE A CA 1
ATOM 4656 C C . ILE A 1 577 ? -16.664 12.994 28.853 1.00 97.94 577 ILE A C 1
ATOM 4658 O O . ILE A 1 577 ? -17.707 13.238 28.255 1.00 97.94 577 ILE A O 1
ATOM 4662 N N . SER A 1 578 ? -16.108 13.858 29.692 1.00 97.06 578 SER A N 1
ATOM 4663 C CA . SER A 1 578 ? -16.659 15.186 29.971 1.00 97.06 578 SER A CA 1
ATOM 4664 C C . SER A 1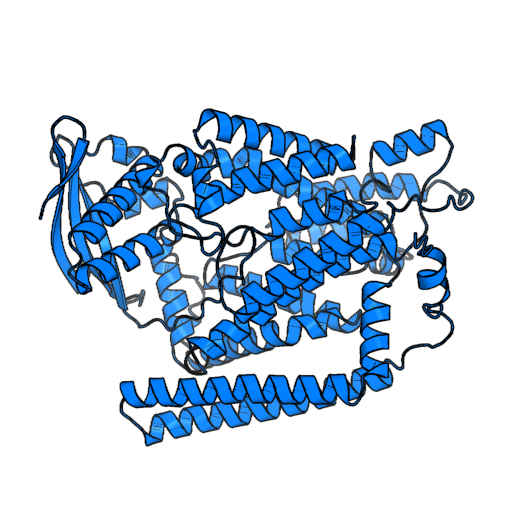 578 ? -15.539 16.194 30.214 1.00 97.06 578 SER A C 1
ATOM 4666 O O . SER A 1 578 ? -14.363 15.832 30.323 1.00 97.06 578 SER A O 1
ATOM 4668 N N . ARG A 1 579 ? -15.881 17.486 30.239 1.00 95.12 579 ARG A N 1
ATOM 4669 C CA . ARG A 1 579 ? -14.924 18.541 30.584 1.00 95.12 579 ARG A CA 1
ATOM 4670 C C . ARG A 1 579 ? -14.898 18.777 32.091 1.00 95.12 579 ARG A C 1
ATOM 4672 O O . ARG A 1 579 ? -15.912 19.152 32.670 1.00 95.12 579 ARG A O 1
ATOM 4679 N N . GLN A 1 580 ? -13.722 18.659 32.699 1.00 95.12 580 GLN A N 1
ATOM 4680 C CA . GLN A 1 580 ? -13.457 19.045 34.083 1.00 95.12 580 GLN A CA 1
ATOM 4681 C C . GLN A 1 580 ? -12.344 20.086 34.115 1.00 95.12 580 GLN A C 1
ATOM 4683 O O . GLN A 1 580 ? -11.291 19.884 33.521 1.00 95.12 580 GLN A O 1
ATOM 4688 N N . ALA A 1 581 ? -12.597 21.228 34.759 1.00 94.19 581 ALA A N 1
ATOM 4689 C CA . ALA A 1 581 ? -11.664 22.362 34.785 1.00 94.19 581 ALA A CA 1
ATOM 4690 C C . ALA A 1 581 ? -11.167 22.799 33.383 1.00 94.19 581 ALA A C 1
ATOM 4692 O O . ALA A 1 581 ? -10.046 23.266 33.224 1.00 94.19 581 ALA A O 1
ATOM 4693 N N . GLY A 1 582 ? -12.011 22.646 32.353 1.00 92.31 582 GLY A N 1
ATOM 4694 C CA . GLY A 1 582 ? -11.680 22.983 30.963 1.00 92.31 582 GLY A CA 1
ATOM 4695 C C . GLY A 1 582 ? -10.982 21.873 30.169 1.00 92.31 582 GLY A C 1
ATOM 4696 O O . GLY A 1 582 ? -10.896 21.980 28.945 1.00 92.31 582 GLY A O 1
ATOM 4697 N N . GLU A 1 583 ? -10.568 20.785 30.817 1.00 93.62 583 GLU A N 1
ATOM 4698 C CA . GLU A 1 583 ? -9.885 19.656 30.185 1.00 93.62 583 GLU A CA 1
ATOM 4699 C C . GLU A 1 583 ? -10.822 18.467 29.985 1.00 93.62 583 GLU A C 1
ATOM 4701 O O . GLU A 1 583 ? -11.688 18.186 30.811 1.00 93.62 583 GLU A O 1
ATOM 4706 N N . TRP A 1 584 ? -10.654 17.747 28.878 1.00 94.56 584 TRP A N 1
ATOM 4707 C CA . TRP A 1 584 ? -11.406 16.522 28.628 1.00 94.56 584 TRP A CA 1
ATOM 4708 C C . TRP A 1 584 ? -10.842 15.371 29.458 1.00 94.56 584 TRP A C 1
ATOM 4710 O O . TRP A 1 584 ? -9.649 15.085 29.391 1.00 94.56 584 TRP A O 1
ATOM 4720 N N . GLN A 1 585 ? -11.706 14.680 30.196 1.00 96.31 585 GLN A N 1
ATOM 4721 C CA . GLN A 1 585 ? -11.332 13.531 31.013 1.00 96.31 585 GLN A CA 1
ATOM 4722 C C . GLN A 1 585 ? -12.312 12.381 30.793 1.00 96.31 585 GLN A C 1
ATOM 4724 O O . GLN A 1 585 ? -13.506 12.612 30.635 1.00 96.31 585 GLN A O 1
ATOM 4729 N N . LEU A 1 586 ? -11.800 11.147 30.795 1.00 97.00 586 LEU A N 1
ATOM 4730 C CA . LEU A 1 586 ? -12.612 9.929 30.804 1.00 97.00 586 LEU A CA 1
ATOM 4731 C C . LEU A 1 586 ? -12.789 9.436 32.245 1.00 97.00 586 LEU A C 1
ATOM 4733 O O . LEU A 1 586 ? -11.801 9.206 32.942 1.00 97.00 586 LEU A O 1
ATOM 4737 N N . GLN A 1 587 ? -14.034 9.240 32.659 1.00 96.50 587 GLN A N 1
ATOM 4738 C CA . GLN A 1 587 ? -14.455 8.690 33.949 1.00 96.50 587 GLN A CA 1
ATOM 4739 C C . GLN A 1 587 ? -15.044 7.293 33.743 1.00 96.50 587 GLN A C 1
ATOM 4741 O O . GLN A 1 587 ? -15.622 7.043 32.689 1.00 96.50 587 GLN A O 1
ATOM 4746 N N . PHE A 1 588 ? -14.850 6.390 34.706 1.00 93.12 588 PHE A N 1
ATOM 4747 C CA . PHE A 1 588 ? -15.354 5.012 34.660 1.00 93.12 588 PHE A CA 1
ATOM 4748 C C . PHE A 1 588 ? -16.604 4.869 35.514 1.00 93.12 588 PHE A C 1
ATOM 4750 O O . PHE A 1 588 ? -16.618 5.505 36.595 1.00 93.12 588 PHE A O 1
#